Protein AF-A0A2G6HBR0-F1 (afdb_monomer)

Nearest PDB structures (foldseek):
  7vs6-assembly1_A-2  TM=5.762E-01  e=5.528E-04  Cucumis sativus
  9fmt-assembly1_F  TM=4.052E-01  e=7.097E-03  Escherichia coli
  1tnf-assembly1_C  TM=4.451E-01  e=6.862E-02  Homo sapiens
  2zex-assembly1_A  TM=3.044E-01  e=3.803E-03  Caldanaerobius polysaccharolyticus
  1m06-assembly1_G  TM=3.660E-01  e=8.609E-02  Escherichia phage alpha3

Radius of gyration: 34.38 Å; Cα contacts (8 Å, |Δi|>4): 892; chains: 1; bounding box: 76×93×98 Å

Secondary structure (DSSP, 8-state):
------TT-TTGGGTBSSPPPSSS-GGGSB-TTSSTT----TTTTS-GGGS---SEEEEE-STT-EEEEEPPTT----TT-EEEEE-SSSEEEEEEEE-STHHHHHHHHTT--TTTSPPPBEEEEPPHHHHHHHHHHHHHHHHHHHHHHHHHHHTT---EEEEEEE-TTSSEEEEEEE-SS----HHHHHHHHHHH-SEEEEEE--HHHHHHHH--B-TTSSBPHHHHT----PPPPHHHHHHTT----HHHHB-TTSSBPHHHHHHHHHHHHHHTTSPPTT-EEEETTEEEEEEEEETTTTEEEEEETT-SS-PEEEEHHHHHHHHHHHHTT---S-SGGGB-------------S----STTS---------PPP---------S--SSSHHHHHTTS------EEEEEEEEPPTT-EETT-EEEEEEEE--SSS-EEEEEEEEEETT---SEEEEEEEEEPTTS-EEEEEEEEE-B-TTSPBPSB-STTEEEEEEEEEEEEPPSS-EEEEEEEEE-SSSSEE-SEEEEEEEEEEPP-

Solvent-accessible surface area (backbone atoms only — not comparable to full-atom values): 32152 Å² total; per-residue (Å²): 133,87,74,79,70,57,88,82,44,84,38,32,50,45,42,25,70,52,72,86,61,88,86,55,83,55,64,82,38,44,49,90,83,74,27,51,72,63,62,81,66,86,65,71,88,53,72,64,94,82,53,76,86,53,55,44,34,30,33,26,35,67,58,84,46,69,49,66,29,35,47,52,89,86,63,84,80,55,67,35,40,53,30,30,30,62,44,91,80,64,47,31,58,31,26,29,48,38,57,42,71,60,35,59,57,53,29,58,75,71,69,56,51,67,87,82,48,82,59,48,43,42,78,46,72,52,49,63,70,50,52,52,45,28,52,56,34,57,70,44,26,63,59,50,43,57,52,50,46,51,53,39,54,74,71,69,50,82,61,45,73,77,49,46,47,57,34,25,68,57,61,38,35,40,38,33,29,37,54,93,65,93,74,91,52,68,65,57,51,52,57,49,29,69,71,68,74,35,46,75,43,82,42,83,46,55,54,57,58,48,40,22,72,74,47,56,70,34,97,87,68,44,68,30,51,50,40,48,73,54,73,81,81,77,90,67,61,74,62,46,38,54,78,68,71,46,71,90,48,62,81,77,41,34,34,96,45,74,43,67,37,66,64,44,62,70,47,38,62,60,50,58,57,56,53,69,78,49,76,64,84,82,53,69,45,67,28,74,77,43,47,28,41,60,76,48,76,39,80,88,79,38,34,36,27,28,19,44,78,92,40,88,77,62,64,45,48,26,40,50,73,51,51,54,48,51,52,53,31,49,75,68,75,43,65,49,64,54,72,70,83,54,32,64,78,84,70,76,74,75,84,76,79,79,86,85,72,79,93,73,81,86,75,83,75,86,81,84,84,90,83,89,88,82,88,83,87,80,89,79,91,79,91,81,91,77,96,76,79,73,73,57,58,64,60,55,63,68,70,68,79,76,75,89,69,52,59,73,38,80,48,74,48,77,43,57,95,87,25,46,39,48,88,48,71,54,70,46,81,42,70,39,88,57,36,88,55,34,29,33,38,33,42,32,42,27,30,37,75,80,40,91,60,51,55,49,43,28,37,38,38,39,34,43,69,89,69,51,75,49,78,50,78,48,80,45,75,47,31,47,98,88,67,52,73,44,59,55,63,75,84,64,38,30,34,32,80,41,76,77,42,73,66,42,62,44,92,60,54,42,55,30,38,45,30,40,28,54,60,58,93,52,65,55,39,61,45,48,42,33,48,28,44,36,33,30,53,56,84,129

Foldseek 3Di:
DPDPQPPPALCQQQQFSHQDDLPDDQVVGHDAQSHEPADDPPCPPPDCPPFDFDQKFWWTDGHQDIDIAGEDPPADDDFQFWFWWCDVVDIFITGTRDGGPVVVVVCVVVVNDCVVDPGTHTDHGDHSVLSVLQVVQSVCWVVLQVVLVVVCVVVVWQKHFQTKDAGSNNQEIETEIEHPDDTDCPVSQVVSCVVSVHHYHYHYDALLLSCLSVWDAKPVRHTDCSVRYPVDADADDVVLCVLVVHDPDQVVQAIPSSHGDSVSVVCSVVSVVLCVLADPQQDWQAAQVAIWHFDDADSVQQWTWTDGDPDPPPTFIAHSVLVVVSVVCVVVVHHHHDPNVRGDPPPPPPPPDPPPDDDDDPPPPPDDDDDDDDDDDDDDDDDDDDDDPPVVVVVVVVVPPPDPFQWQDKDKDWDDQQFAFQPDKDKDKTFFADQVFFKWKKKKWKFFLPFDDQKFKKWKWKQDPVRDIDIDIDIGGQHDPVSHGDADDDDGMHMDIGTDDGRDGDPDGGMMMIMIGTDDPDSGGHGTTMMIMTMGTDDD

Mean predicted aligned error: 17.86 Å

Structure (mmCIF, N/CA/C/O backbone):
data_AF-A0A2G6HBR0-F1
#
_entry.id   AF-A0A2G6HBR0-F1
#
loop_
_atom_site.group_PDB
_atom_site.id
_atom_site.type_symbol
_atom_site.label_atom_id
_atom_site.label_alt_id
_atom_site.label_comp_id
_atom_site.label_asym_id
_atom_site.label_entity_id
_atom_site.label_seq_id
_atom_site.pdbx_PDB_ins_code
_atom_site.Cartn_x
_atom_site.Cartn_y
_atom_site.Cartn_z
_atom_site.occupancy
_atom_site.B_iso_or_equiv
_atom_site.auth_seq_id
_atom_site.auth_comp_id
_atom_site.auth_asym_id
_atom_site.auth_atom_id
_atom_site.pdbx_PDB_model_num
ATOM 1 N N . MET A 1 1 ? 10.005 -22.236 17.165 1.00 29.06 1 MET A N 1
ATOM 2 C CA . MET A 1 1 ? 8.528 -22.345 17.210 1.00 29.06 1 MET A CA 1
ATOM 3 C C . MET A 1 1 ? 7.918 -21.240 16.357 1.00 29.06 1 MET A C 1
ATOM 5 O O . MET A 1 1 ? 7.891 -20.092 16.787 1.00 29.06 1 MET A O 1
ATOM 9 N N . LYS A 1 2 ? 7.496 -21.551 15.125 1.00 29.17 2 LYS A N 1
ATOM 10 C CA . LYS A 1 2 ? 6.680 -20.638 14.313 1.00 29.17 2 LYS A CA 1
ATOM 11 C C . LYS A 1 2 ? 5.293 -20.608 14.961 1.00 29.17 2 LYS A C 1
ATOM 13 O O . LYS A 1 2 ? 4.532 -21.546 14.776 1.00 29.17 2 LYS A O 1
ATOM 18 N N . LYS A 1 3 ? 5.004 -19.610 15.804 1.00 34.69 3 LYS A N 1
ATOM 19 C CA . LYS A 1 3 ? 3.628 -19.391 16.270 1.00 34.69 3 LYS A CA 1
ATOM 20 C C . LYS A 1 3 ? 2.818 -19.011 15.037 1.00 34.69 3 LYS A C 1
ATOM 22 O O . LYS A 1 3 ? 3.122 -17.994 14.419 1.00 34.69 3 LYS A O 1
ATOM 27 N N . GLU A 1 4 ? 1.870 -19.861 14.664 1.00 36.81 4 GLU A N 1
ATOM 28 C CA . GLU A 1 4 ? 0.867 -19.573 13.645 1.00 36.81 4 GLU A CA 1
ATOM 29 C C . GLU A 1 4 ? 0.224 -18.228 13.990 1.00 36.81 4 GLU A C 1
ATOM 31 O O . GLU A 1 4 ? -0.523 -18.096 14.959 1.00 36.81 4 GLU A O 1
ATOM 36 N N . THR A 1 5 ? 0.583 -17.183 13.249 1.00 44.12 5 THR A N 1
ATOM 37 C CA . THR A 1 5 ? -0.173 -15.936 13.250 1.00 44.12 5 THR A CA 1
ATOM 38 C C . THR A 1 5 ? -1.543 -16.286 12.704 1.00 44.12 5 THR A C 1
ATOM 40 O O . THR A 1 5 ? -1.690 -16.496 11.502 1.00 44.12 5 THR A O 1
ATOM 43 N N . ASN A 1 6 ? -2.520 -16.427 13.597 1.00 46.44 6 ASN A N 1
ATOM 44 C CA . ASN A 1 6 ? -3.896 -16.680 13.218 1.00 46.44 6 ASN A CA 1
ATOM 45 C C . ASN A 1 6 ? -4.366 -15.494 12.362 1.00 46.44 6 ASN A C 1
ATOM 47 O O . ASN A 1 6 ? -4.551 -14.388 12.871 1.00 46.44 6 ASN A O 1
ATOM 51 N N . ILE A 1 7 ? -4.486 -15.717 11.051 1.00 51.34 7 ILE A N 1
ATOM 52 C CA . ILE A 1 7 ? -4.824 -14.691 10.049 1.00 51.34 7 ILE A CA 1
ATOM 53 C C . ILE A 1 7 ? -6.211 -14.082 10.343 1.00 51.34 7 ILE A C 1
ATOM 55 O O . ILE A 1 7 ? -6.498 -12.963 9.933 1.00 51.34 7 ILE A O 1
ATOM 59 N N . TYR A 1 8 ? -7.033 -14.774 11.140 1.00 59.16 8 TYR A N 1
ATOM 60 C CA . TYR A 1 8 ? -8.358 -14.344 11.584 1.00 59.16 8 TYR A CA 1
ATOM 61 C C . TYR A 1 8 ? -8.364 -13.560 12.909 1.00 59.16 8 TYR A C 1
ATOM 63 O O . TYR A 1 8 ? -9.417 -13.385 13.518 1.00 59.16 8 TYR A O 1
ATOM 71 N N . ASN A 1 9 ? -7.214 -13.091 13.405 1.00 71.75 9 ASN A N 1
ATOM 72 C CA . ASN A 1 9 ? -7.188 -12.277 14.618 1.00 71.75 9 ASN A CA 1
ATOM 73 C C . ASN A 1 9 ? -7.706 -10.847 14.355 1.00 71.75 9 ASN A C 1
ATOM 75 O O . ASN A 1 9 ? -6.981 -9.987 13.853 1.00 71.75 9 ASN A O 1
ATOM 79 N N . GLU A 1 10 ? -8.934 -10.566 14.790 1.00 75.62 10 GLU A N 1
ATOM 80 C CA . GLU A 1 10 ? -9.609 -9.257 14.697 1.00 75.62 10 GLU A CA 1
ATOM 81 C C . GLU A 1 10 ? -8.825 -8.115 15.383 1.00 75.62 10 GLU A C 1
ATOM 83 O O . GLU A 1 10 ? -8.963 -6.935 15.037 1.00 75.62 10 GLU A O 1
ATOM 88 N N . PHE A 1 11 ? -7.945 -8.456 16.332 1.00 78.06 11 PHE A N 1
ATOM 89 C CA . PHE A 1 11 ? -7.100 -7.514 17.068 1.00 78.06 11 PHE A CA 1
ATOM 90 C C . PHE A 1 11 ? -5.744 -7.244 16.410 1.00 78.06 11 PHE A C 1
ATOM 92 O O . PHE A 1 11 ? -5.006 -6.366 16.869 1.00 78.06 11 PHE A O 1
ATOM 99 N N . PHE A 1 12 ? -5.424 -7.916 15.300 1.00 75.56 12 PHE A N 1
ATOM 100 C CA . PHE A 1 12 ? -4.198 -7.658 14.543 1.00 75.56 12 PHE A CA 1
ATOM 101 C C . PHE A 1 12 ? -4.109 -6.197 14.088 1.00 75.56 12 PHE A C 1
ATOM 103 O O . PHE A 1 12 ? -3.081 -5.534 14.241 1.00 75.56 12 PHE A O 1
ATOM 110 N N . THR A 1 13 ? -5.237 -5.643 13.635 1.00 74.25 13 THR A N 1
ATOM 111 C CA . THR A 1 13 ? -5.362 -4.234 13.224 1.00 74.25 13 THR A CA 1
ATOM 112 C C . THR A 1 13 ? -5.175 -3.234 14.370 1.00 74.25 13 THR A C 1
ATOM 114 O O . THR A 1 13 ? -5.066 -2.037 14.113 1.00 74.25 13 THR A O 1
ATOM 117 N N . ARG A 1 14 ? -5.122 -3.706 15.620 1.00 79.19 14 ARG A N 1
ATOM 118 C CA . ARG A 1 14 ? -4.985 -2.911 16.851 1.00 79.19 14 ARG A CA 1
ATOM 119 C C . ARG A 1 14 ? -3.632 -3.105 17.541 1.00 79.19 14 ARG A C 1
ATOM 121 O O . ARG A 1 14 ? -3.385 -2.493 18.573 1.00 79.19 14 ARG A O 1
ATOM 128 N N . GLY A 1 15 ? -2.738 -3.909 16.960 1.00 71.19 15 GLY A N 1
ATOM 129 C CA . GLY A 1 15 ? -1.383 -4.126 17.477 1.00 71.19 15 GLY A CA 1
ATOM 130 C C . GLY A 1 15 ? -1.173 -5.432 18.242 1.00 71.19 15 GLY A C 1
ATOM 131 O O . GLY A 1 15 ? -0.067 -5.665 18.727 1.00 71.19 15 GLY A O 1
ATOM 132 N N . PHE A 1 16 ? -2.187 -6.297 18.333 1.00 71.75 16 PHE A N 1
ATOM 133 C CA . PHE A 1 16 ? -2.068 -7.571 19.037 1.00 71.75 16 PHE A CA 1
ATOM 134 C C . PHE A 1 16 ? -1.864 -8.740 18.082 1.00 71.75 16 PHE A C 1
ATOM 136 O O . PHE A 1 16 ? -2.639 -8.939 17.151 1.00 71.75 16 PHE A O 1
ATOM 143 N N . HIS A 1 17 ? -0.864 -9.576 18.356 1.00 66.44 17 HIS A N 1
ATOM 144 C CA . HIS A 1 17 ? -0.663 -10.807 17.587 1.00 66.44 17 HIS A CA 1
ATOM 145 C C . HIS A 1 17 ? -1.588 -11.954 18.038 1.00 66.44 17 HIS A C 1
ATOM 147 O O . HIS A 1 17 ? -1.840 -12.868 17.257 1.00 66.44 17 HIS A O 1
ATOM 153 N N . VAL A 1 18 ? -2.146 -11.880 19.253 1.00 69.81 18 VAL A N 1
ATOM 154 C CA . VAL A 1 18 ? -3.152 -12.810 19.807 1.00 69.81 18 VAL A CA 1
ATOM 155 C C . VAL A 1 18 ? -4.297 -11.998 20.410 1.00 69.81 18 VAL A C 1
ATOM 157 O O . VAL A 1 18 ? -4.062 -10.899 20.904 1.00 69.81 18 VAL A O 1
ATOM 160 N N . LYS A 1 19 ? -5.530 -12.514 20.367 1.00 72.25 19 LYS A N 1
ATOM 161 C CA . LYS A 1 19 ? -6.687 -11.891 21.029 1.00 72.25 19 LYS A CA 1
ATOM 162 C C . LYS A 1 19 ? -6.366 -11.634 22.517 1.00 72.25 19 LYS A C 1
ATOM 164 O O . LYS A 1 19 ? -5.842 -12.545 23.159 1.00 72.25 19 LYS A O 1
ATOM 169 N N . PRO A 1 20 ? -6.635 -10.432 23.063 1.00 69.12 20 PRO A N 1
ATOM 170 C CA . PRO A 1 20 ? -6.370 -10.141 24.470 1.00 69.12 20 PRO A CA 1
ATOM 171 C C . PRO A 1 20 ? -7.066 -11.152 25.383 1.00 69.12 20 PRO A C 1
ATOM 173 O O . PRO A 1 20 ? -8.252 -11.434 25.201 1.00 69.12 20 PRO A O 1
ATOM 176 N N . ASN A 1 21 ? -6.335 -11.684 26.363 1.00 67.12 21 ASN A N 1
ATOM 177 C CA . ASN A 1 21 ? -6.892 -12.598 27.354 1.00 67.12 21 ASN A CA 1
ATOM 178 C C . ASN A 1 21 ? -7.404 -11.812 28.565 1.00 67.12 21 ASN A C 1
ATOM 180 O O . ASN A 1 21 ? -6.810 -10.817 28.980 1.00 67.12 21 ASN A O 1
ATOM 184 N N . LEU A 1 22 ? -8.496 -12.299 29.158 1.00 64.06 22 LEU A N 1
ATOM 185 C CA . LEU A 1 22 ? -9.138 -11.688 30.329 1.00 64.06 22 LEU A CA 1
ATOM 186 C C . LEU A 1 22 ? -8.409 -11.994 31.651 1.00 64.06 22 LEU A C 1
ATOM 188 O O . LEU A 1 22 ? -8.645 -11.322 32.648 1.00 64.06 22 LEU A O 1
ATOM 192 N N . ILE A 1 23 ? -7.530 -13.005 31.657 1.00 56.84 23 ILE A N 1
ATOM 193 C CA . ILE A 1 23 ? -6.982 -13.628 32.877 1.00 56.84 23 ILE A CA 1
ATOM 194 C C . ILE A 1 23 ? -5.492 -13.292 33.098 1.00 56.84 23 ILE A C 1
ATOM 196 O O . ILE A 1 23 ? -5.014 -13.310 34.227 1.00 56.84 23 ILE A O 1
ATOM 200 N N . SER A 1 24 ? -4.733 -12.972 32.044 1.00 55.41 24 SER A N 1
ATOM 201 C CA . SER A 1 24 ? -3.275 -12.771 32.111 1.00 55.41 24 SER A CA 1
ATOM 202 C C . SER A 1 24 ? -2.868 -11.317 31.875 1.00 55.41 24 SER A C 1
ATOM 204 O O . SER A 1 24 ? -3.483 -10.641 31.051 1.00 55.41 24 SER A O 1
ATOM 206 N N . ASN A 1 25 ? -1.763 -10.872 32.491 1.00 57.59 25 ASN A N 1
ATOM 207 C CA . ASN A 1 25 ? -1.113 -9.607 32.135 1.00 57.59 25 ASN A CA 1
ATOM 208 C C . ASN A 1 25 ? -0.794 -9.603 30.634 1.00 57.59 25 ASN A C 1
ATOM 210 O O . ASN A 1 25 ? 0.037 -10.375 30.152 1.00 57.59 25 ASN A O 1
ATOM 214 N N . ASN A 1 26 ? -1.468 -8.728 29.885 1.00 57.97 26 ASN A N 1
ATOM 215 C CA . ASN A 1 26 ? -1.401 -8.674 28.424 1.00 57.97 26 ASN A CA 1
ATOM 216 C C . ASN A 1 26 ? -0.052 -8.139 27.873 1.00 57.97 26 ASN A C 1
ATOM 218 O O . ASN A 1 26 ? 0.074 -7.874 26.678 1.00 57.97 26 ASN A O 1
ATOM 222 N N . GLU A 1 27 ? 0.971 -8.032 28.727 1.00 53.56 27 GLU A N 1
ATOM 223 C CA . GLU A 1 27 ? 2.308 -7.487 28.448 1.00 53.56 27 GLU A CA 1
ATOM 224 C C . GLU A 1 27 ? 3.060 -8.260 27.352 1.00 53.56 27 GLU A C 1
ATOM 226 O O . GLU A 1 27 ? 3.837 -7.676 26.602 1.00 53.56 27 GLU A O 1
ATOM 231 N N . SER A 1 28 ? 2.804 -9.566 27.206 1.00 52.16 28 SER A N 1
ATOM 232 C CA . SER A 1 28 ? 3.476 -10.402 26.198 1.00 52.16 28 SER A CA 1
ATOM 233 C C . SER A 1 28 ? 2.805 -10.399 24.816 1.00 52.16 28 SER A C 1
ATOM 235 O O . SER A 1 28 ? 3.373 -10.957 23.876 1.00 52.16 28 SER A O 1
ATOM 237 N N . PHE A 1 29 ? 1.622 -9.781 24.659 1.00 58.38 29 PHE A N 1
ATOM 238 C CA . PHE A 1 29 ? 0.834 -9.834 23.414 1.00 58.38 29 PHE A CA 1
ATOM 239 C C . PHE A 1 29 ? 1.116 -8.693 22.432 1.00 58.38 29 PHE A C 1
ATOM 241 O O . PHE A 1 29 ? 0.771 -8.791 21.248 1.00 58.38 29 PHE A O 1
ATOM 248 N N . PHE A 1 30 ? 1.777 -7.633 22.886 1.00 56.19 30 PHE A N 1
ATOM 249 C CA . PHE A 1 30 ? 2.228 -6.549 22.026 1.00 56.19 30 PHE A CA 1
ATOM 250 C C . PHE A 1 30 ? 3.640 -6.857 21.519 1.00 56.19 30 PHE A C 1
ATOM 252 O O . PHE A 1 30 ? 4.598 -6.881 22.290 1.00 56.19 30 PHE A O 1
ATOM 259 N N . LYS A 1 31 ? 3.780 -7.119 20.213 1.00 58.66 31 LYS A N 1
ATOM 260 C CA . LYS A 1 31 ? 5.089 -7.335 19.585 1.00 58.66 31 LYS A CA 1
ATOM 261 C C . LYS A 1 31 ? 5.356 -6.259 18.542 1.00 58.66 31 LYS A C 1
ATOM 263 O O . LYS A 1 31 ? 4.690 -6.200 17.505 1.00 58.66 31 LYS A O 1
ATOM 268 N N . SER A 1 32 ? 6.372 -5.450 18.828 1.00 57.09 32 SER A N 1
ATOM 269 C CA . SER A 1 32 ? 6.941 -4.503 17.876 1.00 57.09 32 SER A CA 1
ATOM 270 C C . SER A 1 32 ? 7.366 -5.249 16.595 1.00 57.09 32 SER A C 1
ATOM 272 O O . SER A 1 32 ? 7.953 -6.330 16.660 1.00 57.09 32 SER A O 1
ATOM 274 N N . GLY A 1 33 ? 6.977 -4.730 15.429 1.00 58.19 33 GLY A N 1
ATOM 275 C CA . GLY A 1 33 ? 7.211 -5.306 14.100 1.00 58.19 33 GLY A CA 1
ATOM 276 C C . GLY A 1 33 ? 6.105 -6.217 13.550 1.00 58.19 33 GLY A C 1
ATOM 277 O O . GLY A 1 33 ? 6.111 -6.506 12.357 1.00 58.19 33 GLY A O 1
ATOM 278 N N . CYS A 1 34 ? 5.129 -6.641 14.363 1.00 59.44 34 CYS A N 1
ATOM 279 C CA . CYS A 1 34 ? 4.030 -7.513 13.915 1.00 59.44 34 CYS A CA 1
ATOM 280 C C . CYS A 1 34 ? 2.728 -6.762 13.598 1.00 59.44 34 CYS A C 1
ATOM 282 O O . CYS A 1 34 ? 1.686 -7.393 13.473 1.00 59.44 34 CYS A O 1
ATOM 284 N N . CYS A 1 35 ? 2.747 -5.433 13.503 1.00 63.34 35 CYS A N 1
ATOM 285 C CA . CYS A 1 35 ? 1.533 -4.645 13.324 1.00 63.34 35 CYS A CA 1
ATOM 286 C C . CYS A 1 35 ? 1.736 -3.446 12.396 1.00 63.34 35 CYS A C 1
ATOM 288 O O . CYS A 1 35 ? 2.788 -2.805 12.385 1.00 63.34 35 CYS A O 1
ATOM 290 N N . LYS A 1 36 ? 0.679 -3.111 11.650 1.00 62.59 36 LYS A N 1
ATOM 291 C CA . LYS A 1 36 ? 0.598 -1.877 10.864 1.00 62.59 36 LYS A CA 1
ATOM 292 C C . LYS A 1 36 ? 0.733 -0.678 11.811 1.00 62.59 36 LYS A C 1
ATOM 294 O O . LYS A 1 36 ? 0.094 -0.663 12.863 1.00 62.59 36 LYS A O 1
ATOM 299 N N . LEU A 1 37 ? 1.555 0.309 11.442 1.00 67.94 37 LEU A N 1
ATOM 300 C CA . LEU A 1 37 ? 1.940 1.460 12.277 1.00 67.94 37 LEU A CA 1
ATOM 301 C C . LEU A 1 37 ? 2.770 1.127 13.516 1.00 67.94 37 LEU A C 1
ATOM 303 O O . LEU A 1 37 ? 2.500 1.676 14.581 1.00 67.94 37 LEU A O 1
ATOM 307 N N . ASP A 1 38 ? 3.770 0.264 13.447 1.00 71.00 38 ASP A N 1
ATOM 308 C CA . ASP A 1 38 ? 4.597 0.100 14.634 1.00 71.00 38 ASP A CA 1
ATOM 309 C C . ASP A 1 38 ? 5.431 1.351 14.976 1.00 71.00 38 ASP A C 1
ATOM 311 O O . ASP A 1 38 ? 5.924 2.045 14.088 1.00 71.00 38 ASP A O 1
ATOM 315 N N . SER A 1 39 ? 5.535 1.668 16.268 1.00 71.94 39 SER A N 1
ATOM 316 C CA . SER A 1 39 ? 6.353 2.778 16.764 1.00 71.94 39 SER A CA 1
ATOM 317 C C . SER A 1 39 ? 7.378 2.208 17.735 1.00 71.94 39 SER A C 1
ATOM 319 O O . SER A 1 39 ? 6.998 1.630 18.747 1.00 71.94 39 SER A O 1
ATOM 321 N N . VAL A 1 40 ? 8.665 2.403 17.450 1.00 76.88 40 VAL A N 1
ATOM 322 C CA . VAL A 1 40 ? 9.752 1.907 18.303 1.00 76.88 40 VAL A CA 1
ATOM 323 C C . VAL A 1 40 ? 10.286 3.034 19.175 1.00 76.88 40 VAL A C 1
ATOM 325 O O . VAL A 1 40 ? 10.661 4.104 18.685 1.00 76.88 40 VAL A O 1
ATOM 328 N N . ASN A 1 41 ? 10.359 2.779 20.477 1.00 78.94 41 ASN A N 1
ATOM 329 C CA . ASN A 1 41 ? 11.031 3.655 21.419 1.00 78.94 41 ASN A CA 1
ATOM 330 C C . ASN A 1 41 ? 12.544 3.401 21.398 1.00 78.94 41 ASN A C 1
ATOM 332 O O . ASN A 1 41 ? 13.082 2.613 22.169 1.00 78.94 41 ASN A O 1
ATOM 336 N N . TRP A 1 42 ? 13.235 4.093 20.497 1.00 80.12 42 TRP A N 1
ATOM 337 C CA . TRP A 1 42 ? 14.688 4.007 20.319 1.00 80.12 42 TRP A CA 1
ATOM 338 C C . TRP A 1 42 ? 15.501 4.613 21.480 1.00 80.12 42 TRP A C 1
ATOM 340 O O . TRP A 1 42 ? 16.719 4.490 21.494 1.00 80.12 42 TRP A O 1
ATOM 350 N N . LEU A 1 43 ? 14.849 5.246 22.466 1.00 79.12 43 LEU A N 1
ATOM 351 C CA . LEU A 1 43 ? 15.483 5.772 23.684 1.00 79.12 43 LEU A CA 1
ATOM 352 C C . LEU A 1 43 ? 15.324 4.829 24.892 1.00 79.12 43 LEU A C 1
ATOM 354 O O . LEU A 1 43 ? 15.661 5.216 26.010 1.00 79.12 43 LEU A O 1
ATOM 358 N N . LYS A 1 44 ? 14.790 3.615 24.698 1.00 74.31 44 LYS A N 1
ATOM 359 C CA . LYS A 1 44 ? 14.464 2.682 25.788 1.00 74.31 44 LYS A CA 1
ATOM 360 C C 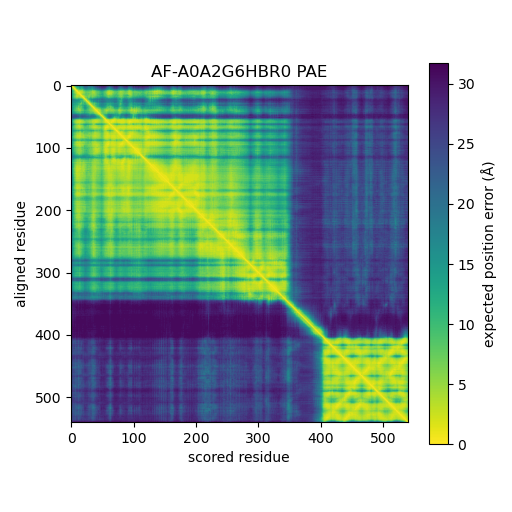. LYS A 1 44 ? 15.676 2.283 26.638 1.00 74.31 44 LYS A C 1
ATOM 362 O O . LYS A 1 44 ? 15.536 2.174 27.855 1.00 74.31 44 LYS A O 1
ATOM 367 N N . ASP A 1 45 ? 16.837 2.117 26.006 1.00 76.25 45 ASP A N 1
ATOM 368 C CA . ASP A 1 45 ? 18.068 1.638 26.654 1.00 76.25 45 ASP A CA 1
ATOM 369 C C . ASP A 1 45 ? 18.903 2.770 27.282 1.00 76.25 45 ASP A C 1
ATOM 371 O O . ASP A 1 45 ? 19.937 2.523 27.903 1.00 76.25 45 ASP A O 1
ATOM 375 N N . ILE A 1 46 ? 18.458 4.026 27.156 1.00 76.75 46 ILE A N 1
ATOM 376 C CA . ILE A 1 46 ? 19.144 5.174 27.753 1.00 76.75 46 ILE A CA 1
ATOM 377 C C . ILE A 1 46 ? 18.742 5.301 29.236 1.00 76.75 46 ILE A C 1
ATOM 379 O O . ILE A 1 46 ? 17.547 5.293 29.550 1.00 76.75 46 ILE A O 1
ATOM 383 N N . PRO A 1 47 ? 19.702 5.453 30.174 1.00 69.56 47 PRO A N 1
ATOM 384 C CA . PRO A 1 47 ? 19.415 5.501 31.606 1.00 69.56 47 PRO A CA 1
ATOM 385 C C . PRO A 1 47 ? 18.385 6.575 31.981 1.00 69.56 47 PRO A C 1
ATOM 387 O O . PRO A 1 47 ? 18.574 7.764 31.733 1.00 69.56 47 PRO A O 1
ATOM 390 N N . LYS A 1 48 ? 17.314 6.164 32.672 1.00 63.72 48 LYS A N 1
ATOM 391 C CA . LYS A 1 48 ? 16.171 7.024 33.041 1.00 63.72 48 LYS A CA 1
ATOM 392 C C . LYS A 1 48 ? 16.523 8.217 33.944 1.00 63.72 48 LYS A C 1
ATOM 394 O O . LYS A 1 48 ? 15.748 9.164 33.996 1.00 63.72 48 LYS A O 1
ATOM 399 N N . LYS A 1 49 ? 17.678 8.209 34.63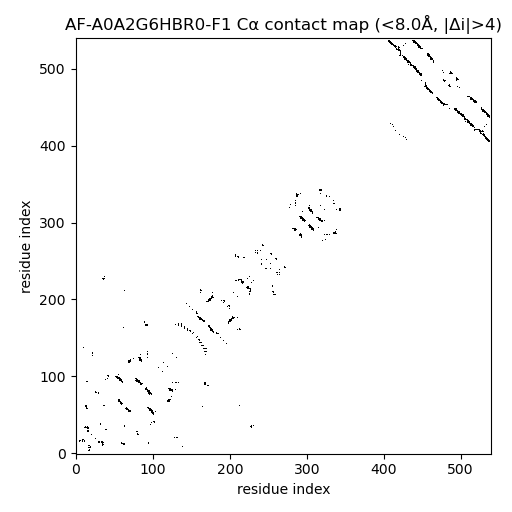0 1.00 57.19 49 LYS A N 1
ATOM 400 C CA . LYS A 1 49 ? 18.099 9.292 35.547 1.00 57.19 49 LYS A CA 1
ATOM 401 C C . LYS A 1 49 ? 18.241 10.664 34.863 1.00 57.19 49 LYS A C 1
ATOM 403 O O . LYS A 1 49 ? 18.174 11.672 35.553 1.00 57.19 49 LYS A O 1
ATOM 408 N N . SER A 1 50 ? 18.396 10.716 33.537 1.00 52.31 50 SER A N 1
ATOM 409 C CA . SER A 1 50 ? 18.496 11.959 32.750 1.00 52.31 50 SER A CA 1
ATOM 410 C C . SER A 1 50 ? 17.202 12.347 32.015 1.00 52.31 50 SER A C 1
ATOM 412 O O . SER A 1 50 ? 17.145 13.391 31.362 1.00 52.31 50 SER A O 1
ATOM 414 N N . LEU A 1 51 ? 16.152 11.523 32.096 1.00 56.03 51 LEU A N 1
ATOM 415 C CA . LEU A 1 51 ? 14.924 11.685 31.321 1.00 56.03 51 LEU A CA 1
ATOM 416 C C . LEU A 1 51 ? 13.773 12.066 32.257 1.00 56.03 51 LEU A C 1
ATOM 418 O O . LEU A 1 51 ? 13.243 11.224 32.979 1.00 56.03 51 LEU A O 1
ATOM 422 N N . GLN A 1 52 ? 13.369 13.340 32.225 1.00 56.69 52 GLN A N 1
ATOM 423 C CA . GLN A 1 52 ? 12.134 13.792 32.872 1.00 56.69 52 GLN A CA 1
ATOM 424 C C . GLN A 1 52 ? 10.956 12.908 32.442 1.00 56.69 52 GLN A C 1
ATOM 426 O O . GLN A 1 52 ? 10.808 12.549 31.269 1.00 56.69 52 GLN A O 1
ATOM 431 N N . GLN A 1 53 ? 10.126 12.537 33.414 1.00 62.53 53 GLN A N 1
ATOM 432 C CA . GLN A 1 53 ? 8.978 11.671 33.196 1.00 62.53 53 GLN A CA 1
ATOM 433 C C . GLN A 1 53 ? 7.920 12.438 32.398 1.00 62.53 53 GLN A C 1
ATOM 435 O O . GLN A 1 53 ? 7.372 13.435 32.863 1.00 62.53 53 GLN A O 1
ATOM 440 N N . ASN A 1 54 ? 7.654 11.991 31.174 1.00 71.94 54 ASN A N 1
ATOM 441 C CA . ASN A 1 54 ? 6.716 12.672 30.293 1.00 71.94 54 ASN A CA 1
ATOM 442 C C . ASN A 1 54 ? 5.259 12.421 30.691 1.00 71.94 54 ASN A C 1
ATOM 444 O O . ASN A 1 54 ? 4.853 11.285 30.939 1.00 71.94 54 ASN A O 1
ATOM 448 N N . GLU A 1 55 ? 4.461 13.490 30.666 1.00 85.44 55 GLU A N 1
ATOM 449 C CA . GLU A 1 55 ? 3.012 13.451 30.909 1.00 85.44 55 GLU A CA 1
ATOM 450 C C . GLU A 1 55 ? 2.204 12.994 29.681 1.00 85.44 55 GLU A C 1
ATOM 452 O O . GLU A 1 55 ? 0.995 12.803 29.782 1.00 85.44 55 GLU A O 1
ATOM 457 N N . PHE A 1 56 ? 2.840 12.813 28.522 1.00 89.88 56 PHE A N 1
ATOM 458 C CA . PHE A 1 56 ? 2.168 12.470 27.267 1.00 89.88 56 PHE A CA 1
ATOM 459 C C . PHE A 1 56 ? 2.486 11.050 26.812 1.00 89.88 56 PHE A C 1
ATOM 461 O O . PHE A 1 56 ? 3.611 10.568 26.963 1.00 89.88 56 PHE A O 1
ATOM 468 N N . VAL A 1 57 ? 1.485 10.405 26.220 1.00 90.75 57 VAL A N 1
ATOM 469 C CA . VAL A 1 57 ? 1.532 9.016 25.755 1.00 90.75 57 VAL A CA 1
ATOM 470 C C . VAL A 1 57 ? 0.873 8.931 24.378 1.00 90.75 57 VAL A C 1
ATOM 472 O O . VAL A 1 57 ? -0.140 9.587 24.140 1.00 90.75 57 VAL A O 1
ATOM 475 N N . GLU A 1 58 ? 1.434 8.131 23.467 1.00 90.75 58 GLU A N 1
ATOM 476 C CA . GLU A 1 58 ? 0.771 7.804 22.194 1.00 90.75 58 GLU A CA 1
ATOM 477 C C . GLU A 1 58 ? -0.071 6.538 22.379 1.00 90.75 58 GLU A C 1
ATOM 479 O O . GLU A 1 58 ? 0.461 5.484 22.742 1.00 90.75 58 GLU A O 1
ATOM 484 N N . VAL A 1 59 ? -1.370 6.630 22.102 1.00 90.56 59 VAL A N 1
ATOM 485 C CA . VAL A 1 59 ? -2.311 5.506 22.174 1.00 90.56 59 VAL A CA 1
ATOM 486 C C . VAL A 1 59 ? -2.787 5.161 20.765 1.00 90.56 59 VAL A C 1
ATOM 488 O O . VAL A 1 59 ? -3.108 6.032 19.954 1.00 90.56 59 VAL A O 1
ATOM 491 N N . ARG A 1 60 ? -2.794 3.866 20.462 1.00 88.69 60 ARG A N 1
ATOM 492 C CA . ARG A 1 60 ? -3.209 3.278 19.191 1.00 88.69 60 ARG A CA 1
ATOM 493 C C . ARG A 1 60 ? -4.607 2.683 19.308 1.00 88.69 60 ARG A C 1
ATOM 495 O O . ARG A 1 60 ? -4.928 2.036 20.303 1.00 88.69 60 ARG A O 1
ATOM 502 N N . PHE A 1 61 ? -5.374 2.831 18.236 1.00 89.25 61 PHE A N 1
ATOM 503 C CA . PHE A 1 61 ? -6.685 2.214 18.055 1.00 89.25 61 PHE A CA 1
ATOM 504 C C . PHE A 1 61 ? -6.717 1.384 16.765 1.00 89.25 61 PHE A C 1
ATOM 506 O O . PHE A 1 61 ? -5.675 0.911 16.305 1.00 89.25 61 PHE A O 1
ATOM 513 N N . LYS A 1 62 ? -7.897 1.166 16.172 1.00 85.44 62 LYS A N 1
ATOM 514 C CA . LYS A 1 62 ? -8.014 0.345 14.967 1.00 85.44 62 LYS A CA 1
ATOM 515 C C . LYS A 1 62 ? -7.279 0.978 13.777 1.00 85.44 62 LYS A C 1
ATOM 517 O O . LYS A 1 62 ? -7.416 2.166 13.483 1.00 85.44 62 LYS A O 1
ATOM 522 N N . SER A 1 63 ? -6.571 0.136 13.022 1.00 74.25 63 SER A N 1
ATOM 523 C CA . SER A 1 63 ? -5.968 0.444 11.721 1.00 74.25 63 SER A CA 1
ATOM 524 C C . SER A 1 63 ? -4.938 1.576 11.771 1.00 74.25 63 SER A C 1
ATOM 526 O O . SER A 1 63 ? -3.760 1.329 12.009 1.00 74.25 63 SER A O 1
ATOM 528 N N . ASP A 1 64 ? -5.356 2.803 11.460 1.00 74.94 64 ASP A N 1
ATOM 529 C CA . ASP A 1 64 ? -4.499 3.952 11.178 1.00 74.94 64 ASP A CA 1
ATOM 530 C C . ASP A 1 64 ? -4.612 5.060 12.235 1.00 74.94 64 ASP A C 1
ATOM 532 O O . ASP A 1 64 ? -3.898 6.062 12.167 1.00 74.94 64 ASP A O 1
ATOM 536 N N . ARG A 1 65 ? -5.483 4.876 13.235 1.00 83.69 65 ARG A N 1
ATOM 537 C CA . ARG A 1 65 ? -5.737 5.871 14.275 1.00 83.69 65 ARG A CA 1
ATOM 538 C C . ARG A 1 65 ? -4.724 5.744 15.415 1.00 83.69 65 ARG A C 1
ATOM 540 O O . ARG A 1 65 ? -4.673 4.740 16.128 1.00 83.69 65 ARG A O 1
ATOM 547 N N . LYS A 1 66 ? -3.923 6.797 15.584 1.00 87.56 66 LYS A N 1
ATOM 548 C CA . LYS A 1 66 ? -3.004 7.002 16.706 1.00 87.56 66 LYS A CA 1
ATOM 549 C C . LYS A 1 66 ? -3.087 8.441 17.169 1.00 87.56 66 LYS A C 1
ATOM 551 O O . LYS A 1 66 ? -2.731 9.335 16.399 1.00 87.56 66 LYS A O 1
ATOM 556 N N . ASP A 1 67 ? -3.451 8.620 18.427 1.00 89.56 67 ASP A N 1
ATOM 557 C CA . ASP A 1 67 ? -3.619 9.933 19.036 1.00 89.56 67 ASP A CA 1
ATOM 558 C C . ASP A 1 67 ? -2.770 10.062 20.303 1.00 89.56 67 ASP A C 1
ATOM 560 O O . ASP A 1 67 ? -2.317 9.075 20.893 1.00 89.56 67 ASP A O 1
ATOM 564 N N . PHE A 1 68 ? -2.520 11.308 20.697 1.00 92.19 68 PHE A N 1
ATOM 565 C CA . PHE A 1 68 ? -1.749 11.636 21.889 1.00 92.19 68 PHE A CA 1
ATOM 566 C C . PHE A 1 68 ? -2.680 11.979 23.042 1.00 92.19 68 PHE A C 1
ATOM 568 O O . PHE A 1 68 ? -3.602 12.779 22.885 1.00 92.19 68 PHE A O 1
ATOM 575 N N . PHE A 1 69 ? -2.391 11.413 24.208 1.00 92.56 69 PHE A N 1
ATOM 576 C CA . PHE A 1 69 ? -3.176 11.612 25.418 1.00 92.56 69 PHE A CA 1
ATOM 577 C C . PHE A 1 69 ? -2.290 12.067 26.570 1.00 92.56 69 PHE A C 1
ATOM 579 O O . PHE A 1 69 ? -1.107 11.716 26.649 1.00 92.56 69 PHE A O 1
ATOM 586 N N . LYS A 1 70 ? -2.879 12.841 27.482 1.00 91.62 70 LYS A N 1
ATOM 587 C CA . LYS A 1 70 ? -2.242 13.234 28.737 1.00 91.62 70 LYS A CA 1
ATOM 588 C C . LYS A 1 70 ? -2.524 12.181 29.808 1.00 91.62 70 LYS A C 1
ATOM 590 O O . LYS A 1 70 ? -3.680 11.853 30.064 1.00 91.62 70 LYS A O 1
ATOM 595 N N . LYS A 1 71 ? -1.480 11.662 30.454 1.00 90.44 71 LYS A N 1
ATOM 596 C CA . LYS A 1 71 ? -1.606 10.716 31.569 1.00 90.44 71 LYS A CA 1
ATOM 597 C C . LYS A 1 71 ? -1.580 11.447 32.924 1.00 90.44 71 LYS A C 1
ATOM 599 O O . LYS A 1 71 ? -0.815 12.404 33.075 1.00 90.44 71 LYS A O 1
ATOM 604 N N . PRO A 1 72 ? -2.332 10.977 33.933 1.00 87.81 72 PRO A N 1
ATOM 605 C CA . PRO A 1 72 ? -2.162 11.410 35.319 1.00 87.81 72 PRO A CA 1
ATOM 606 C C . PRO A 1 72 ? -0.741 11.116 35.833 1.00 87.81 72 PRO A C 1
ATOM 608 O O . PRO A 1 72 ? -0.093 10.158 35.391 1.00 87.81 72 PRO A O 1
ATOM 611 N N . LYS A 1 73 ? -0.240 11.925 36.777 1.00 80.25 73 LYS A N 1
ATOM 612 C CA . LYS A 1 73 ? 1.128 11.777 37.319 1.00 80.25 73 LYS A CA 1
ATOM 613 C C . LYS A 1 73 ? 1.341 10.421 37.996 1.00 80.25 73 LYS A C 1
ATOM 615 O O . LYS A 1 73 ? 2.369 9.790 37.774 1.00 80.25 73 LYS A O 1
ATOM 620 N N . GLU A 1 74 ? 0.334 9.953 38.723 1.00 82.44 74 GLU A N 1
ATOM 621 C CA . GLU A 1 74 ? 0.338 8.688 39.469 1.00 82.44 74 GLU A CA 1
ATOM 622 C C . GLU A 1 74 ? 0.225 7.451 38.566 1.00 82.44 74 GLU A C 1
ATOM 624 O O . GLU A 1 74 ? 0.640 6.356 38.944 1.00 82.44 74 GLU A O 1
ATOM 629 N N . LEU A 1 75 ? -0.300 7.608 37.346 1.00 85.81 75 LEU A N 1
ATOM 630 C CA . LEU A 1 75 ? -0.530 6.483 36.449 1.00 85.81 75 LEU A CA 1
ATOM 631 C C . LEU A 1 75 ? 0.776 6.066 35.758 1.00 85.81 75 LEU A C 1
ATOM 633 O O . LEU A 1 75 ? 1.314 6.776 34.894 1.00 85.81 75 LEU A O 1
ATOM 637 N N . GLN A 1 76 ? 1.271 4.882 36.119 1.00 84.06 76 GLN A N 1
ATOM 638 C CA . GLN A 1 76 ? 2.360 4.214 35.413 1.00 84.06 76 GLN A CA 1
ATOM 639 C C . GLN A 1 76 ? 1.799 3.387 34.254 1.00 84.06 76 GLN A C 1
ATOM 641 O O . GLN A 1 76 ? 0.971 2.497 34.449 1.00 84.06 76 GLN A O 1
ATOM 646 N N . VAL A 1 77 ? 2.260 3.697 33.044 1.00 85.50 77 VAL A N 1
ATOM 647 C CA . VAL A 1 77 ? 1.905 2.982 31.815 1.00 85.50 77 VAL A CA 1
ATOM 648 C C . VAL A 1 77 ? 3.168 2.577 31.075 1.00 85.50 77 VAL A C 1
ATOM 650 O O . VAL A 1 77 ? 4.136 3.339 31.014 1.00 85.50 77 VAL A O 1
ATOM 653 N N . HIS A 1 78 ? 3.132 1.383 30.507 1.00 84.38 78 HIS A N 1
ATOM 654 C CA . HIS A 1 78 ? 4.170 0.800 29.677 1.00 84.38 78 HIS A CA 1
ATOM 655 C C . HIS A 1 78 ? 3.639 0.572 28.260 1.00 84.38 78 HIS A C 1
ATOM 657 O O . HIS A 1 78 ? 2.435 0.575 28.008 1.00 84.38 78 HIS A O 1
ATOM 663 N N . GLU A 1 79 ? 4.553 0.395 27.312 1.00 82.88 79 GLU A N 1
ATOM 664 C CA . GLU A 1 79 ? 4.204 0.018 25.940 1.00 82.88 79 GLU A CA 1
ATOM 665 C C . GLU A 1 79 ? 3.481 -1.335 25.932 1.00 82.88 79 GLU A C 1
ATOM 667 O O . GLU A 1 79 ? 3.922 -2.280 26.581 1.00 82.88 79 GLU A O 1
ATOM 672 N N . GLY A 1 80 ? 2.358 -1.411 25.215 1.00 80.69 80 GLY A N 1
ATOM 673 C CA . GLY A 1 80 ? 1.482 -2.585 25.176 1.00 80.69 80 GLY A CA 1
ATOM 674 C C . GLY A 1 80 ? 0.356 -2.600 26.216 1.00 80.69 80 GLY A C 1
ATOM 675 O O . GLY A 1 80 ? -0.555 -3.417 26.086 1.00 80.69 80 GLY A O 1
ATOM 676 N N . ASP A 1 81 ? 0.354 -1.693 27.202 1.00 86.19 81 ASP A N 1
ATOM 677 C CA . ASP A 1 81 ? -0.753 -1.586 28.159 1.00 86.19 81 ASP A CA 1
ATOM 678 C C . ASP A 1 81 ? -2.065 -1.202 27.450 1.00 86.19 81 ASP A C 1
ATOM 680 O O . ASP A 1 81 ? -2.099 -0.298 26.609 1.00 86.19 81 ASP A O 1
ATOM 684 N N . ILE A 1 82 ? -3.165 -1.853 27.839 1.00 89.69 82 ILE A N 1
ATOM 685 C CA . ILE A 1 82 ? -4.519 -1.481 27.412 1.00 89.69 82 ILE A CA 1
ATOM 686 C C . ILE A 1 82 ? -5.037 -0.397 28.358 1.00 89.69 82 ILE A C 1
ATOM 688 O O . ILE A 1 82 ? -5.087 -0.583 29.579 1.00 89.69 82 ILE A O 1
ATOM 692 N N . VAL A 1 83 ? -5.433 0.744 27.802 1.00 91.94 83 VAL A N 1
ATOM 693 C CA . VAL A 1 83 ? -5.854 1.928 28.557 1.00 91.94 83 VAL A CA 1
ATOM 694 C C . VAL A 1 83 ? -7.238 2.397 28.131 1.00 91.94 83 VAL A C 1
ATOM 696 O O . VAL A 1 83 ? -7.598 2.332 26.955 1.00 91.94 83 VAL A O 1
ATOM 699 N N . ALA A 1 84 ? -8.003 2.886 29.106 1.00 93.31 84 ALA A N 1
ATOM 700 C CA . ALA A 1 84 ? -9.262 3.577 28.872 1.00 93.31 84 ALA A CA 1
ATOM 701 C C . ALA A 1 84 ? -8.991 5.081 28.765 1.00 93.31 84 ALA A C 1
ATOM 703 O O . ALA A 1 84 ? -8.420 5.690 29.679 1.00 93.31 84 ALA A O 1
ATOM 704 N N . VAL A 1 85 ? -9.393 5.670 27.645 1.00 93.19 85 VAL A N 1
ATOM 705 C CA . VAL A 1 85 ? -9.150 7.073 27.314 1.00 93.19 85 VAL A CA 1
ATOM 706 C C . VAL A 1 85 ? -10.450 7.854 27.201 1.00 93.19 85 VAL A C 1
ATOM 708 O O . VAL A 1 85 ? -11.517 7.303 26.927 1.00 93.19 85 VAL A O 1
ATOM 711 N N . GLU A 1 86 ? -10.339 9.162 27.371 1.00 92.12 86 GLU A N 1
ATOM 712 C CA . GLU A 1 86 ? -11.421 10.105 27.136 1.00 92.12 86 GLU A CA 1
ATOM 713 C C . GLU A 1 86 ? -11.819 10.155 25.656 1.00 92.12 86 GLU A C 1
ATOM 715 O O . GLU A 1 86 ? -10.982 10.303 24.759 1.00 92.12 86 GLU A O 1
ATOM 720 N N . SER A 1 87 ? -13.124 10.046 25.400 1.00 88.31 87 SER A N 1
ATOM 721 C CA . SER A 1 87 ? -13.735 10.210 24.083 1.00 88.31 87 SER A CA 1
ATOM 722 C C . SER A 1 87 ? -14.909 11.186 24.161 1.00 88.31 87 SER A C 1
ATOM 724 O O . SER A 1 87 ? -15.414 11.521 25.226 1.00 88.31 87 SER A O 1
ATOM 726 N N . SER A 1 88 ? -15.334 11.695 23.008 1.00 83.69 88 SER A N 1
ATOM 727 C CA . SER A 1 88 ? -16.502 12.569 22.915 1.00 83.69 88 SER A CA 1
ATOM 728 C C . SER A 1 88 ? -17.485 11.972 21.908 1.00 83.69 88 SER A C 1
ATOM 730 O O . SER A 1 88 ? -17.223 12.031 20.698 1.00 83.69 88 SER A O 1
ATOM 732 N N . PRO A 1 89 ? -18.607 11.383 22.362 1.00 84.56 89 PRO A N 1
ATOM 733 C CA . PRO A 1 89 ? -18.999 11.098 23.753 1.00 84.56 89 PRO A CA 1
ATOM 734 C C . PRO A 1 89 ? -18.288 9.860 24.337 1.00 84.56 89 PRO A C 1
ATOM 736 O O . PRO A 1 89 ? -17.796 9.023 23.588 1.00 84.56 89 PRO A O 1
ATOM 739 N N . GLY A 1 90 ? -18.294 9.714 25.664 1.00 86.44 90 GLY A N 1
ATOM 740 C CA . GLY A 1 90 ? -17.969 8.450 26.335 1.00 86.44 90 GLY A CA 1
ATOM 741 C C . GLY A 1 90 ? -16.476 8.165 26.529 1.00 86.44 90 GLY A C 1
ATOM 742 O O . GLY A 1 90 ? -15.669 9.067 26.737 1.00 86.44 90 GLY A O 1
ATOM 743 N N . HIS A 1 91 ? -16.123 6.882 26.545 1.00 90.00 91 HIS A N 1
ATOM 744 C CA . HIS A 1 91 ? -14.763 6.396 26.785 1.00 90.00 91 HIS A CA 1
ATOM 745 C C . HIS A 1 91 ? -14.363 5.422 25.679 1.00 90.00 91 HIS A C 1
ATOM 747 O O . HIS A 1 91 ? -15.175 4.619 25.223 1.00 90.00 91 HIS A O 1
ATOM 753 N N . ASP A 1 92 ? -13.102 5.465 25.261 1.00 92.06 92 ASP A N 1
ATOM 754 C CA . ASP A 1 92 ? -12.569 4.538 24.264 1.00 92.06 92 ASP A CA 1
ATOM 755 C C . ASP A 1 92 ? -11.461 3.666 24.859 1.00 92.06 92 ASP A C 1
ATOM 757 O O . ASP A 1 92 ? -10.853 4.013 25.873 1.00 92.06 92 ASP A O 1
ATOM 761 N N . VAL A 1 93 ? -11.203 2.519 24.236 1.00 92.12 93 VAL A N 1
ATOM 762 C CA . VAL A 1 93 ? -10.182 1.565 24.675 1.00 92.12 93 VAL A CA 1
ATOM 763 C C . VAL A 1 93 ? -9.111 1.468 23.599 1.00 92.12 93 VAL A C 1
ATOM 765 O O . VAL A 1 93 ? -9.391 1.162 22.440 1.00 92.12 93 VAL A O 1
ATOM 768 N N . GLY A 1 94 ? -7.869 1.737 23.992 1.00 90.56 94 GLY A N 1
ATOM 769 C CA . GLY A 1 94 ? -6.721 1.730 23.095 1.00 90.56 94 GLY A CA 1
ATOM 770 C C . GLY A 1 94 ? -5.487 1.107 23.732 1.00 90.56 94 GLY A C 1
ATOM 771 O O . GLY A 1 94 ? -5.458 0.795 24.923 1.00 90.56 94 GLY A O 1
ATOM 772 N N . VAL A 1 95 ? -4.452 0.926 22.919 1.00 89.31 95 VAL A N 1
ATOM 773 C CA . VAL A 1 95 ? -3.188 0.300 23.320 1.00 89.31 95 VAL A CA 1
ATOM 774 C C . VAL A 1 95 ? -2.088 1.341 23.339 1.00 89.31 95 VAL A C 1
ATOM 776 O O . VAL A 1 95 ? -1.902 2.073 22.366 1.00 89.31 95 VAL A O 1
ATOM 779 N N . VAL A 1 96 ? -1.319 1.402 24.418 1.00 88.88 96 VAL A N 1
ATOM 780 C CA . VAL A 1 96 ? -0.171 2.306 24.510 1.00 88.88 96 VAL A CA 1
ATOM 781 C C . VAL A 1 96 ? 0.896 1.884 23.500 1.00 88.88 96 VAL A C 1
ATOM 783 O O . VAL A 1 96 ? 1.455 0.794 23.593 1.00 88.88 96 VAL A O 1
ATOM 786 N N . SER A 1 97 ? 1.191 2.756 22.532 1.00 86.56 97 SER A N 1
ATOM 787 C CA . SER A 1 97 ? 2.173 2.486 21.477 1.00 86.56 97 SER A CA 1
ATOM 788 C C . SER A 1 97 ? 3.538 3.110 21.744 1.00 86.56 97 SER A C 1
ATOM 790 O O . SER A 1 97 ? 4.523 2.558 21.271 1.00 86.56 97 SER A O 1
ATOM 792 N N . LEU A 1 98 ? 3.610 4.260 22.422 1.00 86.38 98 LEU A N 1
ATOM 793 C CA . LEU A 1 98 ? 4.871 4.910 22.794 1.00 86.38 98 LEU A CA 1
ATOM 794 C C . LEU A 1 98 ? 4.747 5.596 24.147 1.00 86.38 98 LEU A C 1
ATOM 796 O O . LEU A 1 98 ? 3.739 6.241 24.444 1.00 86.38 98 LEU A O 1
ATOM 800 N N . THR A 1 99 ? 5.834 5.540 24.910 1.00 87.00 99 THR A N 1
ATOM 801 C CA . THR A 1 99 ? 5.991 6.252 26.181 1.00 87.00 99 THR A CA 1
ATOM 802 C C . THR A 1 99 ? 7.303 7.045 26.211 1.00 87.00 99 THR A C 1
ATOM 804 O O . THR A 1 99 ? 8.200 6.842 25.392 1.00 87.00 99 THR A O 1
ATOM 807 N N . GLY A 1 100 ? 7.429 7.988 27.147 1.00 83.81 100 GLY A N 1
ATOM 808 C CA . GLY A 1 100 ? 8.675 8.730 27.368 1.00 83.81 100 GLY A CA 1
ATOM 809 C C . GLY A 1 100 ? 8.940 9.860 26.365 1.00 83.81 100 GLY A C 1
ATOM 810 O O . GLY A 1 100 ? 8.022 10.392 25.734 1.00 83.81 100 GLY A O 1
ATOM 811 N N . ARG A 1 101 ? 10.214 10.270 26.245 1.00 82.75 101 ARG A N 1
ATOM 812 C CA . ARG A 1 101 ? 10.639 11.468 25.488 1.00 82.75 101 ARG A CA 1
ATOM 813 C C . ARG A 1 101 ? 10.355 11.399 23.990 1.00 82.75 101 ARG A C 1
ATOM 815 O O . ARG A 1 101 ? 10.085 12.429 23.379 1.00 82.75 101 ARG A O 1
ATOM 822 N N . VAL A 1 102 ? 10.321 10.192 23.426 1.00 85.44 102 VAL A N 1
ATOM 823 C CA . VAL A 1 102 ? 10.023 9.950 22.004 1.00 85.44 102 VAL A CA 1
ATOM 824 C C . VAL A 1 102 ? 8.645 10.488 21.604 1.00 85.44 102 VAL A C 1
ATOM 826 O O . VAL A 1 102 ? 8.478 10.958 20.479 1.00 85.44 102 VAL A O 1
ATOM 829 N N . VAL A 1 103 ? 7.681 10.504 22.531 1.00 87.12 103 VAL A N 1
ATOM 830 C CA . VAL A 1 103 ? 6.334 11.038 22.280 1.00 87.12 103 VAL A CA 1
ATOM 831 C C . VAL A 1 103 ? 6.391 12.517 21.888 1.00 87.12 103 VAL A C 1
ATOM 833 O O . VAL A 1 103 ? 5.738 12.910 20.928 1.00 87.12 103 VAL A O 1
ATOM 836 N N . LEU A 1 104 ? 7.236 13.326 22.539 1.00 86.12 104 LEU A N 1
ATOM 837 C CA . LEU A 1 104 ? 7.365 14.757 22.225 1.00 86.12 104 LEU A CA 1
ATOM 838 C C . LEU A 1 104 ? 7.899 14.991 20.808 1.00 86.12 104 LEU A C 1
ATOM 840 O O . LEU A 1 104 ? 7.390 15.855 20.098 1.00 86.12 104 LEU A O 1
ATOM 844 N N . TYR A 1 105 ? 8.877 14.195 20.370 1.00 85.44 105 TYR A N 1
ATOM 845 C CA . TYR A 1 105 ? 9.390 14.267 19.000 1.00 85.44 105 TYR A CA 1
ATOM 846 C C . TYR A 1 105 ? 8.317 13.884 17.972 1.00 85.44 105 TYR A C 1
ATOM 848 O O . TYR A 1 105 ? 8.196 14.527 16.930 1.00 85.44 105 TYR A O 1
ATOM 856 N N . GLN A 1 106 ? 7.496 12.872 18.273 1.00 84.88 106 GLN A N 1
ATOM 857 C CA . GLN A 1 106 ? 6.375 12.493 17.407 1.00 84.88 106 GLN A CA 1
ATOM 858 C C . GLN A 1 106 ? 5.290 13.573 17.348 1.00 84.88 106 GLN A C 1
ATOM 860 O O . GLN A 1 106 ? 4.739 13.829 16.277 1.00 84.88 106 GLN A O 1
ATOM 865 N N . MET A 1 107 ? 5.009 14.239 18.468 1.00 87.44 107 MET A N 1
ATOM 866 C CA . MET A 1 107 ? 4.071 15.362 18.520 1.00 87.44 107 MET A CA 1
ATOM 867 C C . MET A 1 107 ? 4.564 16.539 17.679 1.00 87.44 107 MET A C 1
ATOM 869 O O . MET A 1 107 ? 3.801 17.050 16.863 1.00 87.44 107 MET A O 1
ATOM 873 N N . GLN A 1 108 ? 5.846 16.905 17.797 1.00 86.62 108 GLN A N 1
ATOM 874 C CA . GLN A 1 108 ? 6.465 17.942 16.963 1.00 86.62 108 GLN A CA 1
ATOM 875 C C . GLN A 1 108 ? 6.375 17.598 15.473 1.00 86.62 108 GLN A C 1
ATOM 877 O O . GLN A 1 108 ? 5.945 18.426 14.675 1.00 86.62 108 GLN A O 1
ATOM 882 N N . LYS A 1 109 ? 6.696 16.353 15.097 1.00 84.50 109 LYS A N 1
ATOM 883 C CA . LYS A 1 109 ? 6.596 15.882 13.707 1.00 84.50 109 LYS A CA 1
ATOM 884 C C . LYS A 1 109 ? 5.169 15.964 13.154 1.00 84.50 109 LYS A C 1
ATOM 886 O O . LYS A 1 109 ? 4.990 16.253 11.975 1.00 84.50 109 LYS A O 1
ATOM 891 N N . LYS A 1 110 ? 4.161 15.689 13.987 1.00 83.12 110 LYS A N 1
ATOM 892 C CA . LYS A 1 110 ? 2.737 15.779 13.625 1.00 83.12 110 LYS A CA 1
ATOM 893 C C . LYS A 1 110 ? 2.150 17.190 13.804 1.00 83.12 110 LYS A C 1
ATOM 895 O O . LYS A 1 110 ? 0.959 17.363 13.570 1.00 83.12 110 LYS A O 1
ATOM 900 N N . GLY A 1 111 ? 2.949 18.180 14.214 1.00 83.69 111 GLY A N 1
ATOM 901 C CA . GLY A 1 111 ? 2.494 19.557 14.431 1.00 83.69 111 GLY A CA 1
ATOM 902 C C . GLY A 1 111 ? 1.514 19.722 15.599 1.00 83.69 111 GLY A C 1
ATOM 903 O O . GLY A 1 111 ? 0.735 20.669 15.615 1.00 83.69 111 GLY A O 1
ATOM 904 N N . VAL A 1 112 ? 1.514 18.801 16.568 1.00 84.44 112 VAL A N 1
ATOM 905 C CA . VAL A 1 112 ? 0.585 18.819 17.706 1.00 84.44 112 VAL A CA 1
ATOM 906 C C . VAL A 1 112 ? 1.192 19.615 18.856 1.00 84.44 112 VAL A C 1
ATOM 908 O O . VAL A 1 112 ? 2.122 19.153 19.518 1.00 84.44 112 VAL A O 1
ATOM 911 N N . ASN A 1 113 ? 0.627 20.793 19.126 1.00 82.38 113 ASN A N 1
ATOM 912 C CA . ASN A 1 113 ? 1.034 21.658 20.231 1.00 82.38 113 ASN A CA 1
ATOM 913 C C . ASN A 1 113 ? 0.061 21.544 21.420 1.00 82.38 113 ASN A C 1
ATOM 915 O O . ASN A 1 113 ? -1.058 22.055 21.333 1.00 82.38 113 ASN A O 1
ATOM 919 N N . PRO A 1 114 ? 0.490 20.990 22.575 1.00 77.06 114 PRO A N 1
ATOM 920 C CA . PRO A 1 114 ? -0.359 20.842 23.767 1.00 77.06 114 PRO A CA 1
ATOM 921 C C . PRO A 1 114 ? -0.909 22.154 24.332 1.00 77.06 114 PRO A C 1
ATOM 923 O O . PRO A 1 114 ? -1.885 22.146 25.072 1.00 77.06 114 PRO A O 1
ATOM 926 N N . LYS A 1 115 ? -0.245 23.278 24.032 1.00 74.31 115 LYS A N 1
ATOM 927 C CA . LYS A 1 115 ? -0.644 24.612 24.499 1.00 74.31 115 LYS A CA 1
ATOM 928 C C . LYS A 1 115 ? -1.809 25.200 23.700 1.00 74.31 115 LYS A C 1
ATOM 930 O O . LYS A 1 115 ? -2.550 26.006 24.240 1.00 74.31 115 LYS A O 1
ATOM 935 N N . GLN A 1 116 ? -1.937 24.834 22.423 1.00 74.06 116 GLN A N 1
ATOM 936 C CA . GLN A 1 116 ? -2.966 25.371 21.524 1.00 74.06 116 GLN A CA 1
ATOM 937 C C . GLN A 1 116 ? -4.245 24.533 21.574 1.00 74.06 116 GLN A C 1
ATOM 939 O O . GLN A 1 116 ? -5.341 25.082 21.527 1.00 74.06 116 GLN A O 1
ATOM 944 N N . HIS A 1 117 ? -4.104 23.213 21.715 1.00 75.44 117 HIS A N 1
ATOM 945 C CA . HIS A 1 117 ? -5.230 22.293 21.821 1.00 75.44 117 HIS A CA 1
ATOM 946 C C . HIS A 1 117 ? -5.044 21.384 23.039 1.00 75.44 117 HIS A C 1
ATOM 948 O O . HIS A 1 117 ? -4.093 20.592 23.053 1.00 75.44 117 HIS A O 1
ATOM 954 N N . PRO A 1 118 ? -5.919 21.479 24.062 1.00 81.00 118 PRO A N 1
ATOM 955 C CA . PRO A 1 118 ? -5.846 20.589 25.208 1.00 81.00 118 PRO A CA 1
ATOM 956 C C . PRO A 1 118 ? -6.056 19.148 24.740 1.00 81.00 118 PRO A C 1
ATOM 958 O O . PRO A 1 118 ? -7.025 18.826 24.050 1.00 81.00 118 PRO A O 1
ATOM 961 N N . LEU A 1 119 ? -5.106 18.285 25.090 1.00 86.38 119 LEU A N 1
ATOM 962 C CA . LEU A 1 119 ? -5.170 16.866 24.767 1.00 86.38 119 LEU A CA 1
ATOM 963 C C . LEU A 1 119 ? -6.127 16.154 25.717 1.00 86.38 119 LEU A C 1
ATOM 965 O O . LEU A 1 119 ? -6.177 16.463 26.908 1.00 86.38 119 LEU A O 1
ATOM 969 N N . LYS A 1 120 ? -6.822 15.151 25.182 1.00 90.94 120 LYS A N 1
ATOM 970 C CA . LYS A 1 120 ? -7.682 14.258 25.956 1.00 90.94 120 LYS A CA 1
ATOM 971 C C . LYS A 1 120 ? -6.875 13.489 27.000 1.00 90.94 120 LYS A C 1
ATOM 973 O O . LYS A 1 120 ? -5.681 13.220 26.816 1.00 90.94 120 LYS A O 1
ATOM 978 N N . SER A 1 121 ? -7.530 13.123 28.092 1.00 91.25 121 SER A N 1
ATOM 979 C CA . SER A 1 121 ? -6.896 12.441 29.216 1.00 91.25 121 SER A CA 1
ATOM 980 C C . SER A 1 121 ? -6.984 10.911 29.123 1.00 91.25 121 SER A C 1
ATOM 982 O O . SER A 1 121 ? -7.905 10.341 28.534 1.00 91.25 121 SER A O 1
ATOM 984 N N . ILE A 1 122 ? -5.992 10.224 29.696 1.00 92.94 122 ILE A N 1
ATOM 985 C CA . ILE A 1 122 ? -6.082 8.795 30.017 1.00 92.94 122 ILE A CA 1
ATOM 986 C C . ILE A 1 122 ? -6.708 8.682 31.403 1.00 92.94 122 ILE A C 1
ATOM 988 O O . ILE A 1 122 ? -6.151 9.211 32.363 1.00 92.94 122 ILE A O 1
ATOM 992 N N . TYR A 1 123 ? -7.817 7.956 31.532 1.00 89.25 123 TYR A N 1
ATOM 993 C CA . TYR A 1 123 ? -8.460 7.784 32.833 1.00 89.25 123 TYR A CA 1
ATOM 994 C C . TYR A 1 123 ? -7.717 6.775 33.702 1.00 89.25 123 TYR A C 1
ATOM 996 O O . TYR A 1 123 ? -7.412 7.042 34.860 1.00 89.25 123 TYR A O 1
ATOM 1004 N N . ARG A 1 124 ? -7.459 5.583 33.152 1.00 89.81 124 ARG A N 1
ATOM 1005 C CA . ARG A 1 124 ? -6.888 4.444 33.883 1.00 89.81 124 ARG A CA 1
ATOM 1006 C C . ARG A 1 124 ? -6.452 3.332 32.933 1.00 89.81 124 ARG A C 1
ATOM 1008 O O . ARG A 1 124 ? -6.824 3.322 31.758 1.00 89.81 124 ARG A O 1
ATOM 1015 N N . LYS A 1 125 ? -5.726 2.345 33.465 1.00 90.31 125 LYS A N 1
ATOM 1016 C CA . LYS A 1 125 ? -5.611 1.035 32.808 1.00 90.31 125 LYS A CA 1
ATOM 1017 C C . LYS A 1 125 ? -7.007 0.414 32.656 1.00 90.31 125 LYS A C 1
ATOM 1019 O O . LYS A 1 125 ? -7.872 0.597 33.524 1.00 90.31 125 LYS A O 1
ATOM 1024 N N . ALA A 1 126 ? -7.241 -0.264 31.536 1.00 89.31 126 ALA A N 1
ATOM 1025 C CA . ALA A 1 126 ? -8.529 -0.887 31.258 1.00 89.31 126 ALA A CA 1
ATOM 1026 C C . ALA A 1 126 ? -8.826 -1.973 32.306 1.00 89.31 126 ALA A C 1
ATOM 1028 O O . ALA A 1 126 ? -7.967 -2.796 32.619 1.00 89.31 126 ALA A O 1
ATOM 1029 N N . LYS A 1 127 ? -10.038 -1.951 32.874 1.00 90.25 127 LYS A N 1
ATOM 1030 C CA . LYS A 1 127 ? -10.529 -3.020 33.756 1.00 90.25 127 LYS A CA 1
ATOM 1031 C C . LYS A 1 127 ? -10.952 -4.206 32.895 1.00 90.25 127 LYS A C 1
ATOM 1033 O O . LYS A 1 127 ? -11.243 -4.040 31.714 1.00 90.25 127 LYS A O 1
ATOM 1038 N N . ILE A 1 128 ? -11.081 -5.373 33.519 1.00 88.25 128 ILE A N 1
ATOM 1039 C CA . ILE A 1 128 ? -11.553 -6.601 32.862 1.00 88.25 128 ILE A CA 1
ATOM 1040 C C . ILE A 1 128 ? -12.883 -6.347 32.132 1.00 88.25 128 ILE A C 1
ATOM 1042 O O . ILE A 1 128 ? -12.962 -6.588 30.934 1.00 88.25 128 ILE A O 1
ATOM 1046 N N . ASN A 1 129 ? -13.859 -5.707 32.787 1.00 88.94 129 ASN A N 1
ATOM 1047 C CA . ASN A 1 129 ? -15.146 -5.365 32.162 1.00 88.94 129 ASN A CA 1
ATOM 1048 C C . ASN A 1 129 ? -15.018 -4.440 30.937 1.00 88.94 129 ASN A C 1
ATOM 1050 O O . ASN A 1 129 ? -15.838 -4.522 30.024 1.00 88.94 129 ASN A O 1
ATOM 1054 N N . ASP A 1 130 ? -14.025 -3.541 30.909 1.00 89.12 130 ASP A N 1
ATOM 1055 C CA . ASP A 1 130 ? -13.801 -2.668 29.748 1.00 89.12 130 ASP A CA 1
ATOM 1056 C C . ASP A 1 130 ? -13.252 -3.491 28.574 1.00 89.12 130 ASP A C 1
ATOM 1058 O O . ASP A 1 130 ? -13.672 -3.305 27.435 1.00 89.12 130 ASP A O 1
ATOM 1062 N N . ILE A 1 131 ? -12.346 -4.433 28.859 1.00 87.75 131 ILE A N 1
ATOM 1063 C CA . ILE A 1 131 ? -11.757 -5.337 27.863 1.00 87.75 131 ILE A CA 1
ATOM 1064 C C . ILE A 1 131 ? -12.820 -6.298 27.316 1.00 87.75 131 ILE A C 1
ATOM 1066 O O . ILE A 1 131 ? -12.878 -6.506 26.107 1.00 87.75 131 ILE A O 1
ATOM 1070 N N . GLU A 1 132 ? -13.693 -6.844 28.165 1.00 89.62 132 GLU A N 1
ATOM 1071 C CA . GLU A 1 132 ? -14.805 -7.707 27.742 1.00 89.62 132 GLU A CA 1
ATOM 1072 C C . GLU A 1 132 ? -15.756 -6.982 26.792 1.00 89.62 132 GLU A C 1
ATOM 1074 O O . GLU A 1 132 ? -16.035 -7.473 25.696 1.00 89.62 132 GLU A O 1
ATOM 1079 N N . LYS A 1 133 ? -16.211 -5.782 27.175 1.00 90.06 133 LYS A N 1
ATOM 1080 C CA . LYS A 1 133 ? -17.060 -4.950 26.314 1.00 90.06 133 LYS A CA 1
ATOM 1081 C C . LYS A 1 133 ? -16.362 -4.615 25.007 1.00 90.06 133 LYS A C 1
ATOM 1083 O O . LYS A 1 133 ? -16.971 -4.734 23.949 1.00 90.06 133 LYS A O 1
ATOM 1088 N N . TRP A 1 134 ? -15.081 -4.267 25.070 1.00 89.81 134 TRP A N 1
ATOM 1089 C CA . TRP A 1 134 ? -14.297 -3.979 23.881 1.00 89.81 134 TRP A CA 1
ATOM 1090 C C . TRP A 1 134 ? -14.221 -5.183 22.937 1.00 89.81 134 TRP A C 1
ATOM 1092 O O . TRP A 1 134 ? -14.430 -5.027 21.737 1.00 89.81 134 TRP A O 1
ATOM 1102 N N . ILE A 1 135 ? -14.008 -6.393 23.462 1.00 88.75 135 ILE A N 1
ATOM 1103 C CA . ILE A 1 135 ? -14.019 -7.628 22.668 1.00 88.75 135 ILE A CA 1
ATOM 1104 C C . ILE A 1 135 ? -15.376 -7.863 22.006 1.00 88.75 135 ILE A C 1
ATOM 1106 O O . ILE A 1 135 ? -15.420 -8.185 20.818 1.00 88.75 135 ILE A O 1
ATOM 1110 N N . LEU A 1 136 ? -16.475 -7.674 22.736 1.00 89.94 136 LEU A N 1
ATOM 1111 C CA . LEU A 1 136 ? -17.820 -7.805 22.175 1.00 89.94 136 LEU A CA 1
ATOM 1112 C C . LEU A 1 136 ? -18.065 -6.792 21.050 1.00 89.94 136 LEU A C 1
ATOM 1114 O O . LEU A 1 136 ? -18.566 -7.177 19.995 1.00 89.94 136 LEU A O 1
ATOM 1118 N N . SER A 1 137 ? -17.660 -5.535 21.241 1.00 90.75 137 SER A N 1
ATOM 1119 C CA . SER A 1 137 ? -17.757 -4.482 20.224 1.00 90.75 137 SER A CA 1
ATOM 1120 C C . SER A 1 137 ? -16.942 -4.811 18.970 1.00 90.75 137 SER A C 1
ATOM 1122 O O . SER A 1 137 ? -17.424 -4.628 17.855 1.00 90.75 137 SER A O 1
ATOM 1124 N N . VAL A 1 138 ? -15.728 -5.350 19.126 1.00 89.31 138 VAL A N 1
ATOM 1125 C CA . VAL A 1 138 ? -14.871 -5.737 17.993 1.00 89.31 138 VAL A CA 1
ATOM 1126 C C . VAL A 1 138 ? -15.499 -6.866 17.173 1.00 89.31 138 VAL A C 1
ATOM 1128 O O . VAL A 1 138 ? -15.519 -6.774 15.948 1.00 89.31 138 VAL A O 1
ATOM 1131 N N . ASN A 1 139 ? -16.085 -7.880 17.816 1.00 89.38 139 ASN A N 1
ATOM 1132 C CA . ASN A 1 139 ? -16.746 -8.985 17.107 1.00 89.38 139 ASN A CA 1
ATOM 1133 C C . ASN A 1 139 ? -17.963 -8.510 16.269 1.00 89.38 139 ASN A C 1
ATOM 1135 O O . ASN A 1 139 ? -18.376 -9.183 15.325 1.00 89.38 139 ASN A O 1
ATOM 1139 N N . GLN A 1 140 ? -18.573 -7.363 16.605 1.00 90.19 140 GLN A N 1
ATOM 1140 C CA . GLN A 1 140 ? -19.719 -6.805 15.870 1.00 90.19 140 GLN A CA 1
ATOM 1141 C C . GLN A 1 140 ? -19.313 -6.079 14.576 1.00 90.19 140 GLN A C 1
ATOM 1143 O O . GLN A 1 140 ? -20.155 -5.891 13.694 1.00 90.19 140 GLN A O 1
ATOM 1148 N N . GLU A 1 141 ? -18.039 -5.699 14.427 1.00 91.50 141 GLU A N 1
ATOM 1149 C CA . GLU A 1 141 ? -17.542 -4.871 13.319 1.00 91.50 141 GLU A CA 1
ATOM 1150 C C . GLU A 1 141 ? -17.789 -5.491 11.944 1.00 91.50 141 GLU A C 1
ATOM 1152 O O . GLU A 1 141 ? -18.277 -4.811 11.037 1.00 91.50 141 GLU A O 1
ATOM 1157 N N . GLU A 1 142 ? -17.489 -6.781 11.784 1.00 89.44 142 GLU A N 1
ATOM 1158 C CA . GLU A 1 142 ? -17.572 -7.443 10.479 1.00 89.44 142 GLU A CA 1
ATOM 1159 C C . GLU A 1 142 ? -19.032 -7.624 10.037 1.00 89.44 142 GLU A C 1
ATOM 1161 O O . GLU A 1 142 ? -19.390 -7.326 8.895 1.00 89.44 142 GLU A O 1
ATOM 1166 N N . ASN A 1 143 ? -19.912 -8.000 10.970 1.00 92.31 143 ASN A N 1
ATOM 1167 C CA . ASN A 1 143 ? -21.351 -8.085 10.717 1.00 92.31 143 ASN A CA 1
ATOM 1168 C C . ASN A 1 143 ? -21.939 -6.714 10.368 1.00 92.31 143 ASN A C 1
ATOM 1170 O O . ASN A 1 143 ? -22.705 -6.591 9.407 1.00 92.31 143 ASN A O 1
ATOM 1174 N N . ALA A 1 144 ? -21.548 -5.670 11.108 1.00 93.75 144 ALA A N 1
ATOM 1175 C CA . ALA A 1 144 ? -21.996 -4.311 10.844 1.00 93.75 144 ALA A CA 1
ATOM 1176 C C . ALA A 1 144 ? -21.581 -3.849 9.444 1.00 93.75 144 ALA A C 1
ATOM 1178 O O . ALA A 1 144 ? -22.401 -3.336 8.690 1.00 93.75 144 ALA A O 1
ATOM 1179 N N . LYS A 1 145 ? -20.335 -4.117 9.048 1.00 92.94 145 LYS A N 1
ATOM 1180 C CA . LYS A 1 145 ? -19.810 -3.801 7.716 1.00 92.94 145 LYS A CA 1
ATOM 1181 C C . LYS A 1 145 ? -20.604 -4.468 6.591 1.00 92.94 145 LYS A C 1
ATOM 1183 O O . LYS A 1 145 ? -20.950 -3.798 5.617 1.00 92.94 145 LYS A O 1
ATOM 1188 N N . VAL A 1 146 ? -20.895 -5.766 6.703 1.00 94.06 146 VAL A N 1
ATOM 1189 C CA . VAL A 1 146 ? -21.652 -6.516 5.680 1.00 94.06 146 VAL A CA 1
ATOM 1190 C C . VAL A 1 146 ? -23.071 -5.969 5.541 1.00 94.06 146 VAL A C 1
ATOM 1192 O O . VAL A 1 146 ? -23.539 -5.721 4.430 1.00 94.06 146 VAL A O 1
ATOM 1195 N N . ILE A 1 147 ? -23.740 -5.736 6.667 1.00 94.62 147 ILE A N 1
ATOM 1196 C CA . ILE A 1 147 ? -25.093 -5.184 6.695 1.00 94.62 147 ILE A CA 1
ATOM 1197 C C . ILE A 1 147 ? -25.129 -3.780 6.091 1.00 94.62 147 ILE A C 1
ATOM 1199 O O . ILE A 1 147 ? -25.974 -3.506 5.241 1.00 94.62 147 ILE A O 1
ATOM 1203 N N . SER A 1 148 ? -24.207 -2.903 6.487 1.00 95.00 148 SER A N 1
ATOM 1204 C CA . SER A 1 148 ? -24.185 -1.529 5.989 1.00 95.00 148 SER A CA 1
ATOM 1205 C C . SER A 1 148 ? -23.954 -1.469 4.484 1.00 95.00 148 SER A C 1
ATOM 1207 O O . SER A 1 148 ? -24.547 -0.628 3.818 1.00 95.00 148 SER A O 1
ATOM 1209 N N . ARG A 1 149 ? -23.142 -2.379 3.925 1.00 94.88 149 ARG A N 1
ATOM 1210 C CA . ARG A 1 149 ? -22.965 -2.495 2.467 1.00 94.88 149 ARG A CA 1
ATOM 1211 C C . ARG A 1 149 ? -24.263 -2.854 1.756 1.00 94.88 149 ARG A C 1
ATOM 1213 O O . ARG A 1 149 ? -24.542 -2.289 0.706 1.00 94.88 149 ARG A O 1
ATOM 1220 N N . ARG A 1 150 ? -25.049 -3.771 2.328 1.00 95.38 150 ARG A N 1
ATOM 1221 C CA . ARG A 1 150 ? -26.347 -4.157 1.766 1.00 95.38 150 ARG A CA 1
ATOM 1222 C C . ARG A 1 150 ? -27.313 -2.973 1.755 1.00 95.38 150 ARG A C 1
ATOM 1224 O O . ARG A 1 150 ? -27.861 -2.672 0.706 1.00 95.38 150 ARG A O 1
ATOM 1231 N N . ILE A 1 151 ? -27.443 -2.266 2.878 1.00 94.50 151 ILE A N 1
ATOM 1232 C CA . ILE A 1 151 ? -28.347 -1.110 2.989 1.00 94.50 151 ILE A CA 1
ATOM 1233 C C . ILE A 1 151 ? -27.913 0.016 2.039 1.00 94.50 151 ILE A C 1
ATOM 1235 O O . ILE A 1 151 ? -28.744 0.599 1.355 1.00 94.50 151 ILE A O 1
ATOM 1239 N N . ALA A 1 152 ? -26.610 0.304 1.944 1.00 95.06 152 ALA A N 1
ATOM 1240 C CA . ALA A 1 152 ? -26.106 1.314 1.012 1.00 95.06 152 ALA A CA 1
ATOM 1241 C C . ALA A 1 152 ? -26.428 0.970 -0.454 1.00 95.06 152 ALA A C 1
ATOM 1243 O O . ALA A 1 152 ? -26.771 1.861 -1.227 1.00 95.06 152 ALA A O 1
ATOM 1244 N N . HIS A 1 153 ? -26.363 -0.315 -0.815 1.00 94.56 153 HIS A N 1
ATOM 1245 C CA . HIS A 1 153 ? -26.746 -0.795 -2.141 1.00 94.56 153 HIS A CA 1
ATOM 1246 C C . HIS A 1 153 ? -28.263 -0.717 -2.377 1.00 94.56 153 HIS A C 1
ATOM 1248 O O . HIS A 1 153 ? -28.688 -0.321 -3.455 1.00 94.56 153 HIS A O 1
ATOM 1254 N N . GLU A 1 154 ? -29.086 -1.068 -1.385 1.00 94.31 154 GLU A N 1
ATOM 1255 C CA . GLU A 1 154 ? -30.554 -0.956 -1.455 1.00 94.31 154 GLU A CA 1
ATOM 1256 C C . GLU A 1 154 ? -31.017 0.497 -1.642 1.00 94.31 154 GLU A C 1
ATOM 1258 O O . GLU A 1 154 ? -31.966 0.747 -2.377 1.00 94.31 154 GLU A O 1
ATOM 1263 N N . LEU A 1 155 ? -30.307 1.454 -1.038 1.00 93.75 155 LEU A N 1
ATOM 1264 C CA . LEU A 1 155 ? -30.546 2.890 -1.210 1.00 93.75 155 LEU A CA 1
ATOM 1265 C C . LEU A 1 155 ? -29.968 3.468 -2.516 1.00 93.75 155 LEU A C 1
ATOM 1267 O O . LEU A 1 155 ? -30.131 4.657 -2.775 1.00 93.75 155 LEU A O 1
ATOM 1271 N N . GLY A 1 156 ? -29.257 2.669 -3.320 1.00 93.00 156 GLY A N 1
ATOM 1272 C CA . GLY A 1 156 ? -28.636 3.132 -4.565 1.00 93.00 156 GLY A CA 1
ATOM 1273 C C . GLY A 1 156 ? -27.514 4.159 -4.368 1.00 93.00 156 GLY A C 1
ATOM 1274 O O . GLY A 1 156 ? -27.259 4.965 -5.257 1.00 93.00 156 GLY A O 1
ATOM 1275 N N . LEU A 1 157 ? -26.845 4.164 -3.209 1.00 93.75 157 LEU A N 1
ATOM 1276 C CA . LEU A 1 157 ? -25.771 5.116 -2.920 1.00 93.75 157 LEU A CA 1
ATOM 1277 C C . LEU A 1 157 ? -24.460 4.683 -3.591 1.00 93.75 157 LEU A C 1
ATOM 1279 O O . LEU A 1 157 ? -23.944 3.596 -3.323 1.00 93.75 157 LEU A O 1
ATOM 1283 N N . GLU A 1 158 ? -23.860 5.569 -4.389 1.00 93.31 158 GLU A N 1
ATOM 1284 C CA . GLU A 1 158 ? -22.563 5.343 -5.044 1.00 93.31 158 GLU A CA 1
ATOM 1285 C C . GLU A 1 158 ? -21.384 5.489 -4.065 1.00 93.31 158 GLU A C 1
ATOM 1287 O O . GLU A 1 158 ? -20.583 6.424 -4.107 1.00 93.31 158 GLU A O 1
ATOM 1292 N N . MET A 1 159 ? -21.273 4.547 -3.128 1.00 93.62 159 MET A N 1
ATOM 1293 C CA . MET A 1 159 ? -20.204 4.532 -2.134 1.00 93.62 159 MET A CA 1
ATOM 1294 C C . MET A 1 159 ? -19.744 3.122 -1.780 1.00 93.62 159 MET A C 1
ATOM 1296 O O . MET A 1 159 ? -20.498 2.152 -1.827 1.00 93.62 159 MET A O 1
ATOM 1300 N N . LYS A 1 160 ? -18.490 3.012 -1.338 1.00 91.69 160 LYS A N 1
ATOM 1301 C CA . LYS A 1 160 ? -17.901 1.766 -0.841 1.00 91.69 160 LYS A CA 1
ATOM 1302 C C . LYS A 1 160 ? -17.637 1.877 0.648 1.00 91.69 160 LYS A C 1
ATOM 1304 O O . LYS A 1 160 ? -16.798 2.667 1.073 1.00 91.69 160 LYS A O 1
ATOM 1309 N N . ILE A 1 161 ? -18.333 1.070 1.446 1.00 93.81 161 ILE A N 1
ATOM 1310 C CA . ILE A 1 161 ? -18.063 0.952 2.883 1.00 93.81 161 ILE A CA 1
ATOM 1311 C C . ILE A 1 161 ? -16.900 -0.022 3.076 1.00 93.81 161 ILE A C 1
ATOM 1313 O O . ILE A 1 161 ? -16.990 -1.210 2.748 1.00 93.81 161 ILE A O 1
ATOM 1317 N N . ASN A 1 162 ? -15.795 0.487 3.605 1.00 90.69 162 ASN A N 1
ATOM 1318 C CA . ASN A 1 162 ? -14.515 -0.213 3.643 1.00 90.69 162 ASN A CA 1
ATOM 1319 C C . ASN A 1 162 ? -14.270 -0.898 4.984 1.00 90.69 162 ASN A C 1
ATOM 1321 O O . ASN A 1 162 ? -13.809 -2.040 5.014 1.00 90.69 162 ASN A O 1
ATOM 1325 N N . ASP A 1 163 ? -14.579 -0.212 6.081 1.00 90.38 163 ASP A N 1
ATOM 1326 C CA . ASP A 1 163 ? -14.284 -0.668 7.437 1.00 90.38 163 ASP A CA 1
ATOM 1327 C C . ASP A 1 163 ? -15.234 -0.012 8.448 1.00 90.38 163 AS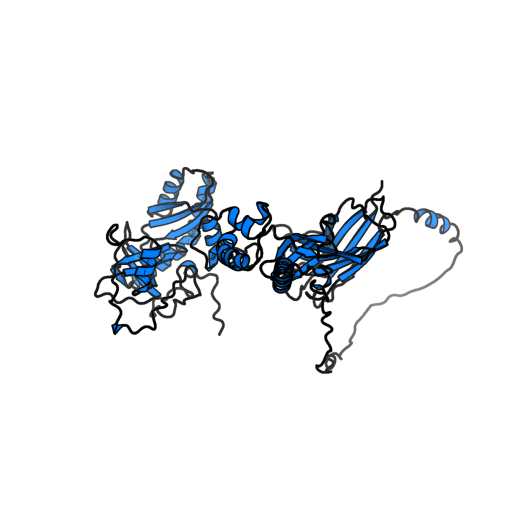P A C 1
ATOM 1329 O O . ASP A 1 163 ? -15.798 1.049 8.175 1.00 90.38 163 ASP A O 1
ATOM 1333 N N . VAL A 1 164 ? -15.396 -0.636 9.612 1.00 92.31 164 VAL A N 1
ATOM 1334 C CA . VAL A 1 164 ? -16.230 -0.140 10.716 1.00 92.31 164 VAL A CA 1
ATOM 1335 C C . VAL A 1 164 ? -15.427 -0.234 12.002 1.00 92.31 164 VAL A C 1
ATOM 1337 O O . VAL A 1 164 ? -14.871 -1.287 12.292 1.00 92.31 164 VAL A O 1
ATOM 1340 N N . GLU A 1 165 ? -15.330 0.849 12.762 1.00 92.00 165 GLU A N 1
ATOM 1341 C CA . GLU A 1 165 ? -14.665 0.869 14.066 1.00 92.00 165 GLU A CA 1
ATOM 1342 C C . GLU A 1 165 ? -15.681 1.191 15.155 1.00 92.00 165 GLU A C 1
ATOM 1344 O O . GLU A 1 165 ? -16.272 2.270 15.152 1.00 92.00 165 GLU A O 1
ATOM 1349 N N . TYR A 1 166 ? -15.855 0.273 16.100 1.00 92.56 166 TYR A N 1
ATOM 1350 C CA . TYR A 1 166 ? -16.642 0.535 17.298 1.00 92.56 166 TYR A CA 1
ATOM 1351 C C . TYR A 1 166 ? -15.767 1.155 18.385 1.00 92.56 166 TYR A C 1
ATOM 1353 O O . TYR A 1 166 ? -14.624 0.742 18.602 1.00 92.56 166 TYR A O 1
ATOM 1361 N N . GLN A 1 167 ? -16.328 2.134 19.090 1.00 91.69 167 GLN A N 1
ATOM 1362 C CA . GLN A 1 167 ? -15.739 2.676 20.307 1.00 91.69 167 GLN A CA 1
ATOM 1363 C C . GLN A 1 167 ? -15.747 1.610 21.416 1.00 91.69 167 GLN A C 1
ATOM 1365 O O . GLN A 1 167 ? -16.651 0.772 21.479 1.00 91.69 167 GLN A O 1
ATOM 1370 N N . GLY A 1 168 ? -14.749 1.637 22.304 1.00 87.31 168 GLY A N 1
ATOM 1371 C CA . GLY A 1 168 ? -14.592 0.648 23.377 1.00 87.31 168 GLY A CA 1
ATOM 1372 C C . GLY A 1 168 ? -15.810 0.478 24.294 1.00 87.31 168 GLY A C 1
ATOM 1373 O O . GLY A 1 168 ? -16.067 -0.626 24.767 1.00 87.31 168 GLY A O 1
ATOM 1374 N N . ASP A 1 169 ? -16.598 1.536 24.492 1.00 87.62 169 ASP A N 1
ATOM 1375 C CA . ASP A 1 169 ? -17.830 1.530 25.290 1.00 87.62 169 ASP A CA 1
ATOM 1376 C C . ASP A 1 169 ? -19.113 1.183 24.506 1.00 87.62 169 ASP A C 1
ATOM 1378 O O . ASP A 1 169 ? -20.192 1.160 25.095 1.00 87.62 169 ASP A O 1
ATOM 1382 N N . ASN A 1 170 ? -19.008 0.907 23.202 1.00 89.38 170 ASN A N 1
ATOM 1383 C CA . ASN A 1 170 ? -20.130 0.657 22.289 1.00 89.38 170 ASN A CA 1
ATOM 1384 C C . ASN A 1 170 ? -21.146 1.818 22.179 1.00 89.38 170 ASN A C 1
ATOM 1386 O O . ASN A 1 170 ? -22.298 1.621 21.806 1.00 89.38 170 ASN A O 1
ATOM 1390 N N . THR A 1 171 ? -20.753 3.055 22.500 1.00 90.81 171 THR A N 1
ATOM 1391 C CA . THR A 1 171 ? -21.662 4.216 22.376 1.00 90.81 171 THR A CA 1
ATOM 1392 C C . THR A 1 171 ? -21.708 4.782 20.957 1.00 90.81 171 THR A C 1
ATOM 1394 O O . THR A 1 171 ? -22.694 5.404 20.544 1.00 90.81 171 THR A O 1
ATOM 1397 N N . LYS A 1 172 ? -20.629 4.575 20.198 1.00 92.38 172 LYS A N 1
ATOM 1398 C CA . LYS A 1 172 ? -20.406 5.170 18.885 1.00 92.38 172 LYS A CA 1
ATOM 1399 C C . LYS A 1 172 ? -19.687 4.195 17.959 1.00 92.38 172 LYS A C 1
ATOM 1401 O O . LYS A 1 172 ? -18.743 3.528 18.377 1.00 92.38 172 LYS A O 1
ATOM 1406 N N . ALA A 1 173 ? -20.084 4.175 16.691 1.00 93.38 173 ALA A N 1
ATOM 1407 C CA . ALA A 1 173 ? -19.371 3.470 15.632 1.00 93.38 173 ALA A CA 1
ATOM 1408 C C . ALA A 1 173 ? -19.040 4.406 14.468 1.00 93.38 173 ALA A C 1
ATOM 1410 O O . ALA A 1 173 ? -19.863 5.219 14.040 1.00 93.38 173 ALA A O 1
ATOM 1411 N N . ILE A 1 174 ? -17.820 4.273 13.957 1.00 93.56 174 ILE A N 1
ATOM 1412 C CA . ILE A 1 174 ? -17.282 5.044 12.841 1.00 93.56 174 ILE A CA 1
ATOM 1413 C C . ILE A 1 174 ? -17.261 4.146 11.605 1.00 93.56 174 ILE A C 1
ATOM 1415 O O . ILE A 1 174 ? -16.575 3.126 11.575 1.00 93.56 174 ILE A O 1
ATOM 1419 N N . PHE A 1 175 ? -17.986 4.545 10.567 1.00 94.38 175 PHE A N 1
ATOM 1420 C CA . PHE A 1 175 ? -18.052 3.854 9.285 1.00 94.38 175 PHE A CA 1
ATOM 1421 C C . PHE A 1 175 ? -17.147 4.564 8.286 1.00 94.38 175 PHE A C 1
ATOM 1423 O O . PHE A 1 175 ? -17.373 5.721 7.922 1.00 94.38 175 PHE A O 1
ATOM 1430 N N . TYR A 1 176 ? -16.114 3.863 7.831 1.00 93.62 176 TYR A N 1
ATOM 1431 C CA . TYR A 1 176 ? -15.183 4.368 6.835 1.00 93.62 176 TYR A CA 1
ATOM 1432 C C . TYR A 1 176 ? -15.687 4.053 5.437 1.00 93.62 176 TYR A C 1
ATOM 1434 O O . TYR A 1 176 ? -15.915 2.885 5.107 1.00 93.62 176 TYR A O 1
ATOM 1442 N N . TYR A 1 177 ? -15.796 5.074 4.594 1.00 94.00 177 TYR A N 1
ATOM 1443 C CA . TYR A 1 177 ? -16.260 4.907 3.222 1.00 94.00 177 TYR A CA 1
ATOM 1444 C C . TYR A 1 177 ? -15.406 5.670 2.213 1.00 94.00 177 TYR A C 1
ATOM 1446 O O . TYR A 1 177 ? -14.750 6.657 2.544 1.00 94.00 177 TYR A O 1
ATOM 1454 N N . THR A 1 178 ? -15.444 5.218 0.966 1.00 93.62 178 THR A N 1
ATOM 1455 C CA . THR A 1 178 ? -14.867 5.920 -0.181 1.00 93.62 178 THR A CA 1
ATOM 1456 C C . THR A 1 178 ? -15.959 6.168 -1.211 1.00 93.62 178 THR A C 1
ATOM 1458 O O . THR A 1 178 ? -16.788 5.297 -1.464 1.00 93.62 178 THR A O 1
ATOM 1461 N N . ALA A 1 179 ? -15.963 7.371 -1.770 1.00 93.06 179 ALA A N 1
ATOM 1462 C CA . ALA A 1 179 ? -16.849 7.808 -2.840 1.00 93.06 179 ALA A CA 1
ATOM 1463 C C . ALA A 1 179 ? -16.072 8.789 -3.727 1.00 93.06 179 ALA A C 1
ATOM 1465 O O . ALA A 1 179 ? -15.185 9.490 -3.221 1.00 93.06 179 ALA A O 1
ATOM 1466 N N . GLU A 1 180 ? -16.365 8.793 -5.026 1.00 88.19 180 GLU A N 1
ATOM 1467 C CA . GLU A 1 180 ? -15.761 9.727 -5.985 1.00 88.19 180 GLU A CA 1
ATOM 1468 C C . GLU A 1 180 ? -16.415 11.106 -5.884 1.00 88.19 180 GLU A C 1
ATOM 1470 O O . GLU A 1 180 ? -15.717 12.119 -5.827 1.00 88.19 180 GLU A O 1
ATOM 1475 N N . GLU A 1 181 ? -17.741 11.123 -5.751 1.00 90.38 181 GLU A N 1
ATOM 1476 C CA . GLU A 1 181 ? -18.546 12.327 -5.587 1.00 90.38 181 GLU A CA 1
ATOM 1477 C C . GLU A 1 181 ? -19.137 12.443 -4.175 1.00 90.38 181 GLU A C 1
ATOM 1479 O O . GLU A 1 181 ? -18.974 11.580 -3.305 1.00 90.38 181 GLU A O 1
ATOM 1484 N N . ARG A 1 182 ? -19.807 13.569 -3.915 1.00 90.38 182 ARG A N 1
ATOM 1485 C CA . ARG A 1 182 ? -20.481 13.813 -2.641 1.00 90.38 182 ARG A CA 1
ATOM 1486 C C . ARG A 1 182 ? -21.766 12.985 -2.578 1.00 90.38 182 ARG A C 1
ATOM 1488 O O . ARG A 1 182 ? -22.694 13.228 -3.335 1.00 90.38 182 ARG A O 1
ATOM 1495 N N . VAL A 1 183 ? -21.842 12.080 -1.608 1.00 91.69 183 VAL A N 1
ATOM 1496 C CA . VAL A 1 183 ? -23.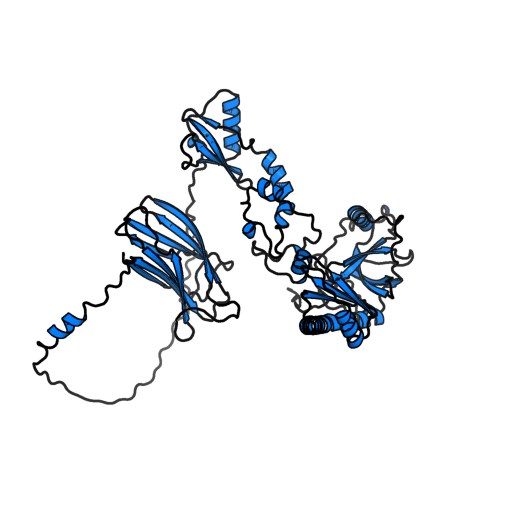001 11.201 -1.390 1.00 91.69 183 VAL A CA 1
ATOM 1497 C C . VAL A 1 183 ? -23.881 11.748 -0.264 1.00 91.69 183 VAL A C 1
ATOM 1499 O O . VAL A 1 183 ? -23.363 12.110 0.796 1.00 91.69 183 VAL A O 1
ATOM 1502 N N . ASP A 1 184 ? -25.204 11.794 -0.459 1.00 93.31 184 ASP A N 1
ATOM 1503 C CA . ASP A 1 184 ? -26.154 12.069 0.628 1.00 93.31 184 ASP A CA 1
ATOM 1504 C C . ASP A 1 184 ? -26.511 10.768 1.360 1.00 93.31 184 ASP A C 1
ATOM 1506 O O . ASP A 1 184 ? -27.307 9.958 0.902 1.00 93.31 184 ASP A O 1
ATOM 1510 N N . PHE A 1 185 ? -25.895 10.562 2.521 1.00 93.75 185 PHE A N 1
ATOM 1511 C CA . PHE A 1 185 ? -26.071 9.370 3.353 1.00 93.75 185 PHE A CA 1
ATOM 1512 C C . PHE A 1 185 ? -26.988 9.610 4.567 1.00 93.75 185 PHE A C 1
ATOM 1514 O O . PHE A 1 185 ? -26.939 8.848 5.534 1.00 93.75 185 PHE A O 1
ATOM 1521 N N . ARG A 1 186 ? -27.816 10.666 4.580 1.00 93.69 186 ARG A N 1
ATOM 1522 C CA . ARG A 1 186 ? -28.700 10.960 5.730 1.00 93.69 186 ARG A CA 1
ATOM 1523 C C . ARG A 1 186 ? -29.689 9.834 6.024 1.00 93.69 186 ARG A C 1
ATOM 1525 O O . ARG A 1 186 ? -29.901 9.505 7.189 1.00 93.69 186 ARG A O 1
ATOM 1532 N N . GLU A 1 187 ? -30.286 9.248 4.991 1.00 94.19 187 GLU A N 1
ATOM 1533 C CA . GLU A 1 187 ? -31.208 8.116 5.138 1.00 94.19 187 GLU A CA 1
ATOM 1534 C C . GLU A 1 187 ? -30.481 6.859 5.625 1.00 94.19 187 GLU A C 1
ATOM 1536 O O . GLU A 1 187 ? -30.927 6.213 6.573 1.00 94.19 187 GLU A O 1
ATOM 1541 N N . LEU A 1 188 ? -29.293 6.592 5.073 1.00 95.00 188 LEU A N 1
ATOM 1542 C CA . LEU A 1 188 ? -28.422 5.515 5.538 1.00 95.00 188 LEU A CA 1
ATOM 1543 C C . LEU A 1 188 ? -28.115 5.659 7.036 1.00 95.00 188 LEU A C 1
ATOM 1545 O O . LEU A 1 188 ? -28.233 4.685 7.771 1.00 95.00 188 LEU A O 1
ATOM 1549 N N . ILE A 1 189 ? -27.787 6.863 7.520 1.00 94.69 189 ILE A N 1
ATOM 1550 C CA . ILE A 1 189 ? -27.546 7.101 8.954 1.00 94.69 189 ILE A CA 1
ATOM 1551 C C . ILE A 1 189 ? -28.760 6.706 9.798 1.00 94.69 189 ILE A C 1
ATOM 1553 O O . ILE A 1 189 ? -28.571 6.075 10.837 1.00 94.69 189 ILE A O 1
ATOM 1557 N N . LYS A 1 190 ? -29.984 7.046 9.371 1.00 95.06 190 LYS A N 1
ATOM 1558 C CA . LYS A 1 190 ? -31.209 6.689 10.104 1.00 95.06 190 LYS A CA 1
ATOM 1559 C C . LYS A 1 190 ? -31.370 5.172 10.196 1.00 95.06 190 LYS A C 1
ATOM 1561 O O . LYS A 1 190 ? -31.472 4.646 11.297 1.00 95.06 190 LYS A O 1
ATOM 1566 N N . LEU A 1 191 ? -31.271 4.467 9.067 1.00 95.00 191 LEU A N 1
ATOM 1567 C CA . LEU A 1 191 ? -31.399 3.005 9.025 1.00 95.00 191 LEU A CA 1
ATOM 1568 C C . LEU A 1 191 ? -30.312 2.293 9.844 1.00 95.00 191 LEU A C 1
ATOM 1570 O O . LEU A 1 191 ? -30.587 1.306 10.530 1.00 95.00 191 LEU A O 1
ATOM 1574 N N . LEU A 1 192 ? -29.074 2.793 9.799 1.00 94.81 192 LEU A N 1
ATOM 1575 C CA . LEU A 1 192 ? -27.969 2.250 10.589 1.00 94.81 192 LEU A CA 1
ATOM 1576 C C . LEU A 1 192 ? -28.163 2.505 12.087 1.00 94.81 192 LEU A C 1
ATOM 1578 O O . LEU A 1 192 ? -27.980 1.586 12.885 1.00 94.81 192 LEU A O 1
ATOM 1582 N N . ALA A 1 193 ? -28.560 3.719 12.475 1.00 93.94 193 ALA A N 1
ATOM 1583 C CA . ALA A 1 193 ? -28.848 4.055 13.866 1.00 93.94 193 ALA A CA 1
ATOM 1584 C C . ALA A 1 193 ? -30.019 3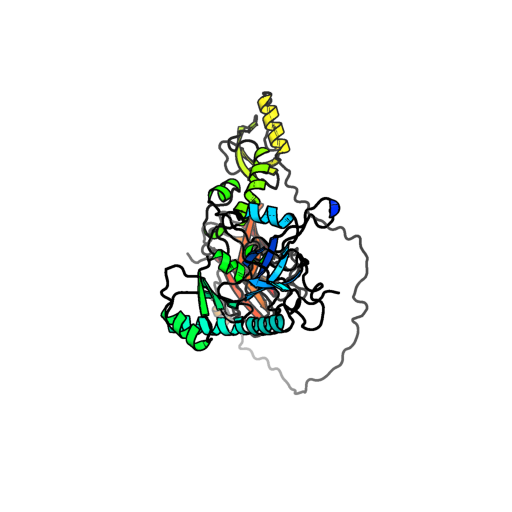.222 14.409 1.00 93.94 193 ALA A C 1
ATOM 1586 O O . ALA A 1 193 ? -29.944 2.711 15.526 1.00 93.94 193 ALA A O 1
ATOM 1587 N N . ASP A 1 194 ? -31.058 3.002 13.603 1.00 94.44 194 ASP A N 1
ATOM 1588 C CA . ASP A 1 194 ? -32.208 2.186 13.983 1.00 94.44 194 ASP A CA 1
ATOM 1589 C C . ASP A 1 194 ? -31.856 0.712 14.148 1.00 94.44 194 ASP A C 1
ATOM 1591 O O . ASP A 1 194 ? -32.378 0.067 15.061 1.00 94.44 194 ASP A O 1
ATOM 1595 N N . ARG A 1 195 ? -30.966 0.182 13.304 1.00 93.69 195 ARG A N 1
ATOM 1596 C CA . ARG A 1 195 ? -30.554 -1.222 13.358 1.00 93.69 195 ARG A CA 1
ATOM 1597 C C . ARG A 1 195 ? -29.558 -1.508 14.477 1.00 93.69 195 ARG A C 1
ATOM 1599 O O . ARG A 1 195 ? -29.706 -2.510 15.167 1.00 93.69 195 ARG A O 1
ATOM 1606 N N . PHE A 1 196 ? -28.542 -0.664 14.636 1.00 92.12 196 PHE A N 1
ATOM 1607 C CA . PHE A 1 196 ? -27.460 -0.907 15.591 1.00 92.12 196 PHE A CA 1
ATOM 1608 C C . PHE A 1 196 ? -27.695 -0.251 16.953 1.00 92.12 196 PHE A C 1
ATOM 1610 O O . PHE A 1 196 ? -27.021 -0.615 17.907 1.00 92.12 196 PHE A O 1
ATOM 1617 N N . LYS A 1 197 ? -28.656 0.678 17.069 1.00 92.75 197 LYS A N 1
ATOM 1618 C CA . LYS A 1 197 ? -28.977 1.413 18.308 1.00 92.75 197 LYS A CA 1
ATOM 1619 C C . LYS A 1 197 ? -27.765 2.127 18.927 1.00 92.75 197 LYS A C 1
ATOM 1621 O O . LYS A 1 197 ? -27.667 2.266 20.141 1.00 92.75 197 LYS A O 1
ATOM 1626 N N . ILE A 1 198 ? -26.864 2.614 18.076 1.00 92.00 198 ILE A N 1
ATOM 1627 C CA . ILE A 1 198 ? -25.641 3.340 18.446 1.00 92.00 198 ILE A CA 1
ATOM 1628 C C . ILE A 1 198 ? -25.518 4.633 17.645 1.00 92.00 198 ILE A C 1
ATOM 1630 O O . ILE A 1 198 ? -26.117 4.786 16.576 1.00 92.00 198 ILE A O 1
ATOM 1634 N N . ARG A 1 199 ? -24.686 5.562 18.125 1.00 91.94 199 ARG A N 1
ATOM 1635 C CA . ARG A 1 199 ? -24.383 6.783 17.377 1.00 91.94 199 ARG A CA 1
ATOM 1636 C C . ARG A 1 199 ? -23.473 6.465 16.190 1.00 91.94 199 ARG A C 1
ATOM 1638 O O . ARG A 1 199 ? -22.355 5.988 16.364 1.00 91.94 199 ARG A O 1
ATOM 1645 N N . ILE A 1 200 ? -23.937 6.793 14.991 1.00 94.56 200 ILE A N 1
ATOM 1646 C CA . ILE A 1 200 ? -23.208 6.559 13.742 1.00 94.56 200 ILE A CA 1
ATOM 1647 C C . ILE A 1 200 ? -22.404 7.808 13.368 1.00 94.56 200 ILE A C 1
ATOM 1649 O O . ILE A 1 200 ? -22.945 8.912 13.312 1.00 94.56 200 ILE A O 1
ATOM 1653 N N . GLU A 1 201 ? -21.115 7.638 13.088 1.00 93.25 201 GLU A N 1
ATOM 1654 C CA . GLU A 1 201 ? -20.280 8.639 12.422 1.00 93.25 201 GLU A CA 1
ATOM 1655 C C . GLU A 1 201 ? -19.814 8.092 11.072 1.00 93.25 201 GLU A C 1
ATOM 1657 O O . GLU A 1 201 ? -19.255 7.003 10.993 1.00 93.25 201 GLU A O 1
ATOM 1662 N N . MET A 1 202 ? -20.014 8.860 10.003 1.00 93.31 202 MET A N 1
ATOM 1663 C CA . MET A 1 202 ? -19.541 8.509 8.665 1.00 93.31 202 MET A CA 1
ATOM 1664 C C . MET A 1 202 ? -18.245 9.268 8.381 1.00 93.31 202 MET A C 1
ATOM 1666 O O . MET A 1 202 ? -18.227 10.498 8.423 1.00 93.31 202 MET A O 1
ATOM 1670 N N . LYS A 1 203 ? -17.165 8.554 8.052 1.00 92.62 203 LYS A N 1
ATOM 1671 C CA . LYS A 1 203 ? -15.856 9.146 7.751 1.00 92.62 203 LYS A CA 1
ATOM 1672 C C . LYS A 1 203 ? -15.400 8.786 6.341 1.00 92.62 203 LYS A C 1
ATOM 1674 O O . LYS A 1 203 ? -15.136 7.622 6.042 1.00 92.62 203 LYS A O 1
ATOM 1679 N N . GLN A 1 204 ? -15.262 9.800 5.488 1.00 92.50 204 GLN A N 1
ATOM 1680 C CA . GLN A 1 204 ? -14.730 9.619 4.139 1.00 92.50 204 GLN A CA 1
ATOM 1681 C C . GLN A 1 204 ? -13.215 9.391 4.193 1.00 92.50 204 GLN A C 1
ATOM 1683 O O . GLN A 1 204 ? -12.494 10.107 4.893 1.00 92.50 204 GLN A O 1
ATOM 1688 N N . ILE A 1 205 ? -12.728 8.403 3.445 1.00 91.50 205 ILE A N 1
ATOM 1689 C CA . ILE A 1 205 ? -11.302 8.119 3.265 1.00 91.50 205 ILE A CA 1
ATOM 1690 C C . ILE A 1 205 ? -10.936 8.113 1.783 1.00 91.50 205 ILE A C 1
ATOM 1692 O O . ILE A 1 205 ? -11.731 7.723 0.925 1.00 91.50 205 ILE A O 1
ATOM 1696 N N . GLY A 1 206 ? -9.706 8.531 1.480 1.00 89.75 206 GLY A N 1
ATOM 1697 C CA . GLY A 1 206 ? -9.207 8.549 0.106 1.00 89.75 206 GLY A CA 1
ATOM 1698 C C . GLY A 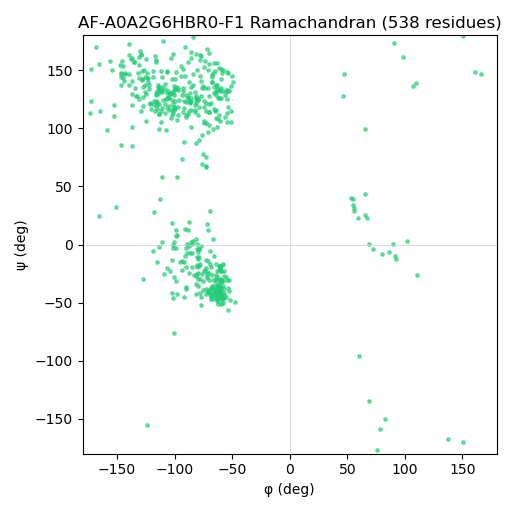1 206 ? -8.877 7.148 -0.422 1.00 89.75 206 GLY A C 1
ATOM 1699 O O . GLY A 1 206 ? -8.535 6.251 0.349 1.00 89.75 206 GLY A O 1
ATOM 1700 N N . ALA A 1 207 ? -8.858 6.986 -1.749 1.00 89.06 207 ALA A N 1
ATOM 1701 C CA . ALA A 1 207 ? -8.581 5.709 -2.429 1.00 89.06 207 ALA A CA 1
ATOM 1702 C C . ALA A 1 207 ? -7.270 5.018 -1.986 1.00 89.06 207 ALA A C 1
ATOM 1704 O O . ALA A 1 207 ? -7.153 3.794 -1.964 1.00 89.06 207 ALA A O 1
ATOM 1705 N N . ARG A 1 208 ? -6.246 5.787 -1.585 1.00 89.00 208 ARG A N 1
ATOM 1706 C CA . ARG A 1 208 ? -4.997 5.209 -1.055 1.00 89.00 208 ARG A CA 1
ATOM 1707 C C . ARG A 1 208 ? -5.163 4.617 0.344 1.00 89.00 208 ARG A C 1
ATOM 1709 O O . ARG A 1 208 ? -4.562 3.587 0.641 1.00 89.00 208 ARG A O 1
ATOM 1716 N N . GLN A 1 209 ? -5.948 5.268 1.198 1.00 87.75 209 GLN A N 1
ATOM 1717 C CA . GLN A 1 209 ? -6.255 4.764 2.536 1.00 87.75 209 GLN A CA 1
ATOM 1718 C C . GLN A 1 209 ? -7.160 3.534 2.447 1.00 87.75 209 GLN A C 1
ATOM 1720 O O . GLN A 1 209 ? -6.915 2.569 3.165 1.00 87.75 209 GLN A O 1
ATOM 1725 N N . GLU A 1 210 ? -8.122 3.533 1.517 1.00 88.69 210 GLU A N 1
ATOM 1726 C CA . GLU A 1 210 ? -8.906 2.347 1.147 1.00 88.69 210 GLU A CA 1
ATOM 1727 C C . GLU A 1 210 ? -7.981 1.182 0.778 1.00 88.69 210 GLU A C 1
ATOM 1729 O O . GLU A 1 210 ? -8.012 0.151 1.446 1.00 88.69 210 GLU A O 1
ATOM 1734 N N . ALA A 1 211 ? -7.073 1.372 -0.189 1.00 88.19 211 ALA A N 1
ATOM 1735 C CA . ALA A 1 211 ? -6.116 0.336 -0.584 1.00 88.19 211 ALA A CA 1
ATOM 1736 C C . ALA A 1 211 ? -5.235 -0.141 0.586 1.00 88.19 211 ALA A C 1
ATOM 1738 O O . ALA A 1 211 ? -4.911 -1.321 0.688 1.00 88.19 211 ALA A O 1
ATOM 1739 N N . GLY A 1 212 ? -4.863 0.757 1.504 1.00 86.44 212 GLY A N 1
ATOM 1740 C CA . GLY A 1 212 ? -4.115 0.393 2.706 1.00 86.44 212 GLY A CA 1
ATOM 1741 C C . GLY A 1 212 ? -4.928 -0.416 3.722 1.00 86.44 212 GLY A C 1
ATOM 1742 O O . GLY A 1 212 ? -4.332 -1.193 4.469 1.00 86.44 212 GLY A O 1
ATOM 1743 N N . LYS A 1 213 ? -6.250 -0.222 3.803 1.00 82.88 213 LYS A N 1
ATOM 1744 C CA . LYS A 1 213 ? -7.151 -0.974 4.697 1.00 82.88 213 LYS A CA 1
ATOM 1745 C C . LYS A 1 213 ? -7.537 -2.330 4.109 1.00 82.88 213 LYS A C 1
ATOM 1747 O O . LYS A 1 213 ? -7.529 -3.311 4.840 1.00 82.88 213 LYS A O 1
ATOM 1752 N N . VAL A 1 214 ? -7.835 -2.381 2.811 1.00 84.06 214 VAL A N 1
ATOM 1753 C CA . VAL A 1 214 ? -8.142 -3.629 2.092 1.00 84.06 214 VAL A CA 1
ATOM 1754 C C . VAL A 1 214 ? -6.895 -4.509 1.976 1.00 84.06 214 VAL A C 1
ATOM 1756 O O . VAL A 1 214 ? -6.982 -5.725 2.111 1.00 84.06 214 VAL A O 1
ATOM 1759 N N . GLY A 1 215 ? -5.727 -3.894 1.776 1.00 84.38 215 GLY A N 1
ATOM 1760 C CA . GLY A 1 215 ? -4.492 -4.615 1.490 1.00 84.38 215 GLY A CA 1
ATOM 1761 C C . GLY A 1 215 ? -4.446 -5.126 0.050 1.00 84.38 215 GLY A C 1
ATOM 1762 O O . GLY A 1 215 ? -5.314 -4.834 -0.771 1.00 84.38 215 GLY A O 1
ATOM 1763 N N . GLY A 1 216 ? -3.380 -5.851 -0.283 1.00 85.94 216 GLY A N 1
ATOM 1764 C CA . GLY A 1 216 ? -3.194 -6.429 -1.612 1.00 85.94 216 GLY A CA 1
ATOM 1765 C C . GLY A 1 216 ? -1.728 -6.558 -2.001 1.00 85.94 216 GLY A C 1
ATOM 1766 O O . GLY A 1 216 ? -0.828 -6.345 -1.185 1.00 85.94 216 GLY A O 1
ATOM 1767 N N . ILE A 1 217 ? -1.496 -6.877 -3.273 1.00 87.81 217 ILE A N 1
ATOM 1768 C CA . ILE A 1 217 ? -0.164 -7.048 -3.855 1.00 87.81 217 ILE A CA 1
ATOM 1769 C C . ILE A 1 217 ? 0.123 -5.885 -4.817 1.00 87.81 217 ILE A C 1
ATOM 1771 O O . ILE A 1 217 ? -0.640 -5.601 -5.742 1.00 87.81 217 ILE A O 1
ATOM 1775 N N . GLY A 1 218 ? 1.231 -5.184 -4.584 1.00 86.19 218 GLY A N 1
ATOM 1776 C CA . GLY A 1 218 ? 1.686 -4.088 -5.433 1.00 86.19 218 GLY A CA 1
ATOM 1777 C C . GLY A 1 218 ? 2.234 -4.578 -6.773 1.00 86.19 218 GLY A C 1
ATOM 1778 O O . GLY A 1 218 ? 2.535 -5.755 -6.948 1.00 86.19 218 GLY A O 1
ATOM 1779 N N . SER A 1 219 ? 2.450 -3.659 -7.719 1.00 83.31 219 SER A N 1
ATOM 1780 C CA . SER A 1 219 ? 3.044 -3.995 -9.026 1.00 83.31 219 SER A CA 1
ATOM 1781 C C . SER A 1 219 ? 4.466 -4.566 -8.921 1.00 83.31 219 SER A C 1
ATOM 1783 O O . SER A 1 219 ? 4.928 -5.238 -9.829 1.00 83.31 219 SER A O 1
ATOM 1785 N N . CYS A 1 220 ? 5.174 -4.295 -7.818 1.00 83.62 220 CYS A N 1
ATOM 1786 C CA . CYS A 1 220 ? 6.478 -4.893 -7.501 1.00 83.62 220 CYS A CA 1
ATOM 1787 C C . CYS A 1 220 ? 6.372 -6.335 -6.979 1.00 83.62 220 CYS A C 1
ATOM 1789 O O . CYS A 1 220 ? 7.371 -6.951 -6.620 1.00 83.62 220 CYS A O 1
ATOM 1791 N N . GLY A 1 221 ? 5.153 -6.847 -6.847 1.00 83.00 221 GLY A N 1
ATOM 1792 C CA . GLY A 1 221 ? 4.864 -8.173 -6.350 1.00 83.00 221 GLY A CA 1
ATOM 1793 C C . GLY A 1 221 ? 4.901 -8.340 -4.830 1.00 83.00 221 GLY A C 1
ATOM 1794 O O . GLY A 1 221 ? 4.478 -9.372 -4.317 1.00 83.00 221 GLY A O 1
ATOM 1795 N N . ARG A 1 222 ? 5.348 -7.342 -4.075 1.00 83.31 222 ARG A N 1
ATOM 1796 C CA . ARG A 1 222 ? 5.280 -7.371 -2.608 1.00 83.31 222 ARG A CA 1
ATOM 1797 C C . ARG A 1 222 ? 3.890 -6.965 -2.123 1.00 83.31 222 ARG A C 1
ATOM 1799 O O . ARG A 1 222 ? 3.120 -6.367 -2.874 1.00 83.31 222 ARG A O 1
ATOM 1806 N N . GLU A 1 223 ? 3.583 -7.263 -0.866 1.00 85.81 223 GLU A N 1
ATOM 1807 C CA . GLU A 1 223 ? 2.422 -6.672 -0.198 1.00 85.81 223 GLU A CA 1
ATOM 1808 C C . GLU A 1 223 ? 2.471 -5.143 -0.300 1.00 85.81 223 GLU A C 1
ATOM 1810 O O . GLU A 1 223 ? 3.544 -4.530 -0.332 1.00 85.81 223 GLU A O 1
ATOM 1815 N N . MET A 1 224 ? 1.302 -4.516 -0.372 1.00 86.75 224 MET A N 1
ATOM 1816 C CA . MET A 1 224 ? 1.203 -3.067 -0.491 1.00 86.75 224 MET A CA 1
ATOM 1817 C C . MET A 1 224 ? 1.935 -2.374 0.670 1.00 86.75 224 MET A C 1
ATOM 1819 O O . MET A 1 224 ? 1.693 -2.632 1.849 1.00 86.75 224 MET A O 1
ATOM 1823 N N . CYS A 1 225 ? 2.824 -1.428 0.355 1.00 86.44 225 CYS A N 1
ATOM 1824 C CA . CYS A 1 225 ? 3.556 -0.685 1.386 1.00 86.44 225 CYS A CA 1
ATOM 1825 C C . CYS A 1 225 ? 2.605 0.087 2.321 1.00 86.44 225 CYS A C 1
ATOM 1827 O O . CYS A 1 225 ? 2.897 0.234 3.503 1.00 86.44 225 CYS A O 1
ATOM 1829 N N . CYS A 1 226 ? 1.442 0.524 1.818 1.00 84.94 226 CYS A N 1
ATOM 1830 C CA . CYS A 1 226 ? 0.419 1.225 2.596 1.00 84.94 226 CYS A CA 1
ATOM 1831 C C . CYS A 1 226 ? -0.361 0.351 3.586 1.00 84.94 226 CYS A C 1
ATOM 1833 O O . CYS A 1 226 ? -0.954 0.891 4.524 1.00 84.94 226 CYS A O 1
ATOM 1835 N N . SER A 1 227 ? -0.380 -0.972 3.404 1.00 81.44 227 SER A N 1
ATOM 1836 C CA . SER A 1 227 ? -0.956 -1.907 4.376 1.00 81.44 227 SER A CA 1
ATOM 1837 C C . SER A 1 227 ? 0.068 -2.380 5.406 1.00 81.44 227 SER A C 1
ATOM 1839 O O . SER A 1 227 ? -0.326 -2.813 6.482 1.00 81.44 227 SER A O 1
ATOM 1841 N N . THR A 1 228 ? 1.362 -2.254 5.107 1.00 77.62 228 THR A N 1
ATOM 1842 C CA . THR A 1 228 ? 2.454 -2.764 5.944 1.00 77.62 228 THR A CA 1
ATOM 1843 C C . THR A 1 228 ? 3.093 -1.661 6.791 1.00 77.62 228 THR A C 1
ATOM 1845 O O . THR A 1 228 ? 2.813 -1.563 7.986 1.00 77.62 228 THR A O 1
ATOM 1848 N N . TRP A 1 229 ? 3.922 -0.802 6.193 1.00 76.94 229 TRP A N 1
ATOM 1849 C CA . TRP A 1 229 ? 4.794 0.122 6.936 1.00 76.94 229 TRP A CA 1
ATOM 1850 C C . TRP A 1 229 ? 4.675 1.595 6.518 1.00 76.94 229 TRP A C 1
ATOM 1852 O O . TRP A 1 229 ? 4.856 2.483 7.350 1.00 76.94 229 TRP A O 1
ATOM 1862 N N . LEU A 1 230 ? 4.344 1.888 5.256 1.00 81.94 230 LEU A N 1
ATOM 1863 C CA . LEU A 1 230 ? 4.294 3.252 4.724 1.00 81.94 230 LEU A CA 1
ATOM 1864 C C . LEU A 1 230 ? 2.892 3.842 4.879 1.00 81.94 230 LEU A C 1
ATOM 1866 O O . LEU A 1 230 ? 2.062 3.749 3.981 1.00 81.94 230 LEU A O 1
ATOM 1870 N N . THR A 1 231 ? 2.621 4.460 6.018 1.00 74.62 231 THR A N 1
ATOM 1871 C CA . THR A 1 231 ? 1.277 4.948 6.373 1.00 74.62 231 THR A CA 1
ATOM 1872 C C . THR A 1 231 ? 1.118 6.463 6.311 1.00 74.62 231 THR A C 1
ATOM 1874 O O . THR A 1 231 ? -0.001 6.958 6.192 1.00 74.62 231 THR A O 1
ATOM 1877 N N . SER A 1 232 ? 2.223 7.209 6.371 1.00 76.88 232 SER A N 1
ATOM 1878 C CA . SER A 1 232 ? 2.239 8.652 6.142 1.00 76.88 232 SER A CA 1
ATOM 1879 C C . SER A 1 232 ? 2.513 8.926 4.671 1.00 76.88 232 SER A C 1
ATOM 1881 O O . SER A 1 232 ? 3.586 8.587 4.166 1.00 76.88 232 SER A O 1
ATOM 1883 N N . PHE A 1 233 ? 1.562 9.554 3.987 1.00 75.69 233 PHE A N 1
ATOM 1884 C CA . PHE A 1 233 ? 1.682 9.848 2.565 1.00 75.69 233 PHE A CA 1
ATOM 1885 C C . PHE A 1 233 ? 1.928 11.332 2.343 1.00 75.69 233 PHE A C 1
ATOM 1887 O O . PHE A 1 233 ? 1.181 12.172 2.837 1.00 75.69 233 PHE A O 1
ATOM 1894 N N . GLN A 1 234 ? 2.945 11.633 1.545 1.00 81.44 234 GLN A N 1
ATOM 1895 C CA . GLN A 1 234 ? 3.094 12.930 0.898 1.00 81.44 234 GLN A CA 1
ATOM 1896 C C . GLN A 1 234 ? 2.484 12.852 -0.505 1.00 81.44 234 GLN A C 1
ATOM 1898 O O . GLN A 1 234 ? 2.389 11.768 -1.097 1.00 81.44 234 GLN A O 1
ATOM 1903 N N . SER A 1 235 ? 2.036 13.987 -1.034 1.00 84.50 235 SER A N 1
ATOM 1904 C CA . SER A 1 235 ? 1.609 14.071 -2.428 1.00 84.50 235 SER A CA 1
ATOM 1905 C C . SER A 1 235 ? 2.794 13.747 -3.342 1.00 84.50 235 SER A C 1
ATOM 1907 O O . SER A 1 235 ? 3.914 14.205 -3.131 1.00 84.50 235 SER A O 1
ATOM 1909 N N . VAL A 1 236 ? 2.547 12.898 -4.338 1.00 86.69 236 VAL A N 1
ATOM 1910 C CA . VAL A 1 236 ? 3.548 12.500 -5.336 1.00 86.69 236 VAL A CA 1
ATOM 1911 C C . VAL A 1 236 ? 3.338 13.368 -6.563 1.00 86.69 236 VAL A C 1
ATOM 1913 O O . VAL A 1 236 ? 2.201 13.505 -7.020 1.00 86.69 236 VAL A O 1
ATOM 1916 N N . SER A 1 237 ? 4.414 13.928 -7.100 1.00 88.38 237 SER A N 1
ATOM 1917 C CA . SER A 1 237 ? 4.398 14.705 -8.335 1.00 88.38 237 SER A CA 1
ATOM 1918 C C . SER A 1 237 ? 4.942 13.888 -9.509 1.00 88.38 237 SER A C 1
ATOM 1920 O O . SER A 1 237 ? 5.676 12.912 -9.355 1.00 88.38 237 SER A O 1
ATOM 1922 N N . THR A 1 238 ? 4.610 14.315 -10.725 1.00 87.62 238 THR A N 1
ATOM 1923 C CA . THR A 1 238 ? 5.180 13.747 -11.956 1.00 87.62 238 THR A CA 1
ATOM 1924 C C . THR A 1 238 ? 6.658 14.096 -12.140 1.00 87.62 238 THR A C 1
ATOM 1926 O O . THR A 1 238 ? 7.342 13.426 -12.911 1.00 87.62 238 THR A O 1
ATOM 1929 N N . SER A 1 239 ? 7.180 15.098 -11.421 1.00 87.06 239 SER A N 1
ATOM 1930 C CA . SER A 1 239 ? 8.607 15.439 -11.441 1.00 87.06 239 SER A CA 1
ATOM 1931 C C . SER A 1 239 ? 9.476 14.309 -10.890 1.00 87.06 239 SER A C 1
ATOM 1933 O O . SER A 1 239 ? 10.489 13.994 -11.507 1.00 87.06 239 SER A O 1
ATOM 1935 N N . SER A 1 240 ? 9.045 13.632 -9.820 1.00 87.62 240 SER A N 1
ATOM 1936 C CA . SER A 1 240 ? 9.781 12.499 -9.242 1.00 87.62 240 SER A CA 1
ATOM 1937 C C . SER A 1 240 ? 9.954 11.356 -10.245 1.00 87.62 240 SER A C 1
ATOM 1939 O O . SER A 1 240 ? 11.033 10.785 -10.370 1.00 87.62 240 SER A O 1
ATOM 1941 N N . ALA A 1 241 ? 8.925 11.081 -11.054 1.00 87.25 241 ALA A N 1
ATOM 1942 C CA . ALA A 1 241 ? 9.013 10.085 -12.122 1.00 87.25 241 ALA A CA 1
ATOM 1943 C C . ALA A 1 241 ? 10.045 10.461 -13.204 1.00 87.25 241 ALA A C 1
ATOM 1945 O O . ALA A 1 241 ? 10.729 9.579 -13.721 1.00 87.25 241 ALA A O 1
ATOM 1946 N N . ARG A 1 242 ? 10.191 11.759 -13.521 1.00 85.81 242 ARG A N 1
ATOM 1947 C CA . ARG A 1 242 ? 11.196 12.241 -14.485 1.00 85.81 242 ARG A CA 1
ATOM 1948 C C . ARG A 1 242 ? 12.614 12.097 -13.946 1.00 85.81 242 ARG A C 1
ATOM 1950 O O . ARG A 1 242 ? 13.474 11.630 -14.683 1.00 85.81 242 ARG A O 1
ATOM 1957 N N . THR A 1 243 ? 12.851 12.451 -12.680 1.00 85.75 243 THR A N 1
ATOM 1958 C CA . THR A 1 243 ? 14.162 12.266 -12.029 1.00 85.75 243 THR A CA 1
ATOM 1959 C C . THR A 1 243 ? 14.600 10.802 -12.080 1.00 85.75 243 THR A C 1
ATOM 1961 O O . THR A 1 243 ? 15.762 10.509 -12.333 1.00 85.75 243 THR A O 1
ATOM 1964 N N . GLN A 1 244 ? 13.649 9.884 -11.916 1.00 86.88 244 GLN A N 1
ATOM 1965 C CA . GLN A 1 244 ? 13.880 8.437 -11.930 1.00 86.88 244 GLN A CA 1
ATOM 1966 C C . GLN A 1 244 ? 13.908 7.836 -13.342 1.00 86.88 244 GLN A C 1
ATOM 1968 O O . GLN A 1 244 ? 14.013 6.622 -13.489 1.00 86.88 244 GLN A O 1
ATOM 1973 N N . GLN A 1 245 ? 13.786 8.666 -14.384 1.00 82.19 245 GLN A N 1
ATOM 1974 C CA . GLN A 1 245 ? 13.770 8.252 -15.792 1.00 82.19 245 GLN A CA 1
ATOM 1975 C C . GLN A 1 245 ? 12.690 7.204 -16.115 1.00 82.19 245 GLN A C 1
ATOM 1977 O O . GLN A 1 245 ? 12.822 6.396 -17.036 1.00 82.19 245 GLN A O 1
ATOM 1982 N N . ILE A 1 246 ? 11.583 7.224 -15.369 1.00 84.19 246 ILE A N 1
ATOM 1983 C CA . ILE A 1 246 ? 10.446 6.341 -15.606 1.00 84.19 246 ILE A CA 1
ATOM 1984 C C . ILE A 1 246 ? 9.563 6.968 -16.685 1.00 84.19 246 ILE A C 1
ATOM 1986 O O . ILE A 1 246 ? 9.274 8.165 -16.674 1.00 84.19 246 ILE A O 1
ATOM 1990 N N . SER A 1 247 ? 9.095 6.138 -17.619 1.00 82.56 247 SER A N 1
ATOM 1991 C CA . SER A 1 247 ? 8.142 6.558 -18.648 1.00 82.56 247 SER A CA 1
ATOM 1992 C C . SER A 1 247 ? 6.905 7.217 -18.025 1.00 82.56 247 SER A C 1
ATOM 1994 O O . SER A 1 247 ? 6.289 6.668 -17.111 1.00 82.56 247 SER A O 1
ATOM 1996 N N . LEU A 1 248 ? 6.501 8.363 -18.577 1.00 85.62 248 LEU A N 1
ATOM 1997 C CA . LEU A 1 248 ? 5.359 9.168 -18.125 1.00 85.62 248 LEU A CA 1
ATOM 1998 C C . LEU A 1 248 ? 3.981 8.549 -18.445 1.00 85.62 248 LEU A C 1
ATOM 2000 O O . LEU A 1 248 ? 2.969 9.242 -18.399 1.00 85.62 248 LEU A O 1
ATOM 2004 N N . ASN A 1 249 ? 3.914 7.250 -18.750 1.00 84.88 249 ASN A N 1
ATOM 2005 C CA . ASN A 1 249 ? 2.653 6.551 -18.985 1.00 84.88 249 ASN A CA 1
ATOM 2006 C C . ASN A 1 249 ? 1.859 6.402 -17.662 1.00 84.88 249 ASN A C 1
ATOM 2008 O O . ASN A 1 249 ? 2.347 5.737 -16.738 1.00 84.88 249 ASN A O 1
ATOM 2012 N N . PRO A 1 250 ? 0.620 6.934 -17.570 1.00 83.38 250 PRO A N 1
ATOM 2013 C CA . PRO A 1 250 ? -0.213 6.845 -16.371 1.00 83.38 250 PRO A CA 1
ATOM 2014 C C . PRO A 1 250 ? -0.420 5.419 -15.850 1.00 83.38 250 PRO A C 1
ATOM 2016 O O . PRO A 1 250 ? -0.377 5.213 -14.640 1.00 83.38 250 PRO A O 1
ATOM 2019 N N . GLN A 1 251 ? -0.563 4.421 -16.729 1.00 83.88 251 GLN A N 1
ATOM 2020 C CA . GLN A 1 251 ? -0.755 3.021 -16.325 1.00 83.88 251 GLN A CA 1
ATOM 2021 C C . GLN A 1 251 ? 0.471 2.456 -15.596 1.00 83.88 251 GLN A C 1
ATOM 2023 O O . GLN A 1 251 ? 0.337 1.676 -14.656 1.00 83.88 251 GLN A O 1
ATOM 2028 N N . LYS A 1 252 ? 1.681 2.878 -15.990 1.00 84.06 252 LYS A N 1
ATOM 2029 C CA . LYS A 1 252 ? 2.932 2.447 -15.345 1.00 84.06 252 LYS A CA 1
ATOM 2030 C C . LYS A 1 252 ? 3.207 3.210 -14.050 1.00 84.06 252 LYS A C 1
ATOM 2032 O O . LYS A 1 252 ? 3.832 2.656 -13.141 1.00 84.06 252 LYS A O 1
ATOM 2037 N N . LEU A 1 253 ? 2.744 4.457 -13.951 1.00 88.38 253 LEU A N 1
ATOM 2038 C CA . LEU A 1 253 ? 2.944 5.320 -12.784 1.00 88.38 253 LEU A CA 1
ATOM 2039 C C . LEU A 1 253 ? 1.873 5.156 -11.701 1.00 88.38 253 LEU A C 1
ATOM 2041 O O . LEU A 1 253 ? 2.146 5.448 -10.535 1.00 88.38 253 LEU A O 1
ATOM 2045 N N . ALA A 1 254 ? 0.674 4.698 -12.055 1.00 90.19 254 ALA A N 1
ATOM 2046 C CA . ALA A 1 254 ? -0.402 4.453 -11.107 1.00 90.19 254 ALA A CA 1
ATOM 2047 C C . ALA A 1 254 ? -0.100 3.229 -10.229 1.00 90.19 254 ALA A C 1
ATOM 2049 O O . ALA A 1 254 ? 0.364 2.187 -10.692 1.00 90.19 254 ALA A O 1
ATOM 2050 N N . GLY A 1 255 ? -0.334 3.363 -8.924 1.00 89.56 255 GLY A N 1
ATOM 2051 C CA . GLY A 1 255 ? -0.384 2.232 -8.002 1.00 89.56 255 GLY A CA 1
ATOM 2052 C C . GLY A 1 255 ? -1.770 1.585 -7.997 1.00 89.56 255 GLY A C 1
ATOM 2053 O O . GLY A 1 255 ? -2.701 2.099 -8.609 1.00 89.56 255 GLY A O 1
ATOM 2054 N N . GLN A 1 256 ? -1.942 0.520 -7.209 1.00 89.12 256 GLN A N 1
ATOM 2055 C CA . GLN A 1 256 ? -3.234 -0.188 -7.102 1.00 89.12 256 GLN A CA 1
ATOM 2056 C C . GLN A 1 256 ? -4.386 0.689 -6.586 1.00 89.12 256 GLN A C 1
ATOM 2058 O O . GLN A 1 256 ? -5.549 0.381 -6.789 1.00 89.12 256 GLN A O 1
ATOM 2063 N N . CYS A 1 257 ? -4.066 1.810 -5.935 1.00 89.06 257 CYS A N 1
ATOM 2064 C CA . CYS A 1 257 ? -5.043 2.807 -5.498 1.00 89.06 257 CYS A CA 1
ATOM 2065 C C . CYS A 1 257 ? -5.490 3.786 -6.603 1.00 89.06 257 CYS A C 1
ATOM 2067 O O . CYS A 1 257 ? -6.142 4.781 -6.295 1.00 89.06 257 CYS A O 1
ATOM 2069 N N . GLY A 1 258 ? -5.052 3.603 -7.855 1.00 87.38 258 GLY A N 1
ATOM 2070 C CA . GLY A 1 258 ? -5.355 4.496 -8.983 1.00 87.38 258 GLY A CA 1
ATOM 2071 C C . GLY A 1 258 ? -4.641 5.857 -8.952 1.00 87.38 258 GLY A C 1
ATOM 2072 O O . GLY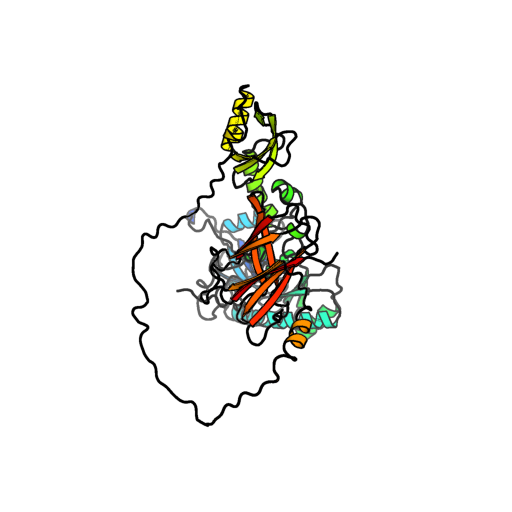 A 1 258 ? -4.750 6.637 -9.892 1.00 87.38 258 GLY A O 1
ATOM 2073 N N . LYS A 1 259 ? -3.883 6.166 -7.891 1.00 88.69 259 LYS A N 1
ATOM 2074 C CA . LYS A 1 259 ? -3.035 7.369 -7.780 1.00 88.69 259 LYS A CA 1
ATOM 2075 C C . LYS A 1 259 ? -1.567 7.029 -8.048 1.00 88.69 259 LYS A C 1
ATOM 2077 O O . LYS A 1 259 ? -1.177 5.866 -7.959 1.00 88.69 259 LYS A O 1
ATOM 2082 N N . LEU A 1 260 ? -0.737 8.045 -8.308 1.00 90.75 260 LEU A N 1
ATOM 2083 C CA . LEU A 1 260 ? 0.712 7.888 -8.517 1.00 90.75 260 LEU A CA 1
ATOM 2084 C C . LEU A 1 260 ? 1.372 7.042 -7.412 1.00 90.75 260 LEU A C 1
ATOM 2086 O O . LEU A 1 260 ? 1.026 7.165 -6.234 1.00 90.75 260 LEU A O 1
ATOM 2090 N N . LYS A 1 261 ? 2.318 6.173 -7.774 1.00 91.19 261 LYS A N 1
ATOM 2091 C CA . LYS A 1 261 ? 3.020 5.289 -6.832 1.00 91.19 261 LYS A CA 1
ATOM 2092 C C . LYS A 1 261 ? 3.758 6.095 -5.761 1.00 91.19 261 LYS A C 1
ATOM 2094 O O . LYS A 1 261 ? 4.598 6.931 -6.067 1.00 91.19 261 LYS A O 1
ATOM 2099 N N . CYS A 1 262 ? 3.498 5.793 -4.489 1.00 90.06 262 CYS A N 1
ATOM 2100 C CA . CYS A 1 262 ? 4.214 6.396 -3.358 1.00 90.06 262 CYS A CA 1
ATOM 2101 C C . CYS A 1 262 ? 5.688 5.969 -3.271 1.00 90.06 262 CYS A C 1
ATOM 2103 O O . CYS A 1 262 ? 6.480 6.685 -2.667 1.00 90.06 262 CYS A O 1
ATOM 2105 N N . CYS A 1 263 ? 6.064 4.854 -3.913 1.00 88.50 263 CYS A N 1
ATOM 2106 C CA . CYS A 1 263 ? 7.459 4.429 -4.062 1.00 88.50 263 CYS A CA 1
ATOM 2107 C C . CYS A 1 263 ? 8.313 5.490 -4.770 1.00 88.50 263 CYS A C 1
ATOM 2109 O O . CYS A 1 263 ? 9.471 5.650 -4.413 1.00 88.50 263 CYS A O 1
ATOM 2111 N N . LEU A 1 264 ? 7.716 6.273 -5.682 1.00 90.38 264 LEU A N 1
ATOM 2112 C CA . LEU A 1 264 ? 8.416 7.357 -6.373 1.00 90.38 264 LEU A CA 1
ATOM 2113 C C . LEU A 1 264 ? 8.973 8.368 -5.363 1.00 90.38 264 LEU A C 1
ATOM 2115 O O . LEU A 1 264 ? 10.162 8.640 -5.372 1.00 90.38 264 LEU A O 1
ATOM 2119 N N . ASN A 1 265 ? 8.159 8.861 -4.427 1.00 90.50 265 ASN A N 1
ATOM 2120 C CA . ASN A 1 265 ? 8.659 9.777 -3.395 1.00 90.50 265 ASN A CA 1
ATOM 2121 C C . ASN A 1 265 ? 9.624 9.095 -2.419 1.00 90.50 265 ASN A C 1
ATOM 2123 O O . ASN A 1 265 ? 10.556 9.735 -1.945 1.00 90.50 265 ASN A O 1
ATOM 2127 N N . TYR A 1 266 ? 9.387 7.822 -2.092 1.00 89.69 266 TYR A N 1
ATOM 2128 C CA . TYR A 1 266 ? 10.240 7.088 -1.157 1.00 89.69 266 TYR A CA 1
ATOM 2129 C C . TYR A 1 266 ? 11.676 6.946 -1.678 1.00 89.69 266 TYR A C 1
ATOM 2131 O O . TYR A 1 266 ? 12.623 7.156 -0.927 1.00 89.69 266 TYR A O 1
ATOM 2139 N N . GLU A 1 267 ? 11.832 6.634 -2.965 1.00 89.19 267 GLU A N 1
ATOM 2140 C CA . GLU A 1 267 ? 13.139 6.432 -3.597 1.00 89.19 267 GLU A CA 1
ATOM 2141 C C . GLU A 1 267 ? 13.774 7.748 -4.066 1.00 89.19 267 GLU A C 1
ATOM 2143 O O . GLU A 1 267 ? 14.987 7.811 -4.242 1.00 89.19 267 GLU A O 1
ATOM 2148 N N . GLN A 1 268 ? 12.982 8.815 -4.221 1.00 90.06 268 GLN A N 1
ATOM 2149 C CA . GLN A 1 268 ? 13.398 10.082 -4.827 1.00 90.06 268 GLN A CA 1
ATOM 2150 C C . GLN A 1 268 ? 14.730 10.618 -4.295 1.00 90.06 268 GLN A C 1
ATOM 2152 O O . GLN A 1 268 ? 15.611 10.949 -5.082 1.00 90.06 268 GLN A O 1
ATOM 2157 N N . LYS A 1 269 ? 14.894 10.681 -2.969 1.00 89.81 269 LYS A N 1
ATOM 2158 C CA . LYS A 1 269 ? 16.106 11.238 -2.354 1.00 89.81 269 LYS A CA 1
ATOM 2159 C C . LYS A 1 269 ? 17.358 10.435 -2.715 1.00 89.81 269 LYS A C 1
ATOM 2161 O O . LYS A 1 269 ? 18.404 11.020 -2.966 1.00 89.81 269 LYS A O 1
ATOM 2166 N N . LEU A 1 270 ? 17.237 9.109 -2.783 1.00 89.69 270 LEU A N 1
ATOM 2167 C CA . LEU A 1 270 ? 18.342 8.231 -3.163 1.00 89.69 270 LEU A CA 1
ATOM 2168 C C . LEU A 1 270 ? 18.756 8.476 -4.618 1.00 89.69 270 LEU A C 1
ATOM 2170 O O . LEU A 1 270 ? 19.943 8.537 -4.916 1.00 89.69 270 LEU A O 1
ATOM 2174 N N . TYR A 1 271 ? 17.783 8.666 -5.513 1.00 90.62 271 TYR A N 1
ATOM 2175 C CA . TYR A 1 271 ? 18.066 9.043 -6.898 1.00 90.62 271 TYR A CA 1
ATOM 2176 C C . TYR A 1 271 ? 18.728 10.418 -6.995 1.00 90.62 271 TYR A C 1
ATOM 2178 O O . TYR A 1 271 ? 19.688 10.571 -7.740 1.00 90.62 271 TYR A O 1
ATOM 2186 N N . GLU A 1 272 ? 18.246 11.414 -6.248 1.00 89.25 272 GLU A N 1
ATOM 2187 C CA . GLU A 1 272 ? 18.835 12.759 -6.233 1.00 89.25 272 GLU A CA 1
ATOM 2188 C C . GLU A 1 272 ? 20.277 12.762 -5.718 1.00 89.25 272 GLU A C 1
ATOM 2190 O O . GLU A 1 272 ? 21.111 13.493 -6.244 1.00 89.25 272 GLU A O 1
ATOM 2195 N N . GLU A 1 273 ? 20.584 11.953 -4.704 1.00 89.56 273 GLU A N 1
ATOM 2196 C CA . GLU A 1 273 ? 21.948 11.780 -4.201 1.00 89.56 273 GLU A CA 1
ATOM 2197 C C . GLU A 1 273 ? 22.829 11.058 -5.218 1.00 89.56 273 GLU A C 1
ATOM 2199 O O . GLU A 1 273 ? 23.907 11.558 -5.531 1.00 89.56 273 GLU A O 1
ATOM 2204 N N . ALA A 1 274 ? 22.350 9.953 -5.795 1.00 88.06 274 ALA A N 1
ATOM 2205 C CA . ALA A 1 274 ? 23.098 9.203 -6.795 1.00 88.06 274 ALA A CA 1
ATOM 2206 C C . ALA A 1 274 ? 23.403 10.059 -8.031 1.00 88.06 274 ALA A C 1
ATOM 2208 O O . ALA A 1 274 ? 24.545 10.099 -8.470 1.00 88.06 274 ALA A O 1
ATOM 2209 N N . LEU A 1 275 ? 22.424 10.813 -8.548 1.00 87.94 275 LEU A N 1
ATOM 2210 C CA . LEU A 1 275 ? 22.581 11.677 -9.725 1.00 87.94 275 LEU A CA 1
ATOM 2211 C C . LEU A 1 275 ? 23.640 12.779 -9.555 1.00 87.94 275 LEU A C 1
ATOM 2213 O O . LEU A 1 275 ? 24.136 13.267 -10.565 1.00 87.94 275 LEU A O 1
ATOM 2217 N N . LYS A 1 276 ? 24.027 13.154 -8.325 1.00 88.31 276 LYS A N 1
ATOM 2218 C CA . LYS A 1 276 ? 25.120 14.121 -8.093 1.00 88.31 276 LYS A CA 1
ATOM 2219 C C . LYS A 1 276 ? 26.491 13.587 -8.507 1.00 88.31 276 LYS A C 1
ATOM 2221 O O . LYS A 1 276 ? 27.371 14.385 -8.808 1.00 88.31 276 LYS A O 1
ATOM 2226 N N . GLU A 1 277 ? 26.683 12.268 -8.502 1.00 86.06 277 GLU A N 1
ATOM 2227 C CA . GLU A 1 277 ? 27.935 11.636 -8.944 1.00 86.06 277 GLU A CA 1
ATOM 2228 C C . GLU A 1 277 ? 28.028 11.519 -10.471 1.00 86.06 277 GLU A C 1
ATOM 2230 O O . GLU A 1 277 ? 29.117 11.317 -11.016 1.00 86.06 277 GLU A O 1
ATOM 2235 N N . PHE A 1 278 ? 26.893 11.632 -11.167 1.00 86.94 278 PHE A N 1
ATOM 2236 C CA . PHE A 1 278 ? 26.830 11.522 -12.617 1.00 86.94 278 PHE A CA 1
ATOM 2237 C C . PHE A 1 278 ? 27.155 12.864 -13.280 1.00 86.94 278 PHE A C 1
ATOM 2239 O O . PHE A 1 278 ? 26.813 13.928 -12.755 1.00 86.94 278 PHE A O 1
ATOM 2246 N N . PRO A 1 279 ? 27.787 12.838 -14.465 1.00 84.62 279 PRO A N 1
ATOM 2247 C CA . PRO A 1 279 ? 27.941 14.042 -15.262 1.00 84.62 279 PRO A CA 1
ATOM 2248 C C . PRO A 1 279 ? 26.566 14.586 -15.689 1.00 84.62 279 PRO A C 1
ATOM 2250 O O . PRO A 1 279 ? 25.594 13.827 -15.765 1.00 84.62 279 PRO A O 1
ATOM 2253 N N . PRO A 1 280 ? 26.458 15.891 -15.993 1.00 81.38 280 PRO A N 1
ATOM 2254 C CA . PRO A 1 280 ? 25.196 16.478 -16.428 1.00 81.38 280 PRO A CA 1
ATOM 2255 C C . PRO A 1 280 ? 24.684 15.786 -17.702 1.00 81.38 280 PRO A C 1
ATOM 2257 O O . PRO A 1 280 ? 25.470 15.359 -18.545 1.00 81.38 280 PRO A O 1
ATOM 2260 N N . ASN A 1 281 ? 23.359 15.696 -17.867 1.00 73.69 281 ASN A N 1
ATOM 2261 C CA . ASN A 1 281 ? 22.722 14.928 -18.952 1.00 73.69 281 ASN A CA 1
ATOM 2262 C C . ASN A 1 281 ? 23.139 15.351 -20.378 1.00 73.69 281 ASN A C 1
ATOM 2264 O O . ASN A 1 281 ? 22.906 14.612 -21.327 1.00 73.69 281 ASN A O 1
ATOM 2268 N N . ASN A 1 282 ? 23.728 16.536 -20.542 1.00 76.62 282 ASN A N 1
ATOM 2269 C CA . ASN A 1 282 ? 24.235 17.072 -21.806 1.00 76.62 282 ASN A CA 1
ATOM 2270 C C . ASN A 1 282 ? 25.752 16.877 -21.996 1.00 76.62 282 ASN A C 1
ATOM 2272 O O . ASN A 1 282 ? 26.320 17.451 -22.927 1.00 76.62 282 ASN A O 1
ATOM 2276 N N . ALA A 1 283 ? 26.417 16.117 -21.123 1.00 77.00 283 ALA A N 1
ATOM 2277 C CA . ALA A 1 283 ? 27.843 15.850 -21.233 1.00 77.00 283 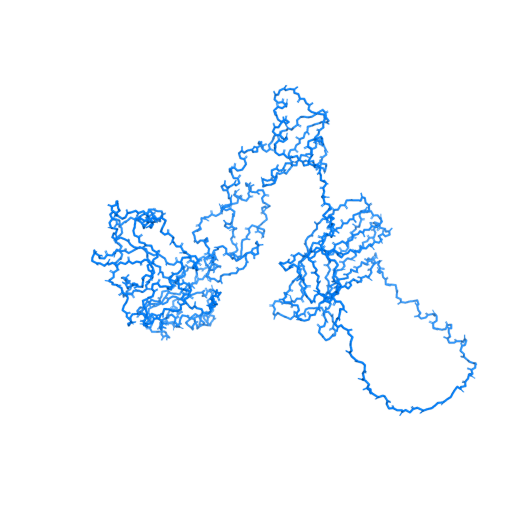ALA A CA 1
ATOM 2278 C C . ALA A 1 283 ? 28.152 15.102 -22.536 1.00 77.00 283 ALA A C 1
ATOM 2280 O O . ALA A 1 283 ? 27.579 14.050 -22.826 1.00 77.00 283 ALA A O 1
ATOM 2281 N N . ARG A 1 284 ? 29.076 15.667 -23.316 1.00 86.06 284 ARG A N 1
ATOM 2282 C CA . ARG A 1 284 ? 29.576 15.091 -24.565 1.00 86.06 284 ARG A CA 1
ATOM 2283 C C . ARG A 1 284 ? 30.936 14.457 -24.311 1.00 86.06 284 ARG A C 1
ATOM 2285 O O . ARG A 1 284 ? 31.801 15.083 -23.698 1.00 86.06 284 ARG A O 1
ATOM 2292 N N . LEU A 1 285 ? 31.126 13.232 -24.785 1.00 86.38 285 LEU A N 1
ATOM 2293 C CA . LEU A 1 285 ? 32.428 12.571 -24.751 1.00 86.38 285 LEU A CA 1
ATOM 2294 C C . LEU A 1 285 ? 33.105 12.764 -26.104 1.00 86.38 285 LEU A C 1
ATOM 2296 O O . LEU A 1 285 ? 32.635 12.246 -27.110 1.00 86.38 285 LEU A O 1
ATOM 2300 N N . ILE A 1 286 ? 34.182 13.541 -26.132 1.00 86.50 286 ILE A N 1
ATOM 2301 C CA . ILE A 1 286 ? 34.989 13.750 -27.334 1.00 86.50 286 ILE A CA 1
ATOM 2302 C C . ILE A 1 286 ? 35.942 12.559 -27.467 1.00 86.50 286 ILE A C 1
ATOM 2304 O O . ILE A 1 286 ? 36.618 12.200 -26.505 1.00 86.50 286 ILE A O 1
ATOM 2308 N N . THR A 1 287 ? 35.952 11.925 -28.636 1.00 87.00 287 THR A N 1
ATOM 2309 C CA . THR A 1 287 ? 36.883 10.849 -29.002 1.00 87.00 287 THR A CA 1
ATOM 2310 C C . THR A 1 287 ? 37.342 11.067 -30.440 1.00 87.00 287 THR A C 1
ATOM 2312 O O . THR A 1 287 ? 36.626 11.717 -31.206 1.00 87.00 287 THR A O 1
ATOM 2315 N N . LYS A 1 288 ? 38.474 10.479 -30.845 1.00 84.62 288 LYS A N 1
ATOM 2316 C CA . LYS A 1 288 ? 38.981 10.612 -32.227 1.00 84.62 288 LYS A CA 1
ATOM 2317 C C . LYS A 1 288 ? 37.993 10.084 -33.277 1.00 84.62 288 LYS A C 1
ATOM 2319 O O . LYS A 1 288 ? 37.934 10.599 -34.389 1.00 84.62 288 LYS A O 1
ATOM 2324 N N . LYS A 1 289 ? 37.210 9.058 -32.925 1.00 81.69 289 LYS A N 1
ATOM 2325 C CA . LYS A 1 289 ? 36.179 8.448 -33.783 1.00 81.69 289 LYS A CA 1
ATOM 2326 C C . LYS A 1 289 ? 34.914 9.309 -33.924 1.00 81.69 289 LYS A C 1
ATOM 2328 O O . LYS A 1 289 ? 34.176 9.147 -34.891 1.00 81.69 289 LYS A O 1
ATOM 2333 N N . GLY A 1 290 ? 34.657 10.214 -32.979 1.00 85.12 290 GLY A N 1
ATOM 2334 C CA . GLY A 1 290 ? 33.502 11.110 -33.004 1.00 85.12 290 GLY A CA 1
ATOM 2335 C C . GLY A 1 290 ? 33.010 11.523 -31.617 1.00 85.12 290 GLY A C 1
ATOM 2336 O O . GLY A 1 290 ? 33.533 11.099 -30.583 1.00 85.12 290 GLY A O 1
ATOM 2337 N N . ILE A 1 291 ? 31.968 12.355 -31.593 1.00 87.62 291 ILE A N 1
ATOM 2338 C CA . ILE A 1 291 ? 31.355 12.857 -30.360 1.00 87.62 291 ILE A CA 1
ATOM 2339 C C . ILE A 1 291 ? 30.301 11.860 -29.865 1.00 87.62 291 ILE A C 1
ATOM 2341 O O . ILE A 1 291 ? 29.349 11.541 -30.574 1.00 87.62 291 ILE A O 1
ATOM 2345 N N . GLY A 1 292 ? 30.459 11.389 -28.630 1.00 88.31 292 GLY A N 1
ATOM 2346 C CA . GLY A 1 292 ? 29.493 10.555 -27.924 1.00 88.31 292 GLY A CA 1
ATOM 2347 C C . GLY A 1 292 ? 28.426 11.386 -27.211 1.00 88.31 292 GLY A C 1
ATOM 2348 O O . GLY A 1 292 ? 28.747 12.249 -26.389 1.00 88.31 292 GLY A O 1
ATOM 2349 N N . ILE A 1 293 ? 27.156 11.089 -27.487 1.00 88.12 293 ILE A N 1
ATOM 2350 C CA . ILE A 1 293 ? 25.971 11.689 -26.864 1.00 88.12 293 ILE A CA 1
ATOM 2351 C C . ILE A 1 293 ? 25.350 10.677 -25.897 1.00 88.12 293 ILE A C 1
ATOM 2353 O O . ILE A 1 293 ? 25.132 9.520 -26.256 1.00 88.12 293 ILE A O 1
ATOM 2357 N N . LEU A 1 294 ? 25.042 11.113 -24.674 1.00 87.88 294 LEU A N 1
ATOM 2358 C CA . LEU A 1 294 ? 24.350 10.289 -23.683 1.00 87.88 294 LEU A CA 1
ATOM 2359 C C . LEU A 1 294 ? 22.899 10.025 -24.119 1.00 87.88 294 LEU A C 1
ATOM 2361 O O . LEU A 1 294 ? 22.123 10.963 -24.284 1.00 87.88 294 LEU A O 1
ATOM 2365 N N . GLN A 1 295 ? 22.520 8.753 -24.259 1.00 85.56 295 GLN A N 1
ATOM 2366 C CA . GLN A 1 295 ? 21.156 8.341 -24.626 1.00 85.56 295 GLN A CA 1
ATOM 2367 C C . GLN A 1 295 ? 20.353 7.835 -23.428 1.00 85.56 295 GLN A C 1
ATOM 2369 O O . GLN A 1 295 ? 19.164 8.124 -23.290 1.00 85.56 295 GLN A O 1
ATOM 2374 N N . LYS A 1 296 ? 20.991 7.050 -22.556 1.00 85.25 296 LYS A N 1
ATOM 2375 C CA . LYS A 1 296 ? 20.333 6.404 -21.417 1.00 85.25 296 LYS A CA 1
ATOM 2376 C C . LYS A 1 296 ? 21.287 6.310 -20.239 1.00 85.25 296 LYS A C 1
ATOM 2378 O O . LYS A 1 296 ? 22.473 6.044 -20.412 1.00 85.25 296 LYS A O 1
ATOM 2383 N N . LEU A 1 297 ? 20.752 6.464 -19.036 1.00 86.38 297 LEU A N 1
ATOM 2384 C CA . LEU A 1 297 ? 21.506 6.366 -17.797 1.00 86.38 297 LEU A CA 1
ATOM 2385 C C . LEU A 1 297 ? 20.845 5.323 -16.892 1.00 86.38 297 LEU A C 1
ATOM 2387 O O . LEU A 1 297 ? 19.638 5.337 -16.677 1.00 86.38 297 LEU A O 1
ATOM 2391 N N . ASP A 1 298 ? 21.634 4.381 -16.388 1.00 86.56 298 ASP A N 1
ATOM 2392 C CA . ASP A 1 298 ? 21.205 3.409 -15.385 1.00 86.56 298 ASP A CA 1
ATOM 2393 C C . ASP A 1 298 ? 21.864 3.776 -14.051 1.00 86.56 298 ASP A C 1
ATOM 2395 O O . ASP A 1 298 ? 23.040 3.485 -13.818 1.00 86.56 298 ASP A O 1
ATOM 2399 N N . VAL A 1 299 ? 21.101 4.473 -13.199 1.00 85.69 299 VAL A N 1
ATOM 2400 C CA . VAL A 1 299 ? 21.590 5.060 -11.939 1.00 85.69 299 VAL A CA 1
ATOM 2401 C C . VAL A 1 299 ? 22.140 3.977 -11.007 1.00 85.69 299 VAL A C 1
ATOM 2403 O O . VAL A 1 299 ? 23.209 4.147 -10.428 1.00 85.69 299 VAL A O 1
ATOM 2406 N N . TYR A 1 300 ? 21.445 2.842 -10.884 1.00 82.12 300 TYR A N 1
ATOM 2407 C CA . TYR A 1 300 ? 21.819 1.794 -9.931 1.00 82.12 300 TYR A CA 1
ATOM 2408 C C . TYR A 1 300 ? 22.959 0.913 -10.419 1.00 82.12 300 TYR A C 1
ATOM 2410 O O . TYR A 1 300 ? 23.782 0.488 -9.612 1.00 82.12 300 TYR A O 1
ATOM 2418 N N . LYS A 1 301 ? 23.027 0.634 -11.726 1.00 85.50 301 LYS A N 1
ATOM 2419 C CA . LYS A 1 301 ? 24.168 -0.103 -12.285 1.00 85.50 301 LYS A CA 1
ATOM 2420 C C . LYS A 1 301 ? 25.401 0.776 -12.475 1.00 85.50 301 LYS A C 1
ATOM 2422 O O . LYS A 1 301 ? 26.464 0.240 -12.761 1.00 85.50 301 LYS A O 1
ATOM 2427 N N . GLN A 1 302 ? 25.259 2.098 -12.339 1.00 87.25 302 GLN A N 1
ATOM 2428 C CA . GLN A 1 302 ? 26.295 3.079 -12.662 1.00 87.25 302 GLN A CA 1
ATOM 2429 C C . GLN A 1 302 ? 26.808 2.924 -14.106 1.00 87.25 302 GLN A C 1
ATOM 2431 O O . GLN A 1 302 ? 28.004 3.044 -14.373 1.00 87.25 302 GLN A O 1
ATOM 2436 N N . ILE A 1 303 ? 25.895 2.642 -15.044 1.00 89.25 303 ILE A N 1
ATOM 2437 C CA . ILE A 1 303 ? 26.199 2.461 -16.472 1.00 89.25 303 ILE A CA 1
ATOM 2438 C C . ILE A 1 303 ? 25.523 3.570 -17.269 1.00 89.25 303 ILE A C 1
ATOM 2440 O O . ILE A 1 303 ? 24.328 3.828 -17.117 1.00 89.25 303 ILE A O 1
ATOM 2444 N N . LEU A 1 304 ? 26.285 4.199 -18.154 1.00 89.94 304 LEU A N 1
ATOM 2445 C CA . LEU A 1 304 ? 25.815 5.214 -19.082 1.00 89.94 304 LEU A CA 1
ATOM 2446 C C . LEU A 1 304 ? 25.928 4.673 -20.507 1.00 89.94 304 LEU A C 1
ATOM 2448 O O . LEU A 1 304 ? 26.949 4.103 -20.883 1.00 89.94 304 LEU A O 1
ATOM 2452 N N . TRP A 1 305 ? 24.875 4.850 -21.295 1.00 88.94 305 TRP A N 1
ATOM 2453 C CA . TRP A 1 305 ? 24.818 4.418 -22.687 1.00 88.94 305 TRP A CA 1
ATOM 2454 C C . TRP A 1 305 ? 25.035 5.618 -23.596 1.00 88.94 305 TRP A C 1
ATOM 2456 O O . TRP A 1 305 ? 24.212 6.540 -23.613 1.00 88.94 305 TRP A O 1
ATOM 2466 N N . PHE A 1 306 ? 26.128 5.592 -24.350 1.00 89.25 306 PHE A N 1
ATOM 2467 C CA . PHE A 1 306 ? 26.482 6.634 -25.309 1.00 89.25 306 PHE A CA 1
ATOM 2468 C C . PHE A 1 306 ? 26.265 6.151 -26.737 1.00 89.25 306 PHE A C 1
ATOM 2470 O O . PHE A 1 306 ? 26.425 4.970 -27.020 1.00 89.25 306 PHE A O 1
ATOM 2477 N N . SER A 1 307 ? 25.922 7.063 -27.639 1.00 88.69 307 SER A N 1
ATOM 2478 C CA . SER A 1 307 ? 25.892 6.807 -29.078 1.00 88.69 307 SER A CA 1
ATOM 2479 C C . SER A 1 307 ? 26.695 7.881 -29.805 1.00 88.69 307 SER A C 1
ATOM 2481 O O . SER A 1 307 ? 26.757 9.022 -29.340 1.00 88.69 307 SER A O 1
ATOM 2483 N N . TYR A 1 308 ? 27.306 7.543 -30.936 1.00 88.00 308 TYR A N 1
ATOM 2484 C CA . TYR A 1 308 ? 28.014 8.529 -31.750 1.00 88.00 308 TYR A CA 1
ATOM 2485 C C . TYR A 1 308 ? 27.040 9.494 -32.442 1.00 88.00 308 TYR A C 1
ATOM 2487 O O . TYR A 1 308 ? 25.896 9.149 -32.750 1.00 88.00 308 TYR A O 1
ATOM 2495 N N . GLU A 1 309 ? 27.482 10.726 -32.683 1.00 81.81 309 GLU A N 1
ATOM 2496 C CA . GLU A 1 309 ? 26.721 11.722 -33.437 1.00 81.81 309 GLU A CA 1
ATOM 2497 C C . GLU A 1 309 ? 26.468 11.220 -34.874 1.00 81.81 309 GLU A C 1
ATOM 2499 O O . GLU A 1 309 ? 27.393 11.056 -35.661 1.00 81.81 309 GLU A O 1
ATOM 2504 N N . GLY A 1 310 ? 25.204 10.912 -35.197 1.00 77.25 310 GLY A N 1
ATOM 2505 C CA . GLY A 1 310 ? 24.782 10.350 -36.491 1.00 77.25 310 GLY A CA 1
ATOM 2506 C C . GLY A 1 310 ? 24.310 8.891 -36.437 1.00 77.25 310 GLY A C 1
ATOM 2507 O O . GLY A 1 310 ? 23.432 8.520 -37.214 1.00 77.25 310 GLY A O 1
ATOM 2508 N N . ASP A 1 311 ? 24.778 8.099 -35.468 1.00 78.38 311 ASP A N 1
ATOM 2509 C CA . ASP A 1 311 ? 24.323 6.721 -35.240 1.00 78.38 311 ASP A CA 1
ATOM 2510 C C . ASP A 1 311 ? 23.590 6.610 -33.898 1.00 78.38 311 ASP A C 1
ATOM 2512 O O . ASP A 1 311 ? 24.188 6.523 -32.827 1.00 78.38 311 ASP A O 1
ATOM 2516 N N . LYS A 1 312 ? 22.255 6.622 -33.958 1.00 66.00 312 LYS A N 1
ATOM 2517 C CA . LYS A 1 312 ? 21.390 6.499 -32.773 1.00 66.00 312 LYS A CA 1
ATOM 2518 C C . LYS A 1 312 ? 21.214 5.052 -32.296 1.00 66.00 312 LYS A C 1
ATOM 2520 O O . LYS A 1 312 ? 20.645 4.854 -31.224 1.00 66.00 312 LYS A O 1
ATOM 2525 N N . PHE A 1 313 ? 21.646 4.057 -33.074 1.00 70.25 313 PHE A N 1
ATOM 2526 C CA . PHE A 1 313 ? 21.407 2.642 -32.779 1.00 70.25 313 PHE A CA 1
ATOM 2527 C C . PHE A 1 313 ? 22.631 1.953 -32.161 1.00 70.25 313 PHE A C 1
ATOM 2529 O O . PHE A 1 313 ? 22.453 1.048 -31.344 1.00 70.25 313 PHE A O 1
ATOM 2536 N N . GLY A 1 314 ? 23.848 2.421 -32.456 1.00 77.75 314 GLY A N 1
ATOM 2537 C CA . GLY A 1 314 ? 25.098 1.967 -31.835 1.00 77.75 314 GLY A CA 1
ATOM 2538 C C . GLY A 1 314 ? 25.287 2.449 -30.390 1.00 77.75 314 GLY A C 1
ATOM 2539 O O . GLY A 1 314 ? 26.152 3.278 -30.115 1.00 77.75 314 GLY A O 1
ATOM 2540 N N . MET A 1 315 ? 24.467 1.964 -29.451 1.00 83.25 315 MET A N 1
ATOM 2541 C CA . MET A 1 315 ? 24.599 2.309 -28.031 1.00 83.25 315 MET A CA 1
ATOM 2542 C C . MET A 1 315 ? 25.724 1.510 -27.352 1.00 83.25 315 MET A C 1
ATOM 2544 O O . MET A 1 315 ? 25.640 0.291 -27.218 1.00 83.25 315 MET A O 1
ATOM 2548 N N . VAL A 1 316 ? 26.736 2.213 -26.846 1.00 87.25 316 VAL A N 1
ATOM 2549 C CA . VAL A 1 316 ? 27.892 1.652 -26.137 1.00 87.25 316 VAL A CA 1
ATOM 2550 C C . VAL A 1 316 ? 27.720 1.842 -24.619 1.00 87.25 316 VAL A C 1
ATOM 2552 O O . VAL A 1 316 ? 27.588 2.985 -24.166 1.00 87.25 316 VAL A O 1
ATOM 2555 N N . PRO A 1 317 ? 27.705 0.762 -23.810 1.00 90.12 317 PRO A N 1
ATOM 2556 C CA . PRO A 1 317 ? 27.596 0.854 -22.355 1.00 90.12 317 PRO A CA 1
ATOM 2557 C C . PRO A 1 317 ? 28.958 1.127 -21.703 1.00 90.12 317 PRO A C 1
ATOM 2559 O O . PRO A 1 317 ? 29.872 0.310 -21.794 1.00 90.12 317 PRO A O 1
ATOM 2562 N N . ILE A 1 318 ? 29.082 2.237 -20.976 1.00 89.25 318 ILE A N 1
ATOM 2563 C CA . ILE A 1 318 ? 30.312 2.654 -20.288 1.00 89.25 318 ILE A CA 1
ATOM 2564 C C . ILE A 1 318 ? 30.026 2.818 -18.790 1.00 89.25 318 ILE A C 1
ATOM 2566 O O . ILE A 1 318 ? 29.029 3.425 -18.394 1.00 89.25 318 ILE A O 1
ATOM 2570 N N . ALA A 1 319 ? 30.902 2.288 -17.934 1.00 90.12 319 ALA A N 1
ATOM 2571 C CA . ALA A 1 319 ? 30.805 2.470 -16.484 1.00 90.12 319 ALA A CA 1
ATOM 2572 C C . ALA A 1 319 ? 31.068 3.932 -16.075 1.00 90.12 319 ALA A C 1
ATOM 2574 O O . ALA A 1 319 ? 31.947 4.587 -16.637 1.00 90.12 319 ALA A O 1
ATOM 2575 N N . LEU A 1 320 ? 30.388 4.426 -15.036 1.00 88.06 320 LEU A N 1
ATOM 2576 C CA . LEU A 1 320 ? 30.529 5.798 -14.523 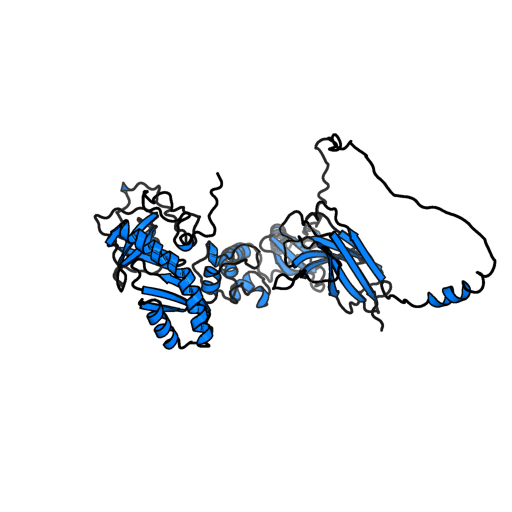1.00 88.06 320 LEU A CA 1
ATOM 2577 C C . LEU A 1 320 ? 31.988 6.182 -14.220 1.00 88.06 320 LEU A C 1
ATOM 2579 O O . LEU A 1 320 ? 32.428 7.286 -14.541 1.00 88.06 320 LEU A O 1
ATOM 2583 N N . SER A 1 321 ? 32.769 5.257 -13.657 1.00 88.88 321 SER A N 1
ATOM 2584 C CA . SER A 1 321 ? 34.194 5.469 -13.377 1.00 88.88 321 SER A CA 1
ATOM 2585 C C . SER A 1 321 ? 35.008 5.740 -14.646 1.00 88.88 321 SER A C 1
ATOM 2587 O O . SER A 1 321 ? 35.886 6.602 -14.638 1.00 88.88 321 SER A O 1
ATOM 2589 N N . ASN A 1 322 ? 34.699 5.050 -15.745 1.00 88.00 322 ASN A N 1
ATOM 2590 C CA . ASN A 1 322 ? 35.350 5.243 -17.037 1.00 88.00 322 ASN A CA 1
ATOM 2591 C C . ASN A 1 322 ? 34.867 6.522 -17.725 1.00 88.00 322 ASN A C 1
ATOM 2593 O O . ASN A 1 322 ? 35.692 7.266 -18.245 1.00 88.00 322 ASN A O 1
ATOM 2597 N N . VAL A 1 323 ? 33.574 6.847 -17.640 1.00 86.94 323 VAL A N 1
ATOM 2598 C CA . VAL A 1 323 ? 33.043 8.130 -18.132 1.00 86.94 323 VAL A CA 1
ATOM 2599 C C . VAL A 1 323 ? 33.756 9.304 -17.461 1.00 86.94 323 VAL A C 1
ATOM 2601 O O . VAL A 1 323 ? 34.236 10.209 -18.138 1.00 86.94 323 VAL A O 1
ATOM 2604 N N . ASN A 1 324 ? 33.921 9.258 -16.138 1.00 88.44 324 ASN A N 1
ATOM 2605 C CA . ASN A 1 324 ? 34.632 10.299 -15.398 1.00 88.44 324 ASN A CA 1
ATOM 2606 C C . ASN A 1 324 ? 36.122 10.388 -15.778 1.00 88.44 324 ASN A C 1
ATOM 2608 O O . ASN A 1 324 ? 36.684 11.483 -15.766 1.00 88.44 324 ASN A O 1
ATOM 2612 N N . LYS A 1 325 ? 36.771 9.275 -16.153 1.00 87.50 325 LYS A N 1
ATOM 2613 C CA . LYS A 1 325 ? 38.137 9.302 -16.712 1.00 87.50 325 LYS A CA 1
ATOM 2614 C C . LYS A 1 325 ? 38.166 9.993 -18.071 1.00 87.50 325 LYS A C 1
ATOM 2616 O O . LYS A 1 325 ? 39.010 10.857 -18.266 1.00 87.50 325 LYS A O 1
ATOM 2621 N N . ILE A 1 326 ? 37.239 9.659 -18.971 1.00 86.62 326 ILE A N 1
ATOM 2622 C CA . ILE A 1 326 ? 37.154 10.284 -20.300 1.00 86.62 326 ILE A CA 1
ATOM 2623 C C . ILE A 1 326 ? 36.904 11.789 -20.159 1.00 86.62 326 ILE A C 1
ATOM 2625 O O . ILE A 1 326 ? 37.575 12.580 -20.806 1.00 86.62 326 ILE A O 1
ATOM 2629 N N . ILE A 1 327 ? 36.019 12.213 -19.253 1.00 87.38 327 ILE A N 1
ATOM 2630 C CA . ILE A 1 327 ? 35.776 13.640 -18.994 1.00 87.38 327 ILE A CA 1
ATOM 2631 C C . ILE A 1 327 ? 37.048 14.342 -18.500 1.00 87.38 327 ILE A C 1
ATOM 2633 O O . ILE A 1 327 ? 37.368 15.423 -18.985 1.00 87.38 327 ILE A O 1
ATOM 2637 N N . LYS A 1 328 ? 37.804 13.728 -17.580 1.00 87.75 328 LYS A N 1
ATOM 2638 C CA . LYS A 1 328 ? 39.092 14.276 -17.115 1.00 87.75 328 LYS A CA 1
ATOM 2639 C C . LYS A 1 328 ? 40.138 14.341 -18.232 1.00 87.75 328 LYS A C 1
ATOM 2641 O O . LYS A 1 328 ? 40.896 15.304 -18.288 1.00 87.75 328 LYS A O 1
ATOM 2646 N N . LEU A 1 329 ? 40.183 13.342 -19.114 1.00 87.25 329 LEU A N 1
ATOM 2647 C CA . LEU A 1 329 ? 41.070 13.334 -20.281 1.00 87.25 329 LEU A CA 1
ATOM 2648 C C . LEU A 1 329 ? 40.694 14.442 -21.271 1.00 87.25 329 LEU A C 1
ATOM 2650 O O . LEU A 1 329 ? 41.568 15.200 -21.683 1.00 87.25 329 LEU A O 1
ATOM 2654 N N . ASN A 1 330 ? 39.400 14.623 -21.538 1.00 86.75 330 ASN A N 1
ATOM 2655 C CA . ASN A 1 330 ? 38.890 15.697 -22.390 1.00 86.75 330 ASN A CA 1
ATOM 2656 C C . ASN A 1 330 ? 39.186 17.083 -21.798 1.00 86.75 330 ASN A C 1
ATOM 2658 O O . ASN A 1 330 ? 39.580 17.985 -22.526 1.00 86.75 330 ASN A O 1
ATOM 2662 N N . GLN A 1 331 ? 39.077 17.249 -20.474 1.00 86.62 331 GLN A N 1
ATOM 2663 C CA . GLN A 1 331 ? 39.495 18.477 -19.779 1.00 86.62 331 GLN A CA 1
ATOM 2664 C C . GLN A 1 331 ? 41.007 18.734 -19.884 1.00 86.62 331 GLN A C 1
ATOM 2666 O O . GLN A 1 331 ? 41.436 19.884 -19.879 1.00 86.62 331 GLN A O 1
ATOM 2671 N N . ALA A 1 332 ? 41.812 17.675 -19.990 1.00 88.00 332 ALA A N 1
ATOM 2672 C CA . ALA A 1 332 ? 43.255 17.742 -20.206 1.00 88.00 332 ALA A CA 1
ATOM 2673 C C . ALA A 1 332 ? 43.648 17.796 -21.700 1.00 88.00 332 ALA A C 1
ATOM 2675 O O . ALA A 1 332 ? 44.824 17.605 -22.015 1.00 88.00 332 ALA A O 1
ATOM 2676 N N . ASN A 1 333 ? 42.690 18.032 -22.610 1.00 82.44 333 ASN A N 1
ATOM 2677 C CA . ASN A 1 333 ? 42.862 18.042 -24.071 1.00 82.44 333 ASN A CA 1
ATOM 2678 C C . ASN A 1 333 ? 43.468 16.747 -24.652 1.00 82.44 333 ASN A C 1
ATOM 2680 O O . ASN A 1 333 ? 44.186 16.781 -25.650 1.00 82.44 333 ASN A O 1
ATOM 2684 N N . LYS A 1 334 ? 43.206 15.592 -24.027 1.00 82.31 334 LYS A N 1
ATOM 2685 C CA . LYS A 1 334 ? 43.605 14.270 -24.529 1.00 82.31 334 LYS A CA 1
ATOM 2686 C C . LYS A 1 334 ? 42.372 13.492 -24.970 1.00 82.31 334 LYS A C 1
ATOM 2688 O O . LYS A 1 334 ? 41.528 13.163 -24.143 1.00 82.31 334 LYS A O 1
ATOM 2693 N N . GLU A 1 335 ? 42.306 13.165 -26.255 1.00 80.88 335 GLU A N 1
ATOM 2694 C CA . GLU A 1 335 ? 41.175 12.453 -26.854 1.00 80.88 335 GLU A CA 1
ATOM 2695 C C . GLU A 1 335 ? 41.466 10.943 -26.943 1.00 80.88 335 GLU A C 1
ATOM 2697 O O . GLU A 1 335 ? 42.422 10.547 -27.622 1.00 80.88 335 GLU A O 1
ATOM 2702 N N . PRO A 1 336 ? 40.677 10.082 -26.273 1.00 81.44 336 PRO A N 1
ATOM 2703 C CA . PRO A 1 336 ? 40.774 8.635 -26.458 1.00 81.44 336 PRO A CA 1
ATOM 2704 C C . PRO A 1 336 ? 40.352 8.231 -27.880 1.00 81.44 336 PRO A C 1
ATOM 2706 O O . PRO A 1 336 ? 39.618 8.964 -28.552 1.00 81.44 336 PRO A O 1
ATOM 2709 N N . GLU A 1 337 ? 40.825 7.079 -28.364 1.00 77.25 337 GLU A N 1
ATOM 2710 C CA . GLU A 1 337 ? 40.623 6.704 -29.771 1.00 77.25 337 GLU A CA 1
ATOM 2711 C C . GLU A 1 337 ? 39.174 6.300 -30.053 1.00 77.25 337 GLU A C 1
ATOM 2713 O O . GLU A 1 337 ? 38.590 6.755 -31.040 1.00 77.25 337 GLU A O 1
ATOM 2718 N N . SER A 1 338 ? 38.566 5.520 -29.157 1.00 82.25 338 SER A N 1
ATOM 2719 C CA . SER A 1 338 ? 37.210 5.002 -29.325 1.00 82.25 338 SER A CA 1
ATOM 2720 C C . SER A 1 338 ? 36.441 4.888 -27.998 1.00 82.25 338 SER A C 1
ATOM 2722 O O . SER A 1 338 ? 37.025 4.846 -26.914 1.00 82.25 338 SER A O 1
ATOM 2724 N N . LEU A 1 339 ? 35.105 4.865 -28.062 1.00 79.56 339 LEU A N 1
ATOM 2725 C CA . LEU A 1 339 ? 34.245 4.634 -26.891 1.00 79.56 339 LEU A CA 1
ATOM 2726 C C . LEU A 1 339 ? 34.232 3.147 -26.506 1.00 79.56 339 LEU A C 1
ATOM 2728 O O . LEU A 1 339 ? 34.000 2.808 -25.345 1.00 79.56 339 LEU A O 1
ATOM 2732 N N . GLU A 1 340 ? 34.497 2.269 -27.473 1.00 80.19 340 GLU A N 1
ATOM 2733 C CA . GLU A 1 340 ? 34.489 0.817 -27.333 1.00 80.19 340 GLU A CA 1
ATOM 2734 C C . GLU A 1 340 ? 35.610 0.295 -26.421 1.00 80.19 340 GLU A C 1
ATOM 2736 O O . GLU A 1 340 ? 35.391 -0.675 -25.703 1.00 80.19 340 GLU A O 1
ATOM 2741 N N . GLU A 1 341 ? 36.762 0.971 -26.351 1.00 76.19 341 GLU A N 1
ATOM 2742 C CA . GLU A 1 341 ? 37.853 0.640 -25.409 1.00 76.19 341 GLU A CA 1
ATOM 2743 C C . GLU A 1 341 ? 37.433 0.701 -23.937 1.00 76.19 341 GLU A C 1
ATOM 2745 O O . GLU A 1 341 ? 37.967 -0.010 -23.086 1.00 76.19 341 GLU A O 1
ATOM 2750 N N . PHE A 1 342 ? 36.479 1.576 -23.624 1.00 75.00 342 PHE A N 1
ATOM 2751 C CA . PHE A 1 342 ? 35.991 1.799 -22.266 1.00 75.00 342 PHE A CA 1
ATOM 2752 C C . PHE A 1 342 ? 34.653 1.108 -22.005 1.00 75.00 342 PHE A C 1
ATOM 2754 O O . PHE A 1 342 ? 34.113 1.225 -20.893 1.00 75.00 342 PHE A O 1
ATOM 2761 N N . ALA A 1 343 ? 34.123 0.415 -23.018 1.00 79.44 343 ALA A N 1
ATOM 2762 C CA . ALA A 1 343 ? 32.876 -0.308 -22.930 1.00 79.44 343 ALA A CA 1
ATOM 2763 C C . ALA A 1 343 ? 33.011 -1.495 -21.977 1.00 79.44 343 ALA A C 1
ATOM 2765 O O . ALA A 1 343 ? 34.044 -2.160 -21.894 1.00 79.44 343 ALA A O 1
ATOM 2766 N N . ILE A 1 344 ? 31.940 -1.777 -21.245 1.00 76.25 344 ILE A N 1
ATOM 2767 C CA . ILE A 1 344 ? 31.862 -3.009 -20.468 1.00 76.25 344 ILE A CA 1
ATOM 2768 C C . ILE A 1 344 ? 31.727 -4.155 -21.477 1.00 76.25 344 ILE A C 1
ATOM 2770 O O . ILE A 1 344 ? 30.712 -4.238 -22.170 1.00 76.25 344 ILE A O 1
ATOM 2774 N N . GLU A 1 345 ? 32.732 -5.034 -21.570 1.00 58.66 345 GLU A N 1
ATOM 2775 C CA . GLU A 1 345 ? 32.591 -6.294 -22.304 1.00 58.66 345 GLU A CA 1
ATOM 2776 C C . GLU A 1 345 ? 31.401 -7.061 -21.711 1.00 58.66 345 GLU A C 1
ATOM 2778 O O . GLU A 1 345 ? 31.470 -7.575 -20.592 1.00 58.66 345 GLU A O 1
ATOM 2783 N N . ASN A 1 346 ? 30.304 -7.172 -22.461 1.00 47.38 346 ASN A N 1
ATOM 2784 C CA . ASN A 1 346 ? 29.220 -8.096 -22.141 1.00 47.38 346 ASN A CA 1
ATOM 2785 C C . ASN A 1 346 ? 29.682 -9.533 -22.431 1.00 47.38 346 ASN A C 1
ATOM 2787 O O . ASN A 1 346 ? 29.167 -10.196 -23.325 1.00 47.38 346 ASN A O 1
ATOM 2791 N N . LYS A 1 347 ? 30.660 -10.040 -21.675 1.00 38.38 347 LYS A N 1
ATOM 2792 C CA . LYS A 1 347 ? 30.776 -11.482 -21.466 1.00 38.38 347 LYS A CA 1
ATOM 2793 C C . LYS A 1 347 ? 29.740 -11.840 -20.413 1.00 38.38 347 LYS A C 1
ATOM 2795 O O . LYS A 1 347 ? 30.013 -11.790 -19.214 1.00 38.38 347 LYS A O 1
ATOM 2800 N N . GLU A 1 348 ? 28.534 -12.174 -20.860 1.00 39.06 348 GLU A N 1
ATOM 2801 C CA . GLU A 1 348 ? 27.663 -13.026 -20.057 1.00 39.06 348 GLU A CA 1
ATOM 2802 C C . GLU A 1 348 ? 28.481 -14.283 -19.745 1.00 39.06 348 GLU A C 1
ATOM 2804 O O . GLU A 1 348 ? 28.780 -15.082 -20.630 1.00 39.06 348 GLU A O 1
ATOM 2809 N N . LYS A 1 349 ? 28.957 -14.412 -18.503 1.00 33.94 349 LYS A N 1
ATOM 2810 C CA . LYS A 1 349 ? 29.546 -15.666 -18.044 1.00 33.94 349 LYS A CA 1
ATOM 2811 C C . LYS A 1 349 ? 28.434 -16.702 -18.120 1.00 33.94 349 LYS A C 1
ATOM 2813 O O . LYS A 1 349 ? 27.519 -16.664 -17.299 1.00 33.94 349 LYS A O 1
ATOM 2818 N N . GLU A 1 350 ? 28.521 -17.618 -19.078 1.00 36.00 350 GLU A N 1
ATOM 2819 C CA . GLU A 1 350 ? 27.861 -18.909 -18.950 1.00 36.00 350 GLU A CA 1
ATOM 2820 C C . GLU A 1 350 ? 28.279 -19.481 -17.593 1.00 36.00 350 GLU A C 1
ATOM 2822 O O . GLU A 1 350 ? 29.460 -19.724 -17.335 1.00 36.00 350 GLU A O 1
ATOM 2827 N N . ILE A 1 351 ? 27.325 -19.630 -16.676 1.00 33.31 351 ILE A N 1
ATOM 2828 C CA . ILE A 1 351 ? 27.559 -20.343 -15.424 1.00 33.31 351 ILE A CA 1
ATOM 2829 C C . ILE A 1 351 ? 27.579 -21.829 -15.793 1.00 33.31 351 ILE A C 1
ATOM 2831 O O . ILE A 1 351 ? 26.594 -22.543 -15.631 1.00 33.31 351 ILE A O 1
ATOM 2835 N N . GLY A 1 352 ? 28.698 -22.286 -16.352 1.00 31.33 352 GLY A N 1
ATOM 2836 C CA . GLY A 1 352 ? 28.992 -23.702 -16.516 1.00 31.33 352 GLY A CA 1
ATOM 2837 C C . GLY A 1 352 ? 29.255 -24.302 -15.140 1.00 31.33 352 GLY A C 1
ATOM 2838 O O . GLY A 1 352 ? 30.316 -24.088 -14.554 1.00 31.33 352 GLY A O 1
ATOM 2839 N N . PHE A 1 353 ? 28.281 -25.021 -14.586 1.00 28.97 353 PHE A N 1
ATOM 2840 C CA . PHE A 1 353 ? 28.496 -25.784 -13.361 1.00 28.97 353 PHE A CA 1
ATOM 2841 C C . PHE A 1 353 ? 29.360 -27.014 -13.665 1.00 28.97 353 PHE A C 1
ATOM 2843 O O . PHE A 1 353 ? 28.878 -28.019 -14.182 1.00 28.97 353 PHE A O 1
ATOM 2850 N N . ASN A 1 354 ? 30.633 -26.954 -13.268 1.00 31.73 354 ASN A N 1
ATOM 2851 C CA . ASN A 1 354 ? 31.402 -28.151 -12.941 1.00 31.73 354 ASN A CA 1
ATOM 2852 C C . ASN A 1 354 ? 30.746 -28.808 -11.716 1.00 31.73 354 ASN A C 1
ATOM 2854 O O . ASN A 1 354 ? 30.814 -28.274 -10.607 1.00 31.73 354 ASN A O 1
ATOM 2858 N N . SER A 1 355 ? 30.097 -29.957 -11.912 1.00 31.05 355 SER A N 1
ATOM 2859 C CA . SER A 1 355 ? 29.625 -30.806 -10.814 1.00 31.05 355 SER A CA 1
ATOM 2860 C C . SER A 1 355 ? 30.821 -31.374 -10.055 1.00 31.05 355 SER A C 1
ATOM 2862 O O . SER A 1 355 ? 31.426 -32.357 -10.470 1.00 31.05 355 SER A O 1
ATOM 2864 N N . VAL A 1 356 ? 31.146 -30.756 -8.921 1.00 32.38 356 VAL A N 1
ATOM 2865 C CA . VAL A 1 356 ? 32.057 -31.301 -7.909 1.00 32.38 356 VAL A CA 1
ATOM 2866 C C . VAL A 1 356 ? 31.245 -31.654 -6.664 1.00 32.38 356 VAL A C 1
ATOM 2868 O O . VAL A 1 356 ? 31.494 -31.111 -5.599 1.00 32.38 356 VAL A O 1
ATOM 2871 N N . VAL A 1 357 ? 30.240 -32.528 -6.793 1.00 31.89 357 VAL A N 1
ATOM 2872 C CA . VAL A 1 357 ? 29.674 -33.285 -5.661 1.00 31.89 357 VAL A CA 1
ATOM 2873 C C . VAL A 1 357 ? 29.092 -34.610 -6.171 1.00 31.89 357 VAL A C 1
ATOM 2875 O O . VAL A 1 357 ? 28.070 -34.618 -6.843 1.00 31.89 357 VAL A O 1
ATOM 2878 N N . GLY A 1 358 ? 29.758 -35.710 -5.805 1.00 32.78 358 GLY A N 1
ATOM 2879 C CA . GLY A 1 358 ? 29.134 -36.957 -5.347 1.00 32.78 358 GLY A CA 1
ATOM 2880 C C . GLY A 1 358 ? 28.283 -37.754 -6.334 1.00 32.78 358 GLY A C 1
ATOM 2881 O O . GLY A 1 358 ? 27.091 -37.512 -6.480 1.00 32.78 358 GLY A O 1
ATOM 2882 N N . GLN A 1 359 ? 28.890 -38.797 -6.902 1.00 39.84 359 GLN A N 1
ATOM 2883 C CA . GLN A 1 359 ? 28.180 -39.998 -7.337 1.00 39.84 359 GLN A CA 1
ATOM 2884 C C . GLN A 1 359 ? 27.354 -40.552 -6.169 1.00 39.84 359 GLN A C 1
ATOM 2886 O O . GLN A 1 359 ? 27.934 -40.936 -5.161 1.00 39.84 359 GLN A O 1
ATOM 2891 N N . ASP A 1 360 ? 26.035 -40.609 -6.324 1.00 30.41 360 ASP A N 1
ATOM 2892 C CA . ASP A 1 360 ? 25.182 -41.600 -5.666 1.00 30.41 360 ASP A CA 1
ATOM 2893 C C . ASP A 1 360 ? 23.873 -41.718 -6.465 1.00 30.41 360 ASP A C 1
ATOM 2895 O O . ASP A 1 360 ? 22.960 -40.895 -6.366 1.00 30.41 360 ASP A O 1
ATOM 2899 N N . ASP A 1 361 ? 23.804 -42.745 -7.315 1.00 33.50 361 ASP A N 1
ATOM 2900 C CA . ASP A 1 361 ? 22.610 -43.108 -8.077 1.00 33.50 361 ASP A CA 1
ATOM 2901 C C . ASP A 1 361 ? 21.472 -43.528 -7.127 1.00 33.50 361 ASP A C 1
ATOM 2903 O O . ASP A 1 361 ? 21.519 -44.564 -6.460 1.00 33.50 361 ASP A O 1
ATOM 2907 N N . LEU A 1 362 ? 20.389 -42.748 -7.128 1.00 43.72 362 LEU A N 1
ATOM 2908 C CA . LEU A 1 362 ? 19.164 -42.936 -6.334 1.00 43.72 362 LEU A CA 1
ATOM 2909 C C . LEU A 1 362 ? 18.325 -44.182 -6.708 1.00 43.72 362 LEU A C 1
ATOM 2911 O O . LEU A 1 362 ? 17.263 -44.402 -6.132 1.00 43.72 362 LEU A O 1
ATOM 2915 N N . ASN A 1 363 ? 18.787 -45.045 -7.618 1.00 46.59 363 ASN A N 1
ATOM 2916 C CA . ASN A 1 363 ? 18.023 -46.199 -8.119 1.00 46.59 363 ASN A CA 1
ATOM 2917 C C . ASN A 1 363 ? 18.179 -47.490 -7.282 1.00 46.59 363 ASN A C 1
ATOM 2919 O O . ASN A 1 363 ? 17.875 -48.586 -7.756 1.00 46.59 363 ASN A O 1
ATOM 2923 N N . ARG A 1 364 ? 18.629 -47.399 -6.022 1.00 40.88 364 ARG A N 1
ATOM 2924 C CA . ARG A 1 364 ? 18.902 -48.567 -5.155 1.00 40.88 364 ARG A CA 1
ATOM 2925 C C . ARG A 1 364 ? 17.648 -49.290 -4.629 1.00 40.88 364 ARG A C 1
ATOM 2927 O O . ARG A 1 364 ? 17.775 -50.414 -4.146 1.00 40.88 364 ARG A O 1
ATOM 2934 N N . PHE A 1 365 ? 16.452 -48.706 -4.739 1.00 39.06 365 PHE A N 1
ATOM 2935 C CA . PHE A 1 365 ? 15.242 -49.251 -4.097 1.00 39.06 365 PHE A CA 1
ATOM 2936 C C . PHE A 1 365 ? 14.094 -49.667 -5.039 1.00 39.06 365 PHE A C 1
ATOM 2938 O O . PHE A 1 365 ? 13.169 -50.339 -4.584 1.00 39.06 365 PHE A O 1
ATOM 2945 N N . ASP A 1 366 ? 14.177 -49.423 -6.351 1.00 46.16 366 ASP A N 1
ATOM 2946 C CA . ASP A 1 366 ? 13.054 -49.664 -7.278 1.00 46.16 366 ASP A CA 1
ATOM 2947 C C . ASP A 1 366 ? 13.126 -51.007 -8.032 1.00 46.16 366 ASP A C 1
ATOM 2949 O O . ASP A 1 366 ? 13.082 -51.077 -9.262 1.00 46.16 366 ASP A O 1
ATOM 2953 N N . LYS A 1 367 ? 13.182 -52.128 -7.298 1.00 47.06 367 LYS A N 1
ATOM 2954 C CA . LYS A 1 367 ? 12.873 -53.454 -7.874 1.00 47.06 367 LYS A CA 1
ATOM 2955 C C . LYS A 1 367 ? 12.004 -54.316 -6.957 1.00 47.06 367 LYS A C 1
ATOM 2957 O O . LYS A 1 367 ? 12.524 -54.994 -6.076 1.00 47.06 367 LYS A O 1
ATOM 2962 N N . LYS A 1 368 ? 10.698 -54.361 -7.268 1.00 34.81 368 LYS A N 1
ATOM 2963 C CA . LYS A 1 368 ? 9.721 -55.489 -7.191 1.00 34.81 368 LYS A CA 1
ATOM 2964 C C . LYS A 1 368 ? 8.301 -54.896 -7.333 1.00 34.81 368 LYS A C 1
ATOM 2966 O O . LYS A 1 368 ? 8.077 -53.787 -6.888 1.00 34.81 368 LYS A O 1
ATOM 2971 N N . SER A 1 369 ? 7.279 -55.518 -7.921 1.00 33.66 369 SER A N 1
ATOM 2972 C CA . SER A 1 369 ? 7.060 -56.885 -8.398 1.00 33.66 369 SER A CA 1
ATOM 2973 C C . SER A 1 369 ? 6.004 -56.872 -9.523 1.00 33.66 369 SER A C 1
ATOM 2975 O O . SER A 1 369 ? 5.117 -56.021 -9.534 1.00 33.66 369 SER A O 1
ATOM 2977 N N . LYS A 1 370 ? 6.088 -57.819 -10.464 1.00 39.75 370 LYS A N 1
ATOM 2978 C CA . LYS A 1 370 ? 5.012 -58.139 -11.416 1.00 39.75 370 LYS A CA 1
ATOM 2979 C C . LYS A 1 370 ? 4.117 -59.226 -10.816 1.00 39.75 370 LYS A C 1
ATOM 2981 O O . LYS A 1 370 ? 4.631 -60.276 -10.452 1.00 39.75 370 LYS A O 1
ATOM 2986 N N . ASN A 1 371 ? 2.805 -58.997 -10.808 1.00 29.36 371 ASN A N 1
ATOM 2987 C CA . ASN A 1 371 ? 1.735 -60.005 -10.859 1.00 29.36 371 ASN A CA 1
ATOM 2988 C C . ASN A 1 371 ? 0.436 -59.252 -11.217 1.00 29.36 371 ASN A C 1
ATOM 2990 O O . ASN A 1 371 ? 0.106 -58.292 -10.540 1.00 29.36 371 ASN A O 1
ATOM 2994 N N . ASN A 1 372 ? -0.227 -59.444 -12.360 1.00 29.30 372 ASN A N 1
ATOM 2995 C CA . ASN A 1 372 ? -0.875 -60.606 -12.991 1.00 29.30 372 ASN A CA 1
ATOM 2996 C C . ASN A 1 372 ? -2.409 -60.481 -12.920 1.00 29.30 372 ASN A C 1
ATOM 2998 O O . ASN A 1 372 ? -2.951 -60.242 -11.845 1.00 29.30 372 ASN A O 1
ATOM 3002 N N . ARG A 1 373 ? -3.047 -60.811 -14.058 1.00 30.31 373 ARG A N 1
ATOM 3003 C CA . ARG A 1 373 ? -4.468 -61.147 -14.336 1.00 30.31 373 ARG A CA 1
ATOM 3004 C C . ARG A 1 373 ? -5.239 -60.088 -15.127 1.00 30.31 373 ARG A C 1
ATOM 3006 O O . ARG A 1 373 ? -5.149 -58.909 -14.841 1.00 30.31 373 ARG A O 1
ATOM 3013 N N . SER A 1 374 ? -6.085 -60.438 -16.091 1.00 29.77 374 SER A N 1
ATOM 3014 C CA . SER A 1 374 ? -6.289 -61.670 -16.870 1.00 29.77 374 SER A CA 1
ATOM 3015 C C . SER A 1 374 ? -7.317 -61.307 -17.941 1.00 29.77 374 SER A C 1
ATOM 3017 O O . SER A 1 374 ? -8.408 -60.859 -17.595 1.00 29.77 374 SER A O 1
ATOM 3019 N N . ASN A 1 375 ? -6.984 -61.501 -19.214 1.00 27.09 375 ASN A N 1
ATOM 3020 C CA . ASN A 1 375 ? -7.902 -61.293 -20.329 1.00 27.09 375 ASN A CA 1
ATOM 3021 C C . ASN A 1 375 ? -8.603 -62.622 -20.655 1.00 27.09 375 ASN A C 1
ATOM 3023 O O . ASN A 1 375 ? -7.943 -63.663 -20.721 1.00 27.09 375 ASN A O 1
ATOM 3027 N N . ARG A 1 376 ? -9.931 -62.602 -20.812 1.00 31.11 376 ARG A N 1
ATOM 3028 C CA . ARG A 1 376 ? -10.755 -63.791 -21.083 1.00 31.11 376 ARG A CA 1
ATOM 3029 C C . ARG A 1 376 ? -11.028 -63.900 -22.589 1.00 31.11 376 ARG A C 1
ATOM 3031 O O . ARG A 1 376 ? -11.339 -62.922 -23.255 1.00 31.11 376 ARG A O 1
ATOM 3038 N N . ASN A 1 377 ? -10.858 -65.124 -23.080 1.00 29.92 377 ASN A N 1
ATOM 3039 C CA . ASN A 1 377 ? -10.896 -65.597 -24.466 1.00 29.92 377 ASN A CA 1
ATOM 3040 C C . ASN A 1 377 ? -12.203 -65.343 -25.242 1.00 29.92 377 ASN A C 1
ATOM 3042 O O . ASN A 1 377 ? -13.280 -65.524 -24.684 1.00 29.92 377 ASN A O 1
ATOM 3046 N N . ASN A 1 378 ? -12.091 -65.171 -26.568 1.00 30.67 378 ASN A N 1
ATOM 3047 C CA . ASN A 1 378 ? -12.506 -66.164 -27.590 1.00 30.67 378 ASN A CA 1
ATOM 3048 C C . ASN A 1 378 ? -12.075 -65.675 -28.995 1.00 30.67 378 ASN A C 1
ATOM 3050 O O . ASN A 1 378 ? -12.411 -64.566 -29.385 1.00 30.67 378 ASN A O 1
ATOM 3054 N N . ARG A 1 379 ? -11.134 -66.338 -29.698 1.00 31.22 379 ARG A N 1
ATOM 3055 C CA . ARG A 1 379 ? -11.326 -67.426 -30.702 1.00 31.22 379 ARG A CA 1
ATOM 3056 C C . ARG A 1 379 ? -12.437 -67.092 -31.719 1.00 31.22 379 ARG A C 1
ATOM 3058 O O . ARG A 1 379 ? -13.555 -66.854 -31.309 1.00 31.22 379 ARG A O 1
ATOM 3065 N N . ASN A 1 380 ? -12.258 -67.148 -33.042 1.00 30.69 380 ASN A N 1
ATOM 3066 C CA . ASN A 1 380 ? -11.321 -67.899 -33.885 1.00 30.69 380 ASN A CA 1
ATOM 3067 C C . ASN A 1 380 ? -11.449 -67.418 -35.357 1.00 30.69 380 ASN A C 1
ATOM 3069 O O . ASN A 1 380 ? -12.556 -67.090 -35.755 1.00 30.69 380 ASN A O 1
ATOM 3073 N N . LYS A 1 381 ? -10.344 -67.521 -36.131 1.00 30.88 381 LYS A N 1
ATOM 3074 C CA . LYS A 1 381 ? -10.180 -67.953 -37.559 1.00 30.88 381 LYS A CA 1
ATOM 3075 C C . LYS A 1 381 ? -11.119 -67.371 -38.654 1.00 30.88 381 LYS A C 1
ATOM 3077 O O . LYS A 1 381 ? -12.306 -67.240 -38.463 1.00 30.88 381 LYS A O 1
ATOM 3082 N N . LYS A 1 382 ? -10.730 -67.139 -39.915 1.00 29.69 382 LYS A N 1
ATOM 3083 C CA . LYS A 1 382 ? -9.562 -67.497 -40.740 1.00 29.69 382 LYS A CA 1
ATOM 3084 C C . LYS A 1 382 ? -9.577 -66.610 -42.005 1.00 29.69 382 LYS A C 1
ATOM 3086 O O . LYS A 1 382 ? -10.631 -66.198 -42.471 1.00 29.69 382 LYS A O 1
ATOM 3091 N N . ARG A 1 383 ? -8.393 -66.417 -42.592 1.00 35.59 383 ARG A N 1
ATOM 3092 C CA . ARG A 1 383 ? -8.118 -65.786 -43.899 1.00 35.59 383 ARG A CA 1
ATOM 3093 C C . ARG A 1 383 ? -8.960 -66.348 -45.059 1.00 35.59 383 ARG A C 1
ATOM 3095 O O . ARG A 1 383 ? -9.015 -67.565 -45.219 1.00 35.59 383 ARG A O 1
ATOM 3102 N N . ARG A 1 384 ? -9.339 -65.479 -46.008 1.00 31.05 384 ARG A N 1
ATOM 3103 C CA . ARG A 1 384 ? -9.214 -65.764 -47.453 1.00 31.05 384 ARG A CA 1
ATOM 3104 C C . ARG A 1 384 ? -9.054 -64.473 -48.270 1.00 31.05 384 ARG A C 1
ATOM 3106 O O . ARG A 1 384 ? -9.885 -63.578 -48.238 1.00 31.05 384 ARG A O 1
ATOM 3113 N N . ARG A 1 385 ? -7.920 -64.410 -48.968 1.00 36.69 385 ARG A N 1
ATOM 3114 C CA . ARG A 1 385 ? -7.490 -63.407 -49.951 1.00 36.69 385 ARG A CA 1
ATOM 3115 C C . ARG A 1 385 ? -8.444 -63.477 -51.150 1.00 36.69 385 ARG A C 1
ATOM 3117 O O . ARG A 1 385 ? -8.600 -64.570 -51.683 1.00 36.69 385 ARG A O 1
ATOM 3124 N N . ASN A 1 386 ? -9.018 -62.361 -51.604 1.00 33.69 386 ASN A N 1
ATOM 3125 C CA . ASN A 1 386 ? -9.536 -62.283 -52.970 1.00 33.69 386 ASN A CA 1
ATOM 3126 C C . ASN A 1 386 ? -9.387 -60.885 -53.578 1.00 33.69 386 ASN A C 1
ATOM 3128 O O . ASN A 1 386 ? -9.559 -59.855 -52.932 1.00 33.69 386 ASN A O 1
ATOM 3132 N N . LYS A 1 387 ? -8.966 -60.915 -54.839 1.00 41.09 387 LYS A N 1
ATOM 3133 C CA . LYS A 1 387 ? -8.399 -59.846 -55.653 1.00 41.09 387 LYS A CA 1
ATOM 3134 C C . LYS A 1 387 ? -9.483 -58.870 -56.128 1.00 41.09 387 LYS A C 1
ATOM 3136 O O . LYS A 1 387 ? -10.078 -59.134 -57.162 1.00 41.09 387 LYS A O 1
ATOM 3141 N N . LYS A 1 388 ? -9.728 -57.762 -55.416 1.00 36.75 388 LYS A N 1
ATOM 3142 C CA . LYS A 1 388 ? -10.439 -56.563 -55.937 1.00 36.75 388 LYS A CA 1
ATOM 3143 C C . LYS A 1 388 ? -9.987 -55.255 -55.253 1.00 36.75 388 LYS A C 1
ATOM 3145 O O . LYS A 1 388 ? -10.767 -54.329 -55.085 1.00 36.75 388 LYS A O 1
ATOM 3150 N N . THR A 1 389 ? -8.719 -55.161 -54.847 1.00 40.69 389 THR A N 1
ATOM 3151 C CA . THR A 1 389 ? -8.149 -53.997 -54.130 1.00 40.69 389 THR A CA 1
ATOM 3152 C C . THR A 1 389 ? -7.106 -53.246 -54.959 1.00 40.69 389 THR A C 1
ATOM 3154 O O . THR A 1 389 ? -6.082 -52.831 -54.427 1.00 40.69 389 THR A O 1
ATOM 3157 N N . LEU A 1 390 ? -7.332 -53.101 -56.268 1.00 41.75 390 LEU A N 1
ATOM 3158 C CA . LEU A 1 390 ? -6.487 -52.255 -57.124 1.00 41.75 390 LEU A CA 1
ATOM 3159 C C . LEU A 1 390 ? -7.240 -51.047 -57.705 1.00 41.75 390 LEU A C 1
ATOM 3161 O O . LEU A 1 390 ? -6.612 -50.084 -58.118 1.00 41.75 390 LEU A O 1
ATOM 3165 N N . SER A 1 391 ? -8.576 -51.042 -57.649 1.00 43.72 391 SER A N 1
ATOM 3166 C CA . SER A 1 391 ? -9.403 -49.950 -58.195 1.00 43.72 391 SER A CA 1
ATOM 3167 C C . SER A 1 391 ? -9.941 -48.986 -57.125 1.00 43.72 391 SER A C 1
ATOM 3169 O O . SER A 1 391 ? -10.388 -47.898 -57.456 1.00 43.72 391 SER A O 1
ATOM 3171 N N . ILE A 1 392 ? -9.856 -49.347 -55.837 1.00 48.44 392 ILE A N 1
ATOM 3172 C CA . ILE A 1 392 ? -10.246 -48.485 -54.698 1.00 48.44 392 ILE A CA 1
ATOM 3173 C C . ILE A 1 392 ? -9.038 -47.706 -54.143 1.00 48.44 392 ILE A C 1
ATOM 3175 O O . ILE A 1 392 ? -9.202 -46.632 -53.572 1.00 48.44 392 ILE A O 1
ATOM 3179 N N . LEU A 1 393 ? -7.809 -48.184 -54.382 1.00 44.69 393 LEU A N 1
ATOM 3180 C CA . LEU A 1 393 ? -6.584 -47.506 -53.938 1.00 44.69 393 LEU A CA 1
ATOM 3181 C C . LEU A 1 393 ? -6.288 -46.222 -54.740 1.00 44.69 393 LEU A C 1
ATOM 3183 O O . LEU A 1 393 ? -5.689 -45.295 -54.208 1.00 44.69 393 LEU A O 1
ATOM 3187 N N . LEU A 1 394 ? -6.756 -46.147 -55.991 1.00 45.47 394 LEU A N 1
ATOM 3188 C CA . LEU A 1 394 ? -6.641 -44.956 -56.845 1.00 45.47 394 LEU A CA 1
ATOM 3189 C C . LEU A 1 394 ? -7.710 -43.894 -56.537 1.00 45.47 394 LEU A C 1
ATOM 3191 O O . LEU A 1 394 ? -7.452 -42.711 -56.731 1.00 45.47 394 LEU A O 1
ATOM 3195 N N . LEU A 1 395 ? -8.865 -44.286 -55.980 1.00 44.12 395 LEU A N 1
ATOM 3196 C CA . LEU A 1 395 ? -9.896 -43.340 -55.532 1.00 44.12 395 LEU A CA 1
ATOM 3197 C C . LEU A 1 395 ? -9.590 -42.746 -54.142 1.00 44.12 395 LEU A C 1
ATOM 3199 O O . LEU A 1 395 ? -9.986 -41.623 -53.852 1.00 44.12 395 LEU A O 1
ATOM 3203 N N . PHE A 1 396 ? -8.845 -43.469 -53.294 1.00 45.41 396 PHE A N 1
ATOM 3204 C CA . PHE A 1 396 ? -8.411 -42.978 -51.976 1.00 45.41 396 PHE A CA 1
ATOM 3205 C C . PHE A 1 396 ? -7.195 -42.037 -52.051 1.00 45.41 396 PHE A C 1
ATOM 3207 O O . PHE A 1 396 ? -7.027 -41.182 -51.186 1.00 45.41 396 PHE A O 1
ATOM 3214 N N . ALA A 1 397 ? -6.375 -42.139 -53.105 1.00 46.31 397 ALA A N 1
ATOM 3215 C CA . ALA A 1 397 ? -5.263 -41.216 -53.348 1.00 46.31 397 ALA A CA 1
ATOM 3216 C C . ALA A 1 397 ? -5.732 -39.812 -53.789 1.00 46.31 397 ALA A C 1
ATOM 3218 O O . ALA A 1 397 ? -5.036 -38.833 -53.536 1.00 46.31 397 ALA A O 1
ATOM 3219 N N . ALA A 1 398 ? -6.930 -39.696 -54.375 1.00 45.56 398 ALA A N 1
ATOM 3220 C CA . ALA A 1 398 ? -7.521 -38.421 -54.798 1.00 45.56 398 ALA A CA 1
ATOM 3221 C C . ALA A 1 398 ? -8.274 -37.668 -53.675 1.00 45.56 398 ALA A C 1
ATOM 3223 O O . ALA A 1 398 ? -8.673 -36.524 -53.867 1.00 45.56 398 ALA A O 1
ATOM 3224 N N . LEU A 1 399 ? -8.449 -38.281 -52.496 1.00 43.53 399 LEU A N 1
ATOM 3225 C CA . LEU A 1 399 ? -9.090 -37.669 -51.317 1.00 43.53 399 LEU A CA 1
ATOM 3226 C C . LEU A 1 399 ? -8.085 -37.170 -50.260 1.00 43.53 399 LEU A C 1
ATOM 3228 O O . LEU A 1 399 ? -8.493 -36.658 -49.221 1.00 43.53 399 LEU A O 1
ATOM 3232 N N . LEU A 1 400 ? -6.776 -37.288 -50.518 1.00 41.47 400 LEU A N 1
ATOM 3233 C CA . LEU A 1 400 ? -5.710 -36.810 -49.622 1.00 41.47 400 LEU A CA 1
ATOM 3234 C C . LEU A 1 400 ? -5.128 -35.442 -50.021 1.00 41.47 400 LEU A C 1
ATOM 3236 O O . LEU A 1 400 ? -4.315 -34.882 -49.290 1.00 41.47 400 LEU A O 1
ATOM 3240 N N . SER A 1 401 ? -5.574 -34.851 -51.130 1.00 44.31 401 SER A N 1
ATOM 3241 C CA . SER A 1 401 ? -5.237 -33.480 -51.528 1.00 44.31 401 SER A CA 1
ATOM 3242 C C . SER A 1 401 ? -6.306 -32.506 -51.029 1.00 44.31 401 SER A C 1
ATOM 3244 O O . SER A 1 401 ? -7.146 -32.043 -51.797 1.00 44.31 401 SER A O 1
ATOM 3246 N N . GLY A 1 402 ? -6.320 -32.242 -49.720 1.00 39.50 402 GLY A N 1
ATOM 3247 C CA . GLY A 1 402 ? -7.380 -31.428 -49.120 1.00 39.50 402 GLY A CA 1
ATOM 3248 C C . GLY A 1 402 ? -7.139 -30.901 -47.708 1.00 39.50 402 GLY A C 1
ATOM 3249 O O . GLY A 1 402 ? -8.106 -30.610 -47.023 1.00 39.50 402 GLY A O 1
ATOM 3250 N N . CYS A 1 403 ? -5.888 -30.751 -47.268 1.00 39.12 403 CYS A N 1
ATOM 3251 C CA . CYS A 1 403 ? -5.544 -29.905 -46.122 1.00 39.12 403 CYS A CA 1
ATOM 3252 C C . CYS A 1 403 ? -4.287 -29.106 -46.474 1.00 39.12 403 CYS A C 1
ATOM 3254 O O . CYS A 1 403 ? -3.175 -29.509 -46.147 1.00 39.12 403 CYS A O 1
ATOM 3256 N N . SER A 1 404 ? -4.445 -27.964 -47.149 1.00 44.12 404 SER A N 1
ATOM 3257 C CA . SER A 1 404 ? -3.387 -26.949 -47.183 1.00 44.12 404 SER A CA 1
ATOM 3258 C C . SER A 1 404 ? -3.345 -26.284 -45.804 1.00 44.12 404 SER A C 1
ATOM 3260 O O . SER A 1 404 ? -3.910 -25.207 -45.595 1.00 44.12 404 SER A O 1
ATOM 3262 N N . SER A 1 405 ? -2.790 -26.970 -44.810 1.00 56.97 405 SER A N 1
ATOM 3263 C CA . SER A 1 405 ? -2.550 -26.342 -43.523 1.00 56.97 405 SER A CA 1
ATOM 3264 C C . SER A 1 405 ? -1.352 -25.414 -43.700 1.00 56.97 405 SER A C 1
ATOM 3266 O O . SER A 1 405 ? -0.230 -25.891 -43.841 1.00 56.97 405 SER A O 1
ATOM 3268 N N . ASN A 1 406 ? -1.586 -24.102 -43.733 1.00 71.75 406 ASN A N 1
ATOM 3269 C CA . ASN A 1 406 ? -0.553 -23.068 -43.892 1.00 71.75 406 ASN A CA 1
ATOM 3270 C C . ASN A 1 406 ? 0.374 -22.943 -42.657 1.00 71.75 406 ASN A C 1
ATOM 3272 O O . ASN A 1 406 ? 0.851 -21.855 -42.343 1.00 71.75 406 ASN A O 1
ATOM 3276 N N . TYR A 1 407 ? 0.592 -24.023 -41.905 1.00 78.31 407 TYR A N 1
ATOM 3277 C CA . TYR A 1 407 ? 1.468 -24.025 -40.740 1.00 78.31 407 TYR A CA 1
ATOM 3278 C C . TYR A 1 407 ? 2.919 -24.165 -41.187 1.00 78.31 407 TYR A C 1
ATOM 3280 O O . TYR A 1 407 ? 3.276 -25.100 -41.897 1.00 78.31 407 TYR A O 1
ATOM 3288 N N . ILE A 1 408 ? 3.746 -23.233 -40.736 1.00 81.19 408 ILE A N 1
ATOM 3289 C CA . ILE A 1 408 ? 5.200 -23.235 -40.915 1.00 81.19 408 ILE A CA 1
ATOM 3290 C C . ILE A 1 408 ? 5.857 -23.966 -39.755 1.00 81.19 408 ILE A C 1
ATOM 3292 O O . ILE A 1 408 ? 6.809 -24.712 -39.951 1.00 81.19 408 ILE A O 1
ATOM 3296 N N . ALA A 1 409 ? 5.318 -23.778 -38.552 1.00 84.75 409 ALA A N 1
ATOM 3297 C CA . ALA A 1 409 ? 5.706 -24.525 -37.370 1.00 84.75 409 ALA A CA 1
ATOM 3298 C C . ALA A 1 409 ? 4.463 -24.855 -36.546 1.00 84.75 409 ALA A C 1
ATOM 3300 O O . ALA A 1 409 ? 3.580 -24.015 -36.371 1.00 84.75 409 ALA A O 1
ATOM 3301 N N . ASN A 1 410 ? 4.394 -26.082 -36.043 1.00 88.81 410 ASN A N 1
ATOM 3302 C CA . ASN A 1 410 ? 3.414 -26.501 -35.050 1.00 88.81 410 ASN A CA 1
ATOM 3303 C C . ASN A 1 410 ? 4.076 -27.540 -34.145 1.00 88.81 410 ASN A C 1
ATOM 3305 O O . ASN A 1 410 ? 4.028 -28.740 -34.416 1.00 88.81 410 ASN A O 1
ATOM 3309 N N . GLU A 1 411 ? 4.768 -27.057 -33.121 1.00 89.12 411 GLU A N 1
ATOM 3310 C CA . GLU A 1 411 ? 5.643 -27.870 -32.280 1.00 89.12 411 GLU A CA 1
ATOM 3311 C C . GLU A 1 411 ? 5.237 -27.761 -30.818 1.00 89.12 411 GLU A C 1
ATOM 3313 O O . GLU A 1 411 ? 4.875 -26.685 -30.352 1.00 89.12 411 GLU A O 1
ATOM 3318 N N . TYR A 1 412 ? 5.344 -28.870 -30.085 1.00 90.00 412 TYR A N 1
ATOM 3319 C CA . TYR A 1 412 ? 5.114 -28.933 -28.644 1.00 90.00 412 TYR A CA 1
ATOM 3320 C C . TYR A 1 412 ? 6.317 -29.576 -27.964 1.00 90.00 412 TYR A C 1
ATOM 3322 O O . TYR A 1 412 ? 6.820 -30.607 -28.411 1.00 90.00 412 TYR A O 1
ATOM 3330 N N . LYS A 1 413 ? 6.754 -28.983 -26.856 1.00 91.25 413 LYS A N 1
ATOM 3331 C CA . LYS A 1 413 ? 7.785 -29.525 -25.974 1.00 91.25 413 LYS A CA 1
ATOM 3332 C C . LYS A 1 413 ? 7.174 -29.843 -24.618 1.00 91.25 413 LYS A C 1
ATOM 3334 O O . LYS A 1 413 ? 6.591 -28.976 -23.962 1.00 91.25 413 LYS A O 1
ATOM 3339 N N . SER A 1 414 ? 7.301 -31.106 -24.219 1.00 89.00 414 SER A N 1
ATOM 3340 C CA . SER A 1 414 ? 6.834 -31.587 -22.923 1.00 89.00 414 SER A CA 1
ATOM 3341 C C . SER A 1 414 ? 7.783 -31.178 -21.808 1.00 89.00 414 SER A C 1
ATOM 3343 O O . SER A 1 414 ? 9.003 -31.216 -21.956 1.00 89.00 414 SER A O 1
ATOM 3345 N N . ILE A 1 415 ? 7.193 -30.811 -20.680 1.00 89.25 415 ILE A N 1
ATOM 3346 C CA . ILE A 1 415 ? 7.879 -30.485 -19.439 1.00 89.25 415 ILE A CA 1
ATOM 3347 C C . ILE A 1 415 ? 7.820 -31.723 -18.548 1.00 89.25 415 ILE A C 1
ATOM 3349 O O . ILE A 1 415 ? 6.772 -32.367 -18.439 1.00 89.25 415 ILE A O 1
ATOM 3353 N N . ASP A 1 416 ? 8.945 -32.067 -17.920 1.00 79.69 416 ASP A N 1
ATOM 3354 C CA . ASP A 1 416 ? 9.019 -33.203 -17.002 1.00 79.69 416 ASP A CA 1
ATOM 3355 C C . ASP A 1 416 ? 7.952 -33.084 -15.894 1.00 79.69 416 ASP A C 1
ATOM 3357 O O . ASP A 1 416 ? 7.602 -31.997 -15.428 1.00 79.69 416 ASP A O 1
ATOM 3361 N N . ASN A 1 417 ? 7.457 -34.226 -15.416 1.00 73.44 417 ASN A N 1
ATOM 3362 C CA . ASN A 1 417 ? 6.478 -34.317 -14.332 1.00 73.44 417 ASN A CA 1
ATOM 3363 C C . ASN A 1 417 ? 6.968 -33.681 -13.029 1.00 73.44 417 ASN A C 1
ATOM 3365 O O . ASN A 1 417 ? 6.164 -33.381 -12.148 1.00 73.44 417 ASN A O 1
ATOM 3369 N N . LYS A 1 418 ? 8.277 -33.462 -12.917 1.00 75.56 418 LYS A N 1
ATOM 3370 C CA . LYS A 1 418 ? 8.898 -32.743 -11.817 1.00 75.56 418 LYS A CA 1
ATOM 3371 C C . LYS A 1 418 ? 8.602 -31.232 -11.835 1.00 75.56 418 LYS A C 1
ATOM 3373 O O . LYS A 1 418 ? 8.839 -30.613 -10.803 1.00 75.56 418 LYS A O 1
ATOM 3378 N N . GLY A 1 419 ? 8.090 -30.657 -12.928 1.00 84.25 419 GLY A N 1
ATOM 3379 C CA . GLY A 1 419 ? 7.769 -29.230 -13.086 1.00 84.25 419 GLY A CA 1
ATOM 3380 C C . GLY A 1 419 ? 8.850 -28.430 -13.827 1.00 84.25 419 GLY A C 1
ATOM 3381 O O . GLY A 1 419 ? 9.992 -28.872 -13.908 1.00 84.25 419 GLY A O 1
ATOM 3382 N N . TRP A 1 420 ? 8.487 -27.254 -14.347 1.00 90.50 420 TRP A N 1
ATOM 3383 C CA . TRP A 1 420 ? 9.354 -26.364 -15.133 1.00 90.50 420 TRP A CA 1
ATOM 3384 C C . TRP A 1 420 ? 10.240 -25.502 -14.224 1.00 90.50 420 TRP A C 1
ATOM 3386 O O . TRP A 1 420 ? 9.719 -24.670 -13.475 1.00 90.50 420 TRP A O 1
ATOM 3396 N N . ASP A 1 421 ? 11.560 -25.699 -14.260 1.00 88.88 421 ASP A N 1
ATOM 3397 C CA . ASP A 1 421 ? 12.496 -24.901 -13.463 1.00 88.88 421 ASP A CA 1
ATOM 3398 C C . ASP A 1 421 ? 12.684 -23.484 -14.036 1.00 88.88 421 ASP A C 1
ATOM 3400 O O . ASP A 1 421 ? 12.516 -23.238 -15.227 1.00 88.88 421 ASP A O 1
ATOM 3404 N N . MET A 1 422 ? 13.025 -22.524 -13.177 1.00 86.81 422 MET A N 1
ATOM 3405 C CA . MET A 1 422 ? 13.294 -21.134 -13.556 1.00 86.81 422 MET A CA 1
ATOM 3406 C C . MET A 1 422 ? 14.521 -20.989 -14.462 1.00 86.81 422 MET A C 1
ATOM 3408 O O . MET A 1 422 ? 14.591 -20.038 -15.239 1.00 86.81 422 MET A O 1
ATOM 3412 N N . ASN A 1 423 ? 15.467 -21.926 -14.376 1.00 83.94 423 ASN A N 1
ATOM 3413 C CA . ASN A 1 423 ? 16.662 -21.935 -15.218 1.00 83.94 423 ASN A CA 1
ATOM 3414 C C . ASN A 1 423 ? 16.477 -22.738 -16.516 1.00 83.94 423 ASN A C 1
ATOM 3416 O O . ASN A 1 423 ? 17.321 -22.656 -17.409 1.00 83.94 423 ASN A O 1
ATOM 3420 N N . ASP A 1 424 ? 15.377 -23.484 -16.647 1.00 87.31 424 ASP A N 1
ATOM 3421 C CA . ASP A 1 424 ? 15.108 -24.293 -17.831 1.00 87.31 424 ASP A CA 1
ATOM 3422 C C . ASP A 1 424 ? 14.564 -23.422 -18.965 1.00 87.31 424 ASP A C 1
ATOM 3424 O O . ASP A 1 424 ? 13.533 -22.752 -18.844 1.00 87.31 424 ASP A O 1
ATOM 3428 N N . THR A 1 425 ? 15.244 -23.483 -20.107 1.00 91.81 425 THR A N 1
ATOM 3429 C CA . THR A 1 425 ? 14.855 -22.760 -21.318 1.00 91.81 425 THR A CA 1
ATOM 3430 C C . THR A 1 425 ? 14.237 -23.719 -22.326 1.00 91.81 425 THR A C 1
ATOM 3432 O O . THR A 1 425 ? 14.845 -24.720 -22.702 1.00 91.81 425 THR A O 1
ATOM 3435 N N . ILE A 1 426 ? 13.033 -23.396 -22.796 1.00 91.50 426 ILE A N 1
ATOM 3436 C CA . ILE A 1 426 ? 12.345 -24.157 -23.842 1.00 91.50 426 ILE A CA 1
ATOM 3437 C C . ILE A 1 426 ? 12.469 -23.372 -25.145 1.00 91.50 426 ILE A C 1
ATOM 3439 O O . ILE A 1 426 ? 11.853 -22.320 -25.284 1.00 91.50 426 ILE A O 1
ATOM 3443 N N . SER A 1 427 ? 13.269 -23.865 -26.089 1.00 92.69 427 SER A N 1
ATOM 3444 C CA . SER A 1 427 ? 13.529 -23.187 -27.371 1.00 92.69 427 SER A CA 1
ATOM 3445 C C . SER A 1 427 ? 12.832 -23.863 -28.542 1.00 92.69 427 SER A C 1
ATOM 3447 O O . SER A 1 427 ? 12.688 -25.080 -28.532 1.00 92.69 427 SER A O 1
ATOM 3449 N N . PHE A 1 428 ? 12.456 -23.112 -29.568 1.00 92.19 428 PHE A N 1
ATOM 3450 C CA . PHE A 1 428 ? 11.910 -23.627 -30.822 1.00 92.19 428 PHE A CA 1
ATOM 3451 C C . PHE A 1 428 ? 12.585 -22.935 -31.999 1.00 92.19 428 PHE A C 1
ATOM 3453 O O . PHE A 1 428 ? 12.706 -21.709 -31.992 1.00 92.19 428 PHE A O 1
ATOM 3460 N N . ASP A 1 429 ? 12.978 -23.711 -33.002 1.00 91.12 429 ASP A N 1
ATOM 3461 C CA . ASP A 1 429 ? 13.646 -23.206 -34.196 1.00 91.12 429 ASP A CA 1
ATOM 3462 C C . ASP A 1 429 ? 12.659 -23.200 -35.363 1.00 91.12 429 ASP A C 1
ATOM 3464 O O . ASP A 1 429 ? 12.177 -24.243 -35.795 1.00 91.12 429 ASP A O 1
ATOM 3468 N N . VAL A 1 430 ? 12.344 -22.013 -35.875 1.00 88.75 430 VAL A N 1
ATOM 3469 C CA . VAL A 1 430 ? 11.356 -21.819 -36.940 1.00 88.75 430 VAL A CA 1
ATOM 3470 C C . VAL A 1 430 ? 12.038 -21.221 -38.158 1.00 88.75 430 VAL A C 1
ATOM 3472 O O . VAL A 1 430 ? 12.634 -20.146 -38.087 1.00 88.75 430 VAL A O 1
ATOM 3475 N N . ASN A 1 431 ? 11.913 -21.895 -39.299 1.00 89.00 431 ASN A N 1
ATOM 3476 C CA . ASN A 1 431 ? 12.400 -21.378 -40.571 1.00 89.00 431 ASN A CA 1
ATOM 3477 C C . ASN A 1 431 ? 11.330 -20.510 -41.244 1.00 89.00 431 ASN A C 1
ATOM 3479 O O . ASN A 1 431 ? 10.290 -21.026 -41.651 1.00 89.00 431 ASN A O 1
ATOM 3483 N N . ILE A 1 432 ? 11.585 -19.210 -41.394 1.00 87.56 432 ILE A N 1
ATOM 3484 C CA . ILE A 1 432 ? 10.686 -18.293 -42.103 1.00 87.56 432 ILE A CA 1
ATOM 3485 C C . ILE A 1 432 ? 11.115 -18.198 -43.578 1.00 87.56 432 ILE A C 1
ATOM 3487 O O . ILE A 1 432 ? 12.200 -17.675 -43.858 1.00 87.56 432 ILE A O 1
ATOM 3491 N N . PRO A 1 433 ? 10.287 -18.672 -44.533 1.00 82.50 433 PRO A N 1
ATOM 3492 C CA . PRO A 1 433 ? 10.687 -18.803 -45.936 1.00 82.50 433 PRO A CA 1
ATOM 3493 C C . PRO A 1 433 ? 10.728 -17.467 -46.695 1.00 82.50 433 PRO A C 1
ATOM 3495 O O . PRO A 1 433 ? 11.542 -17.301 -47.604 1.00 82.50 433 PRO A O 1
ATOM 3498 N N . ASP A 1 434 ? 9.871 -16.511 -46.324 1.00 83.25 434 ASP A N 1
ATOM 3499 C CA . ASP A 1 434 ? 9.707 -15.227 -47.013 1.00 83.25 434 ASP A CA 1
ATOM 3500 C C . ASP A 1 434 ? 9.434 -14.075 -46.026 1.00 83.25 434 ASP A C 1
ATOM 3502 O O . ASP A 1 434 ? 8.788 -14.262 -44.998 1.00 83.25 434 ASP A O 1
ATOM 3506 N N . ALA A 1 435 ? 9.912 -12.875 -46.357 1.00 78.81 435 ALA A N 1
ATOM 3507 C CA . ALA A 1 435 ? 9.733 -11.641 -45.592 1.00 78.81 435 ALA A CA 1
ATOM 3508 C C . ALA A 1 435 ? 8.547 -10.776 -46.082 1.00 78.81 435 ALA A C 1
ATOM 3510 O O . ALA A 1 435 ? 8.133 -9.854 -45.377 1.00 78.81 435 ALA A O 1
ATOM 3511 N N . ALA A 1 436 ? 8.000 -11.034 -47.279 1.00 77.81 436 ALA A N 1
ATOM 3512 C CA . ALA A 1 436 ? 6.887 -10.257 -47.837 1.00 77.81 436 ALA A CA 1
ATOM 3513 C C . ALA A 1 436 ? 5.516 -10.685 -47.281 1.00 77.81 436 ALA A C 1
ATOM 3515 O O . ALA A 1 436 ? 4.626 -9.849 -47.089 1.00 77.81 436 ALA A O 1
ATOM 3516 N N . SER A 1 437 ? 5.362 -11.979 -47.002 1.00 82.06 437 SER A N 1
ATOM 3517 C CA . SER A 1 437 ? 4.156 -12.569 -46.415 1.00 82.06 437 SER A CA 1
ATOM 3518 C C . SER A 1 437 ? 3.948 -12.165 -44.948 1.00 82.06 437 SER A C 1
ATOM 3520 O O . SER A 1 437 ? 4.898 -11.834 -44.236 1.00 82.06 437 SER A O 1
ATOM 3522 N N . THR A 1 438 ? 2.697 -12.196 -44.482 1.00 84.56 438 THR A N 1
ATOM 3523 C CA . THR A 1 438 ? 2.373 -12.007 -43.061 1.00 84.56 438 THR A CA 1
ATOM 3524 C C . THR A 1 438 ? 2.155 -13.345 -42.367 1.00 84.56 438 THR A C 1
ATOM 3526 O O . THR A 1 438 ? 1.701 -14.314 -42.980 1.00 84.56 438 THR A O 1
ATOM 3529 N N . TYR A 1 439 ? 2.500 -13.397 -41.084 1.00 84.19 439 TYR A N 1
ATOM 3530 C CA . TYR A 1 439 ? 2.439 -14.614 -40.287 1.00 84.19 439 TYR A CA 1
ATOM 3531 C C . TYR A 1 439 ? 1.732 -14.376 -38.958 1.00 84.19 439 TYR A C 1
ATOM 3533 O O . TYR A 1 439 ? 1.923 -13.344 -38.311 1.00 84.19 439 TYR A O 1
ATOM 3541 N N . THR A 1 440 ? 0.972 -15.368 -38.515 1.00 84.50 440 THR A N 1
ATOM 3542 C CA . THR A 1 440 ? 0.326 -15.377 -37.203 1.00 84.50 440 THR A CA 1
ATOM 3543 C C . THR A 1 440 ? 1.080 -16.314 -36.263 1.00 84.50 440 THR A C 1
ATOM 3545 O O . THR A 1 440 ? 1.369 -17.459 -36.623 1.00 84.50 440 THR A O 1
ATOM 3548 N N . PHE A 1 441 ? 1.414 -15.805 -35.073 1.00 87.19 441 PHE A N 1
ATOM 3549 C CA . PHE A 1 441 ? 2.147 -16.505 -34.019 1.00 87.19 441 PHE A CA 1
ATOM 3550 C C . PHE A 1 441 ? 1.243 -16.731 -32.804 1.00 87.19 441 PHE A C 1
ATOM 3552 O O . PHE A 1 441 ? 0.898 -15.787 -32.080 1.00 87.19 441 PHE A O 1
ATOM 3559 N N . ASP A 1 442 ? 0.927 -17.996 -32.555 1.00 88.00 442 ASP A N 1
ATOM 3560 C CA . ASP A 1 442 ? 0.181 -18.446 -31.389 1.00 88.00 442 ASP A CA 1
ATOM 3561 C C . ASP A 1 442 ? 1.109 -19.241 -30.458 1.00 88.00 442 ASP A C 1
ATOM 3563 O O . ASP A 1 442 ? 1.887 -20.096 -30.890 1.00 88.00 442 ASP A O 1
ATOM 3567 N N . LEU A 1 443 ? 1.025 -18.962 -29.159 1.00 90.44 443 LEU A N 1
ATOM 3568 C CA . LEU A 1 443 ? 1.672 -19.745 -28.115 1.00 90.44 443 LEU A CA 1
ATOM 3569 C C . LEU A 1 443 ? 0.635 -20.580 -27.382 1.00 90.44 443 LEU A C 1
ATOM 3571 O O . LEU A 1 443 ? -0.334 -20.061 -26.830 1.00 90.44 443 LEU A O 1
ATOM 3575 N N . ASN A 1 444 ? 0.900 -21.872 -27.307 1.00 92.75 444 ASN A N 1
ATOM 3576 C CA . ASN A 1 444 ? 0.008 -22.856 -26.735 1.00 92.75 444 ASN A CA 1
ATOM 3577 C C . ASN A 1 444 ? 0.567 -23.333 -25.400 1.00 92.75 444 ASN A C 1
ATOM 3579 O O . ASN A 1 444 ? 1.661 -23.889 -25.337 1.00 92.75 444 ASN A O 1
ATOM 3583 N N . ILE A 1 445 ? -0.191 -23.150 -24.324 1.00 93.94 445 ILE A N 1
ATOM 3584 C CA . ILE A 1 445 ? 0.195 -23.618 -22.990 1.00 93.94 445 ILE A CA 1
ATOM 3585 C C . ILE A 1 445 ? -0.765 -24.715 -22.566 1.00 93.94 445 ILE A C 1
ATOM 3587 O O . ILE A 1 445 ? -1.974 -24.494 -22.464 1.00 93.94 445 ILE A O 1
ATOM 3591 N N . ARG A 1 446 ? -0.224 -25.902 -22.290 1.00 93.06 446 ARG A N 1
ATOM 3592 C CA . ARG A 1 446 ? -0.983 -27.024 -21.742 1.00 93.06 446 ARG A CA 1
ATOM 3593 C C . ARG A 1 446 ? -0.708 -27.161 -20.253 1.00 93.06 446 ARG A C 1
ATOM 3595 O O . ARG A 1 446 ? 0.439 -27.333 -19.842 1.00 93.06 446 ARG A O 1
ATOM 3602 N N . HIS A 1 447 ? -1.764 -27.141 -19.451 1.00 93.50 447 HIS A N 1
ATOM 3603 C CA . HIS A 1 447 ? -1.684 -27.256 -18.000 1.00 93.50 447 HIS A CA 1
ATOM 3604 C C . HIS A 1 447 ? -2.763 -28.190 -17.442 1.00 93.50 447 HIS A C 1
ATOM 3606 O O . HIS A 1 447 ? -3.766 -28.487 -18.092 1.00 93.50 447 HIS A O 1
ATOM 3612 N N . ASP A 1 448 ? -2.531 -28.669 -16.225 1.00 90.69 448 ASP A N 1
ATOM 3613 C CA . ASP A 1 448 ? -3.498 -29.428 -15.431 1.00 90.69 448 ASP A CA 1
ATOM 3614 C C . ASP A 1 448 ? -4.379 -28.475 -14.594 1.00 90.69 448 ASP A C 1
ATOM 3616 O O . ASP A 1 448 ? -3.987 -27.340 -14.304 1.00 90.69 448 ASP A O 1
ATOM 3620 N N . VAL A 1 449 ? -5.570 -28.923 -14.190 1.00 89.56 449 VAL A N 1
ATOM 3621 C CA . VAL A 1 449 ? -6.514 -28.166 -13.343 1.00 89.56 449 VAL A CA 1
ATOM 3622 C C . VAL A 1 449 ? -5.975 -27.877 -11.940 1.00 89.56 449 VAL A C 1
ATOM 3624 O O . VAL A 1 449 ? -6.497 -27.002 -11.257 1.00 89.56 449 VAL A O 1
ATOM 3627 N N . ASN A 1 450 ? -4.930 -28.594 -11.520 1.00 90.44 450 ASN A N 1
ATOM 3628 C CA . ASN A 1 450 ? -4.232 -28.382 -10.250 1.00 90.44 450 ASN A CA 1
ATOM 3629 C C . ASN A 1 450 ? -3.245 -27.201 -10.282 1.00 90.44 450 ASN A C 1
ATOM 3631 O O . ASN A 1 450 ? -2.633 -26.877 -9.261 1.00 90.44 450 ASN A O 1
ATOM 3635 N N . TYR A 1 451 ? -3.059 -26.556 -11.438 1.00 91.25 451 TYR A N 1
ATOM 3636 C CA . TYR A 1 451 ? -2.253 -25.345 -11.526 1.00 91.25 451 TYR A CA 1
ATOM 3637 C C . TYR A 1 451 ? -2.829 -24.250 -10.612 1.00 91.25 451 TYR A C 1
ATOM 3639 O O . TYR A 1 451 ? -4.026 -23.995 -10.594 1.00 91.25 451 TYR A O 1
ATOM 3647 N N . GLN A 1 452 ? -1.980 -23.610 -9.808 1.00 89.88 452 GLN A N 1
ATOM 3648 C CA . GLN A 1 452 ? -2.440 -22.780 -8.682 1.00 89.88 452 GLN A CA 1
ATOM 3649 C C . GLN A 1 452 ? -2.704 -21.312 -9.045 1.00 89.88 452 GLN A C 1
ATOM 3651 O O . GLN A 1 452 ? -3.176 -20.552 -8.199 1.00 89.88 452 GLN A O 1
ATOM 3656 N N . TYR A 1 453 ? -2.362 -20.886 -10.262 1.00 91.81 453 TYR A N 1
ATOM 3657 C CA . TYR A 1 453 ? -2.379 -19.476 -10.654 1.00 91.81 453 TYR A CA 1
ATOM 3658 C C . TYR A 1 453 ? -3.349 -19.223 -11.808 1.00 91.81 453 TYR A C 1
ATOM 3660 O O . TYR A 1 453 ? -3.554 -20.071 -12.671 1.00 91.81 453 TYR A O 1
ATOM 3668 N N . GLN A 1 454 ? -3.933 -18.024 -11.841 1.00 92.38 454 GLN A N 1
ATOM 3669 C CA . GLN A 1 454 ? -4.835 -17.620 -12.922 1.00 92.38 454 GLN A CA 1
ATOM 3670 C C . GLN A 1 454 ? -4.081 -17.367 -14.237 1.00 92.38 454 GLN A C 1
ATOM 3672 O O . GLN A 1 454 ? -4.646 -17.506 -15.319 1.00 92.38 454 GLN A O 1
ATOM 3677 N N . ASN A 1 455 ? -2.818 -16.964 -14.148 1.00 93.12 455 ASN A N 1
ATOM 3678 C CA . ASN A 1 455 ? -1.981 -16.531 -15.256 1.00 93.12 455 ASN A CA 1
ATOM 3679 C C . ASN A 1 455 ? -0.553 -17.071 -15.114 1.00 93.12 455 ASN A C 1
ATOM 3681 O O . ASN A 1 455 ? -0.129 -17.494 -14.037 1.00 93.12 455 ASN A O 1
ATOM 3685 N N . LEU A 1 456 ? 0.182 -17.025 -16.219 1.00 92.31 456 LEU A N 1
ATOM 3686 C CA . LEU A 1 456 ? 1.574 -17.425 -16.329 1.00 92.31 456 LEU A CA 1
ATOM 3687 C C . LEU A 1 456 ? 2.380 -16.283 -16.955 1.00 92.31 456 LEU A C 1
ATOM 3689 O O . LEU A 1 456 ? 2.045 -15.812 -18.041 1.00 92.31 456 LEU A O 1
ATOM 3693 N N . TYR A 1 457 ? 3.455 -15.874 -16.282 1.00 92.31 457 TYR A N 1
ATOM 3694 C CA . TYR A 1 457 ? 4.454 -14.957 -16.825 1.00 92.31 457 TYR A CA 1
ATOM 3695 C C . TYR A 1 457 ? 5.680 -15.734 -17.297 1.00 92.31 457 TYR A C 1
ATOM 3697 O O . TYR A 1 457 ? 6.192 -16.596 -16.577 1.00 92.31 457 TYR A O 1
ATOM 3705 N N . PHE A 1 458 ? 6.197 -15.385 -18.469 1.00 89.75 458 PHE A N 1
ATOM 3706 C CA . PHE A 1 458 ? 7.480 -15.883 -18.957 1.00 89.75 458 PHE A CA 1
ATOM 3707 C C . PHE A 1 458 ? 8.188 -14.827 -19.803 1.00 89.75 458 PHE A C 1
ATOM 3709 O O . PHE A 1 458 ? 7.575 -13.927 -20.383 1.00 89.75 458 PHE A O 1
ATOM 3716 N N . PHE A 1 459 ? 9.508 -14.942 -19.849 1.00 90.75 459 PHE A N 1
ATOM 3717 C CA . PHE A 1 459 ? 10.341 -14.188 -20.763 1.00 90.75 459 PHE A CA 1
ATOM 3718 C C . PHE A 1 459 ? 10.427 -14.917 -22.096 1.00 90.75 459 PHE A C 1
ATOM 3720 O O . PHE A 1 459 ? 10.658 -16.126 -22.133 1.00 90.75 459 PHE A O 1
ATOM 3727 N N . THR A 1 460 ? 10.298 -14.166 -23.182 1.00 87.88 460 THR A N 1
ATOM 3728 C CA . THR A 1 460 ? 10.568 -14.645 -24.535 1.00 87.88 460 THR A CA 1
ATOM 3729 C C . THR A 1 460 ? 11.858 -14.028 -25.036 1.00 87.88 460 THR A C 1
ATOM 3731 O O . THR A 1 460 ? 11.992 -12.806 -25.052 1.00 87.88 460 THR A O 1
ATOM 3734 N N . LEU A 1 461 ? 12.801 -14.857 -25.460 1.00 88.56 461 LEU A N 1
ATOM 3735 C CA . LEU A 1 461 ? 14.016 -14.438 -26.144 1.00 88.56 461 LEU A CA 1
ATOM 3736 C C . LEU A 1 461 ? 13.891 -14.864 -27.602 1.00 88.56 461 LEU A C 1
ATOM 3738 O O . LEU A 1 461 ? 13.856 -16.055 -27.893 1.00 88.56 461 LEU A O 1
ATOM 3742 N N . THR A 1 462 ? 13.803 -13.896 -28.507 1.00 87.00 462 THR A N 1
ATOM 3743 C CA . THR A 1 462 ? 13.809 -14.149 -29.951 1.00 87.00 462 THR A CA 1
ATOM 3744 C C . THR A 1 462 ? 15.196 -13.854 -30.486 1.00 87.00 462 THR A C 1
ATOM 3746 O O . THR A 1 462 ? 15.657 -12.715 -30.386 1.00 87.00 462 THR A O 1
ATOM 3749 N N . GLN A 1 463 ? 15.852 -14.864 -31.046 1.00 90.00 463 GLN A N 1
ATOM 3750 C CA . GLN A 1 463 ? 17.087 -14.704 -31.800 1.00 90.00 463 GLN A CA 1
ATOM 3751 C C . GLN A 1 463 ? 16.757 -14.626 -33.292 1.00 90.00 463 GLN A C 1
ATOM 3753 O O . GLN A 1 463 ? 16.093 -15.507 -33.839 1.00 90.00 463 GLN A O 1
ATOM 3758 N N . PHE A 1 464 ? 17.200 -13.542 -33.920 1.00 86.31 464 PHE A N 1
ATOM 3759 C CA . PHE A 1 464 ? 17.015 -13.252 -35.337 1.00 86.31 464 PHE A CA 1
ATOM 3760 C C . PHE A 1 464 ? 18.125 -13.919 -36.176 1.00 86.31 464 PHE A C 1
ATOM 3762 O O . PHE A 1 464 ? 19.197 -14.215 -35.636 1.00 86.31 464 PHE A O 1
ATOM 3769 N N . PRO A 1 465 ? 17.916 -14.107 -37.496 1.00 85.94 465 PRO A N 1
ATOM 3770 C CA . PRO A 1 465 ? 18.932 -14.663 -38.394 1.00 85.94 465 PRO A CA 1
ATOM 3771 C C . PRO A 1 465 ? 20.254 -13.878 -38.425 1.00 85.94 465 PRO A C 1
ATOM 3773 O O . PRO A 1 465 ? 21.304 -14.455 -38.688 1.00 85.94 465 PRO A O 1
ATOM 3776 N N . ASP A 1 466 ? 20.217 -12.574 -38.141 1.00 82.06 466 ASP A N 1
ATOM 3777 C CA . ASP A 1 466 ? 21.385 -11.685 -38.068 1.00 82.06 466 ASP A CA 1
ATOM 3778 C C . ASP A 1 466 ? 22.160 -11.781 -36.736 1.00 82.06 466 ASP A C 1
ATOM 3780 O O . ASP A 1 466 ? 23.153 -11.082 -36.542 1.00 82.06 466 ASP A O 1
ATOM 3784 N N . GLY A 1 467 ? 21.717 -12.643 -35.814 1.00 80.25 467 GLY A N 1
ATOM 3785 C CA . GLY A 1 467 ? 22.312 -12.827 -34.492 1.00 80.25 467 GLY A CA 1
ATOM 3786 C C . GLY A 1 467 ? 21.799 -11.856 -33.427 1.00 80.25 467 GLY A C 1
ATOM 3787 O O . GLY A 1 467 ? 22.106 -12.041 -32.247 1.00 80.25 467 GLY A O 1
ATOM 3788 N N . ASN A 1 468 ? 20.975 -10.866 -33.792 1.00 78.81 468 ASN A N 1
ATOM 3789 C CA . ASN A 1 468 ? 20.356 -9.980 -32.813 1.00 78.81 468 ASN A CA 1
ATOM 3790 C C . ASN A 1 468 ? 19.396 -10.760 -31.911 1.00 78.81 468 ASN A C 1
ATOM 3792 O O . ASN A 1 468 ? 18.764 -11.736 -32.321 1.00 78.81 468 ASN A O 1
ATOM 3796 N N . ARG A 1 469 ? 19.262 -10.313 -30.659 1.00 84.75 469 ARG A N 1
ATOM 3797 C CA . ARG A 1 469 ? 18.354 -10.911 -29.675 1.00 84.75 469 ARG A CA 1
ATOM 3798 C C . ARG A 1 469 ? 17.424 -9.856 -29.104 1.00 84.75 469 ARG A C 1
ATOM 3800 O O . ARG A 1 469 ? 17.871 -8.804 -28.656 1.00 84.75 469 ARG A O 1
ATOM 3807 N N . VAL A 1 470 ? 16.131 -10.159 -29.071 1.00 82.44 470 VAL A N 1
ATOM 3808 C CA . VAL A 1 470 ? 15.118 -9.327 -28.411 1.00 82.44 470 VAL A CA 1
ATOM 3809 C C . VAL A 1 470 ? 14.505 -10.117 -27.269 1.00 82.44 470 VAL A C 1
ATOM 3811 O O . VAL A 1 470 ? 14.095 -11.263 -27.445 1.00 82.44 470 VAL A O 1
ATOM 3814 N N . LYS A 1 471 ? 14.447 -9.487 -26.093 1.00 84.81 471 LYS A N 1
ATOM 3815 C CA . LYS A 1 471 ? 13.775 -10.020 -24.911 1.00 84.81 471 LYS A CA 1
ATOM 3816 C C . LYS A 1 471 ? 12.455 -9.297 -24.701 1.00 84.81 471 LYS A C 1
ATOM 3818 O O . LYS A 1 471 ? 12.445 -8.070 -24.635 1.00 84.81 471 LYS A O 1
ATOM 3823 N N . ASP A 1 472 ? 11.389 -10.059 -24.508 1.00 81.19 472 ASP A N 1
ATOM 3824 C CA . ASP A 1 472 ? 10.084 -9.544 -24.105 1.00 81.19 472 ASP A CA 1
ATOM 3825 C C . ASP A 1 472 ? 9.531 -10.330 -22.906 1.00 81.19 472 ASP A C 1
ATOM 3827 O O . ASP A 1 472 ? 10.074 -11.369 -22.518 1.00 81.19 472 ASP A O 1
ATOM 3831 N N . THR A 1 473 ? 8.497 -9.797 -22.262 1.00 88.62 473 THR A N 1
ATOM 3832 C CA . THR A 1 473 ? 7.786 -10.443 -21.152 1.00 88.62 473 THR A CA 1
ATOM 3833 C C . THR A 1 473 ? 6.324 -10.591 -21.523 1.00 88.62 473 THR A C 1
ATOM 3835 O O . THR A 1 473 ? 5.644 -9.597 -21.763 1.00 88.62 473 THR A O 1
ATOM 3838 N N . ILE A 1 474 ? 5.834 -11.827 -21.519 1.00 86.38 474 ILE A N 1
ATOM 3839 C CA . ILE A 1 474 ? 4.463 -12.142 -21.912 1.00 86.38 474 ILE A CA 1
ATOM 3840 C C . ILE A 1 474 ? 3.698 -12.659 -20.699 1.00 86.38 474 ILE A C 1
ATOM 3842 O O . ILE A 1 474 ? 4.208 -13.449 -19.902 1.00 86.38 474 ILE A O 1
ATOM 3846 N N . GLU A 1 475 ? 2.462 -12.185 -20.573 1.00 92.38 475 GLU A N 1
ATOM 3847 C CA . GLU A 1 475 ? 1.474 -12.674 -19.622 1.00 92.38 475 GLU A CA 1
ATOM 3848 C C . GLU A 1 475 ? 0.413 -13.472 -20.372 1.00 92.38 475 GLU A C 1
ATOM 3850 O O . GLU A 1 475 ? -0.205 -12.960 -21.306 1.00 92.38 475 GLU A O 1
ATOM 3855 N N . VAL A 1 476 ? 0.174 -14.710 -19.944 1.00 89.81 476 VAL A N 1
ATOM 3856 C CA . VAL A 1 476 ? -0.904 -15.540 -20.486 1.00 89.81 476 VAL A CA 1
ATOM 3857 C C . VAL A 1 476 ? -1.883 -15.886 -19.385 1.00 89.81 476 VAL A C 1
ATOM 3859 O O . VAL A 1 476 ? -1.523 -16.514 -18.392 1.00 89.81 476 VAL A O 1
ATOM 3862 N N . PHE A 1 477 ? -3.141 -15.501 -19.569 1.00 91.25 477 PHE A N 1
ATOM 3863 C CA . PHE A 1 477 ? -4.219 -15.918 -18.683 1.00 91.25 477 PHE A CA 1
ATOM 3864 C C . PHE A 1 477 ? -4.619 -17.357 -19.009 1.00 91.25 477 PHE A C 1
ATOM 3866 O O . PHE A 1 477 ? -4.914 -17.681 -20.155 1.00 91.25 477 PHE A O 1
ATOM 3873 N N . LEU A 1 478 ? -4.651 -18.209 -17.987 1.00 92.56 478 LEU A N 1
ATOM 3874 C CA . LEU A 1 478 ? -5.081 -19.605 -18.064 1.00 92.56 478 LEU A CA 1
ATOM 3875 C C . LEU A 1 478 ? -6.489 -19.806 -17.486 1.00 92.56 478 LEU A C 1
ATOM 3877 O O . LEU A 1 478 ? -7.183 -20.737 -17.879 1.00 92.56 478 LEU A O 1
ATOM 3881 N N . ALA A 1 479 ? -6.951 -18.912 -16.607 1.00 91.38 479 ALA A N 1
ATOM 3882 C CA . ALA A 1 479 ? -8.312 -18.903 -16.068 1.00 91.38 479 ALA A CA 1
ATOM 3883 C C . ALA A 1 479 ? -8.977 -17.519 -16.146 1.00 91.38 479 ALA A C 1
ATOM 3885 O O . ALA A 1 479 ? -8.327 -16.468 -16.128 1.00 91.38 479 ALA A O 1
ATOM 3886 N N . LYS A 1 480 ? -10.311 -17.514 -16.189 1.00 88.75 480 LYS A N 1
ATOM 3887 C CA . LYS A 1 480 ? -11.140 -16.311 -16.050 1.00 88.75 480 LYS A CA 1
ATOM 3888 C C . LYS A 1 480 ? -11.083 -15.777 -14.611 1.00 88.75 480 LYS A C 1
ATOM 3890 O O . LYS A 1 480 ? -10.719 -16.486 -13.676 1.00 88.75 480 LYS A O 1
ATOM 3895 N N . LYS A 1 481 ? -11.524 -14.528 -14.408 1.00 86.75 481 LYS A N 1
ATOM 3896 C CA . LYS A 1 481 ? -11.556 -13.870 -13.081 1.00 86.75 481 LYS A CA 1
ATOM 3897 C C . LYS A 1 481 ? -12.416 -14.600 -12.037 1.00 86.75 481 LYS A C 1
ATOM 3899 O O . LYS A 1 481 ? -12.215 -14.401 -10.847 1.00 86.75 481 LYS A O 1
ATOM 3904 N N . ASN A 1 482 ? -13.373 -15.418 -12.475 1.00 84.31 482 ASN A N 1
ATOM 3905 C CA . ASN A 1 482 ? -14.227 -16.247 -11.618 1.00 84.31 482 ASN A CA 1
ATOM 3906 C C . ASN A 1 482 ? -13.590 -17.607 -11.250 1.00 84.31 482 ASN A C 1
ATOM 3908 O O . ASN A 1 482 ? -14.230 -18.387 -10.553 1.00 84.31 482 ASN A O 1
ATOM 3912 N N . GLY A 1 483 ? -12.370 -17.902 -11.720 1.00 84.44 483 GLY A N 1
ATOM 3913 C CA . GLY A 1 483 ? -11.658 -19.161 -11.468 1.00 84.44 483 GLY A CA 1
ATOM 3914 C C . GLY A 1 483 ? -11.923 -20.277 -12.486 1.00 84.44 483 GLY A C 1
ATOM 3915 O O . GLY A 1 483 ? -11.364 -21.361 -12.354 1.00 84.44 483 GLY A O 1
ATOM 3916 N N . GLU A 1 484 ? -12.743 -20.042 -13.512 1.00 87.94 484 GLU A N 1
ATOM 3917 C CA . GLU A 1 484 ? -13.006 -21.031 -14.564 1.00 87.94 484 GLU A CA 1
ATOM 3918 C C . GLU A 1 484 ? -11.804 -21.150 -15.522 1.00 87.94 484 GLU A C 1
ATOM 3920 O O . GLU A 1 484 ? -11.382 -20.153 -16.119 1.00 87.94 484 GLU A O 1
ATOM 3925 N N . TRP A 1 485 ? -11.260 -22.363 -15.689 1.00 90.94 485 TRP A N 1
ATOM 3926 C CA . TRP A 1 485 ? -10.147 -22.633 -16.608 1.00 90.94 485 TRP A CA 1
ATOM 3927 C C . TRP A 1 485 ? -10.532 -22.374 -18.069 1.00 90.94 485 TRP A C 1
ATOM 3929 O O . TRP A 1 485 ? -11.582 -22.812 -18.540 1.00 90.94 485 TRP A O 1
ATOM 3939 N N . MET A 1 486 ? -9.655 -21.686 -18.794 1.00 87.88 486 MET A N 1
ATOM 3940 C CA . MET A 1 486 ? -9.800 -21.392 -20.216 1.00 87.88 486 MET A CA 1
ATOM 3941 C C . MET A 1 486 ? -9.155 -22.488 -21.074 1.00 87.88 486 MET A C 1
ATOM 3943 O O . MET A 1 486 ? -8.445 -23.364 -20.583 1.00 87.88 486 MET A O 1
ATOM 3947 N N . GLY A 1 487 ? -9.398 -22.432 -22.384 1.00 85.88 487 GLY A N 1
ATOM 3948 C CA . GLY A 1 487 ? -8.780 -23.342 -23.344 1.00 85.88 487 GLY A CA 1
ATOM 3949 C C . GLY A 1 487 ? -9.565 -24.629 -23.613 1.00 85.88 487 GLY A C 1
ATOM 3950 O O . GLY A 1 487 ? -10.597 -24.925 -23.006 1.00 85.88 487 GLY A O 1
ATOM 3951 N N . LYS A 1 488 ? -9.071 -25.398 -24.583 1.00 86.25 488 LYS A N 1
ATOM 3952 C CA . LYS A 1 488 ? -9.678 -26.645 -25.068 1.00 86.25 488 LYS A CA 1
ATOM 3953 C C . LYS A 1 488 ? -8.958 -27.840 -24.442 1.00 86.25 488 LYS A C 1
ATOM 3955 O O . LYS A 1 488 ? -7.742 -27.823 -24.269 1.00 86.25 488 LYS A O 1
ATOM 3960 N N . GLY A 1 489 ? -9.690 -28.894 -24.098 1.00 79.44 489 GLY A N 1
ATOM 3961 C CA . GLY A 1 489 ? -9.095 -30.113 -23.545 1.00 79.44 489 GLY A CA 1
ATOM 3962 C C . GLY A 1 489 ? -10.099 -30.991 -22.806 1.00 79.44 489 GLY A C 1
ATOM 3963 O O . GLY A 1 489 ? -11.069 -30.484 -22.228 1.00 79.44 489 GLY A O 1
ATOM 3964 N N . TYR A 1 490 ? -9.867 -32.303 -22.860 1.00 64.44 490 TYR A N 1
ATOM 3965 C CA . TYR A 1 490 ? -10.704 -33.326 -22.237 1.00 64.44 490 TYR A CA 1
ATOM 3966 C C . TYR A 1 490 ? -10.194 -33.666 -20.828 1.00 64.44 490 TYR A C 1
ATOM 3968 O O . TYR A 1 490 ? -8.998 -33.877 -20.626 1.00 64.44 490 TYR A O 1
ATOM 3976 N N . GLY A 1 491 ? -11.103 -33.746 -19.854 1.00 76.38 491 GLY A N 1
ATOM 3977 C CA . GLY A 1 491 ? -10.772 -34.085 -18.468 1.00 76.38 491 GLY A CA 1
ATOM 3978 C C . GLY A 1 491 ? -9.974 -32.995 -17.740 1.00 76.38 491 GLY A C 1
ATOM 3979 O O . GLY A 1 491 ? -10.322 -31.816 -17.798 1.00 76.38 491 GLY A O 1
ATOM 3980 N N . ALA A 1 492 ? -8.922 -33.412 -17.031 1.00 83.38 492 ALA A N 1
ATOM 3981 C CA . ALA A 1 492 ? -8.120 -32.573 -16.135 1.00 83.38 492 ALA A CA 1
ATOM 3982 C C . ALA A 1 492 ? -7.067 -31.701 -16.846 1.00 83.38 492 ALA A C 1
ATOM 3984 O O . ALA A 1 492 ? -6.398 -30.904 -16.203 1.00 83.38 492 ALA A O 1
ATOM 3985 N N . VAL A 1 493 ? -6.903 -31.825 -18.165 1.00 88.62 493 VAL A N 1
ATOM 3986 C CA . VAL A 1 493 ? -5.873 -31.091 -18.912 1.00 88.62 493 VAL A CA 1
ATOM 3987 C C . VAL A 1 493 ? -6.523 -30.083 -19.852 1.00 88.62 493 VAL A C 1
ATOM 3989 O O . VAL A 1 493 ? -7.449 -30.415 -20.597 1.00 88.62 493 VAL A O 1
ATOM 3992 N N . LYS A 1 494 ? -6.019 -28.849 -19.836 1.00 89.62 494 LYS A N 1
ATOM 3993 C CA . LYS A 1 494 ? -6.476 -27.739 -20.675 1.00 89.62 494 LYS A CA 1
ATOM 3994 C C . LYS A 1 494 ? -5.318 -27.182 -21.489 1.00 89.62 494 LYS A C 1
ATOM 3996 O O . LYS A 1 494 ? -4.197 -27.089 -21.003 1.00 89.62 494 LYS A O 1
ATOM 4001 N N . THR A 1 495 ? -5.596 -26.853 -22.748 1.00 91.75 495 THR A N 1
ATOM 4002 C CA . THR A 1 495 ? -4.659 -26.204 -23.669 1.00 91.75 495 THR A CA 1
ATOM 4003 C C . THR A 1 495 ? -5.208 -24.831 -24.019 1.00 91.75 495 THR A C 1
ATOM 4005 O O . THR A 1 495 ? -6.291 -24.721 -24.600 1.00 91.75 495 THR A O 1
ATOM 4008 N N . VAL A 1 496 ? -4.475 -23.793 -23.640 1.00 91.50 496 VAL A N 1
ATOM 4009 C CA . VAL A 1 496 ? -4.800 -22.400 -23.932 1.00 91.50 496 VAL A CA 1
ATOM 4010 C C . VAL A 1 496 ? -3.968 -21.964 -25.128 1.00 91.50 496 VAL A C 1
ATOM 4012 O O . VAL A 1 496 ? -2.742 -21.970 -25.057 1.00 91.50 496 VAL A O 1
ATOM 4015 N N . GLU A 1 497 ? -4.647 -21.614 -26.216 1.00 89.44 497 GLU A N 1
ATOM 4016 C CA . GLU A 1 497 ? -4.059 -21.008 -27.413 1.00 89.44 497 GLU A CA 1
ATOM 4017 C C . GLU A 1 497 ? -4.054 -19.490 -27.195 1.00 89.44 497 GLU A C 1
ATOM 4019 O O . GLU A 1 497 ? -5.118 -18.874 -27.094 1.00 89.44 497 GLU A O 1
ATOM 4024 N N . ASN A 1 498 ? -2.874 -18.890 -27.059 1.00 86.62 498 ASN A N 1
ATOM 4025 C CA . ASN A 1 498 ? -2.719 -17.456 -26.856 1.00 86.62 498 ASN A CA 1
ATOM 4026 C C . ASN A 1 498 ? -2.044 -16.814 -28.066 1.00 86.62 498 ASN A C 1
ATOM 4028 O O . ASN A 1 498 ? -0.856 -17.026 -28.312 1.00 86.62 498 ASN A O 1
ATOM 4032 N N . ARG A 1 499 ? -2.793 -15.985 -28.792 1.00 84.50 499 ARG A N 1
ATOM 4033 C CA . ARG A 1 499 ? -2.267 -15.239 -29.933 1.00 84.50 499 ARG A CA 1
ATOM 4034 C C . ARG A 1 499 ? -1.365 -14.113 -29.455 1.00 84.50 499 ARG A C 1
ATOM 4036 O O . ARG A 1 499 ? -1.836 -13.182 -28.806 1.00 84.50 499 ARG A O 1
ATOM 4043 N N . ILE A 1 500 ? -0.077 -14.198 -29.777 1.00 80.94 500 ILE A N 1
ATOM 4044 C CA . ILE A 1 500 ? 0.903 -13.183 -29.369 1.00 80.94 500 ILE A CA 1
ATOM 4045 C C . ILE A 1 500 ? 1.034 -12.117 -30.449 1.00 80.94 500 ILE A C 1
ATOM 4047 O O . ILE A 1 500 ? 1.039 -10.929 -30.133 1.00 80.94 500 ILE A O 1
ATOM 4051 N N . ILE A 1 501 ? 1.135 -12.526 -31.718 1.00 79.44 501 ILE A N 1
ATOM 4052 C CA . ILE A 1 501 ? 1.287 -11.598 -32.842 1.00 79.44 501 ILE A CA 1
ATOM 4053 C C . ILE A 1 501 ? 0.392 -12.049 -33.992 1.00 79.44 501 ILE A C 1
ATOM 4055 O O . ILE A 1 501 ? 0.441 -13.202 -34.411 1.00 79.44 501 ILE A O 1
ATOM 4059 N N . GLU A 1 502 ? -0.402 -11.123 -34.519 1.00 79.88 502 GLU A N 1
ATOM 4060 C CA . GLU A 1 502 ? -1.211 -11.322 -35.720 1.00 79.88 502 GLU A CA 1
ATOM 4061 C C . GLU A 1 502 ? -0.612 -10.518 -36.877 1.00 79.88 502 GLU A C 1
ATOM 4063 O O . GLU A 1 502 ? -0.198 -9.372 -36.682 1.00 79.88 502 GLU A O 1
ATOM 4068 N N . LYS A 1 503 ? -0.568 -11.106 -38.079 1.00 77.31 503 LYS A N 1
ATOM 4069 C CA . LYS A 1 503 ? -0.056 -10.463 -39.301 1.00 77.31 503 LYS A CA 1
ATOM 4070 C C . LYS A 1 503 ? 1.359 -9.878 -39.168 1.00 77.31 503 LYS A C 1
ATOM 4072 O O . LYS A 1 503 ? 1.664 -8.805 -39.697 1.00 77.31 503 LYS A O 1
ATOM 4077 N N . ALA A 1 504 ? 2.250 -10.586 -38.479 1.00 77.81 504 ALA A N 1
ATOM 4078 C CA . ALA A 1 504 ? 3.651 -10.211 -38.342 1.00 77.81 504 ALA A CA 1
ATOM 4079 C C . ALA A 1 504 ? 4.362 -10.250 -39.703 1.00 77.81 504 ALA A C 1
ATOM 4081 O O . ALA A 1 504 ? 4.289 -11.255 -40.408 1.00 77.81 504 ALA A O 1
ATOM 4082 N N . ARG A 1 505 ? 5.102 -9.192 -40.054 1.00 79.12 505 ARG A N 1
ATOM 4083 C CA . ARG A 1 505 ? 6.074 -9.226 -41.159 1.00 79.12 505 ARG A CA 1
ATOM 4084 C C . ARG A 1 505 ? 7.474 -9.387 -40.591 1.00 79.12 505 ARG A C 1
ATOM 4086 O O . ARG A 1 505 ? 7.951 -8.515 -39.861 1.00 79.12 505 ARG A O 1
ATOM 4093 N N . PHE A 1 506 ? 8.135 -10.487 -40.930 1.00 78.88 506 PHE A N 1
ATOM 4094 C CA . PHE A 1 506 ? 9.539 -10.674 -40.584 1.00 78.88 506 PHE A CA 1
ATOM 4095 C C . PHE A 1 506 ? 10.404 -9.824 -41.513 1.00 78.88 506 PHE A C 1
ATOM 4097 O O . PHE A 1 506 ? 10.189 -9.788 -42.718 1.00 78.88 506 PHE A O 1
ATOM 4104 N N . LYS A 1 507 ? 11.387 -9.113 -40.953 1.00 75.38 507 LYS A N 1
ATOM 4105 C CA . LYS A 1 507 ? 12.275 -8.235 -41.737 1.00 75.38 507 LYS A CA 1
ATOM 4106 C C . LYS A 1 507 ? 13.232 -9.014 -42.641 1.00 75.38 507 LYS A C 1
ATOM 4108 O O . LYS A 1 507 ? 13.744 -8.457 -43.606 1.00 75.38 507 LYS A O 1
ATOM 4113 N N . GLN A 1 508 ? 13.517 -10.263 -42.287 1.00 80.38 508 GLN A N 1
ATOM 4114 C CA . GLN A 1 508 ? 14.484 -11.122 -42.954 1.00 80.38 508 GLN A CA 1
ATOM 4115 C C . GLN A 1 508 ? 13.913 -12.538 -43.046 1.00 80.38 508 GLN A C 1
ATOM 4117 O O . GLN A 1 508 ? 13.191 -12.986 -42.158 1.00 80.38 508 GLN A O 1
ATOM 4122 N N . LYS A 1 509 ? 14.248 -13.243 -44.126 1.00 86.44 509 LYS A N 1
ATOM 4123 C CA . LYS A 1 509 ? 14.030 -14.690 -44.232 1.00 86.44 509 LYS A CA 1
ATOM 4124 C C . LYS A 1 509 ? 15.145 -15.431 -43.494 1.00 86.44 509 LYS A C 1
ATOM 4126 O O . LYS A 1 509 ? 16.275 -14.942 -43.463 1.00 86.44 509 LYS A O 1
ATOM 4131 N N . GLY A 1 510 ? 14.855 -16.609 -42.951 1.00 86.88 510 GLY A N 1
ATOM 4132 C CA . GLY A 1 510 ? 15.852 -17.449 -42.287 1.00 86.88 510 GLY A CA 1
ATOM 4133 C C . GLY A 1 510 ? 15.362 -18.091 -40.993 1.00 86.88 510 GLY A C 1
ATOM 4134 O O . GLY A 1 510 ? 14.169 -18.099 -40.694 1.00 86.88 510 GLY A O 1
ATOM 4135 N N . MET A 1 511 ? 16.311 -18.638 -40.234 1.00 89.25 511 MET A N 1
ATOM 4136 C CA . MET A 1 511 ? 16.051 -19.345 -38.981 1.00 89.25 511 MET A CA 1
ATOM 4137 C C . MET A 1 511 ? 15.884 -18.370 -37.816 1.00 89.25 511 MET A C 1
ATOM 4139 O O . MET A 1 511 ? 16.778 -17.577 -37.527 1.00 89.25 511 MET A O 1
ATOM 4143 N N . TYR A 1 512 ? 14.752 -18.475 -37.131 1.00 89.38 512 TYR A N 1
ATOM 4144 C CA . TYR A 1 512 ? 14.453 -17.764 -35.896 1.00 89.38 512 TYR A CA 1
ATOM 4145 C C . TYR A 1 512 ? 14.404 -18.755 -34.739 1.00 89.38 512 TYR A C 1
ATOM 4147 O O . TYR A 1 512 ? 13.707 -19.765 -34.831 1.00 89.38 512 TYR A O 1
ATOM 4155 N N . THR A 1 513 ? 15.081 -18.444 -33.634 1.00 92.56 513 THR A N 1
ATOM 4156 C CA . THR A 1 513 ? 14.997 -19.248 -32.406 1.00 92.56 513 THR A CA 1
ATOM 4157 C C . THR A 1 513 ? 14.169 -18.504 -31.368 1.00 92.56 513 THR A C 1
ATOM 4159 O O . THR A 1 513 ? 14.544 -17.417 -30.920 1.00 92.56 513 THR A O 1
ATOM 4162 N N . PHE A 1 514 ? 13.047 -19.095 -30.966 1.00 91.06 514 PHE A N 1
ATOM 4163 C CA . PHE A 1 514 ? 12.162 -18.586 -29.922 1.00 91.06 514 PHE A CA 1
ATOM 4164 C C . PHE A 1 514 ? 12.385 -19.368 -28.634 1.00 91.06 514 PHE A C 1
ATOM 4166 O O . PHE A 1 514 ? 12.026 -20.539 -28.552 1.00 91.06 514 PHE A O 1
ATOM 4173 N N . SER A 1 515 ? 12.952 -18.725 -27.620 1.00 92.44 515 SER A N 1
ATOM 4174 C CA . SER A 1 515 ? 13.213 -19.332 -26.315 1.00 92.44 515 SER A CA 1
ATOM 4175 C C . SER A 1 515 ? 12.278 -18.778 -25.247 1.00 92.44 515 SER A C 1
ATOM 4177 O O . SER A 1 515 ? 12.115 -17.566 -25.119 1.00 92.44 515 SER A O 1
ATOM 4179 N N . PHE A 1 516 ? 11.702 -19.668 -24.447 1.00 92.69 516 PHE A N 1
ATOM 4180 C CA . PHE A 1 516 ? 10.758 -19.370 -23.378 1.00 92.69 516 PHE A CA 1
ATOM 4181 C C . PHE A 1 516 ? 11.376 -19.738 -22.031 1.00 92.69 516 PHE A C 1
ATOM 4183 O O . PHE A 1 516 ? 11.867 -20.854 -21.858 1.00 92.69 516 PHE A O 1
ATOM 4190 N N . ILE A 1 517 ? 11.342 -18.803 -21.081 1.00 92.25 517 ILE A N 1
ATOM 4191 C CA . ILE A 1 517 ? 11.868 -18.978 -19.719 1.00 92.25 517 ILE A CA 1
ATOM 4192 C C . ILE A 1 517 ? 10.801 -18.527 -18.732 1.00 92.25 517 ILE A C 1
ATOM 4194 O O . ILE A 1 517 ? 10.340 -17.386 -18.806 1.00 92.25 517 ILE A O 1
ATOM 4198 N N . GLN A 1 518 ? 10.413 -19.384 -17.792 1.00 91.94 518 GLN A N 1
ATOM 4199 C CA . GLN A 1 518 ? 9.372 -19.028 -16.832 1.00 91.94 518 GLN A CA 1
ATOM 4200 C C . GLN A 1 518 ? 9.815 -17.884 -15.904 1.00 91.94 518 GLN A C 1
ATOM 4202 O O . GLN A 1 518 ? 10.941 -17.850 -15.414 1.00 91.94 518 GLN A O 1
ATOM 4207 N N . ALA A 1 519 ? 8.921 -16.916 -15.692 1.00 91.31 519 ALA A N 1
ATOM 4208 C CA . ALA A 1 519 ? 9.175 -15.693 -14.928 1.00 91.31 519 ALA A CA 1
ATOM 4209 C C . ALA A 1 519 ? 8.271 -15.604 -13.686 1.00 91.31 519 ALA A C 1
ATOM 4211 O O . ALA A 1 519 ? 7.925 -14.515 -13.220 1.00 91.31 519 ALA A O 1
ATOM 4212 N N . MET A 1 520 ? 7.855 -16.756 -13.155 1.00 91.69 520 MET A N 1
ATOM 4213 C CA . MET A 1 520 ? 7.041 -16.832 -11.947 1.00 91.69 520 MET A CA 1
ATOM 4214 C C . MET A 1 520 ? 7.926 -16.811 -10.697 1.00 91.69 520 MET A C 1
ATOM 4216 O O . MET A 1 520 ? 9.138 -16.986 -10.744 1.00 91.69 520 MET A O 1
ATOM 4220 N N . ARG A 1 521 ? 7.317 -16.587 -9.528 1.00 84.88 521 ARG A N 1
ATOM 4221 C CA . ARG A 1 521 ? 8.062 -16.482 -8.257 1.00 84.88 521 ARG A CA 1
ATOM 4222 C C . ARG A 1 521 ? 8.472 -17.811 -7.643 1.00 84.88 521 ARG A C 1
ATOM 4224 O O . ARG A 1 521 ? 9.210 -17.820 -6.662 1.00 84.88 521 ARG A O 1
ATOM 4231 N N . LYS A 1 522 ? 7.925 -18.917 -8.141 1.00 84.19 522 LYS A N 1
ATOM 4232 C CA . LYS A 1 522 ? 8.362 -20.244 -7.727 1.00 84.19 522 LYS A CA 1
ATOM 4233 C C . LYS A 1 522 ? 9.542 -20.632 -8.604 1.00 84.19 522 LYS A C 1
ATOM 4235 O O . LYS A 1 522 ? 9.429 -20.589 -9.825 1.00 84.19 522 LYS A O 1
ATOM 4240 N N . ASN A 1 523 ? 10.621 -21.088 -7.970 1.00 85.69 523 ASN A N 1
ATOM 4241 C CA . ASN A 1 523 ? 11.775 -21.647 -8.681 1.00 85.69 523 ASN A CA 1
ATOM 4242 C C . ASN A 1 523 ? 11.361 -22.794 -9.605 1.00 85.69 523 ASN A C 1
ATOM 4244 O O . ASN A 1 523 ? 11.985 -23.007 -10.631 1.00 85.69 523 ASN A O 1
ATOM 4248 N N . LYS A 1 524 ? 10.277 -23.492 -9.256 1.00 89.38 524 LYS A N 1
ATOM 4249 C CA . LYS A 1 524 ? 9.728 -24.580 -10.043 1.00 89.38 524 LYS A CA 1
ATOM 4250 C C . LYS A 1 524 ? 8.222 -24.459 -10.202 1.00 89.38 524 LYS A C 1
ATOM 4252 O O . LYS A 1 524 ? 7.496 -24.326 -9.213 1.00 89.38 524 LYS A O 1
ATOM 4257 N N . LEU A 1 525 ? 7.758 -24.512 -11.442 1.00 90.12 525 LEU A N 1
ATOM 4258 C CA . LEU A 1 525 ? 6.345 -24.500 -11.785 1.00 90.12 525 LEU A CA 1
ATOM 4259 C C . LEU A 1 525 ? 5.837 -25.912 -12.030 1.00 90.12 525 LEU A C 1
ATOM 4261 O O . LEU A 1 525 ? 6.102 -26.536 -13.053 1.00 90.12 525 LEU A O 1
ATOM 4265 N N . GLU A 1 526 ? 5.057 -26.396 -11.080 1.00 91.38 526 GLU A N 1
ATOM 4266 C CA . GLU A 1 526 ? 4.330 -27.651 -11.209 1.00 91.38 526 GLU A CA 1
ATOM 4267 C C . GLU A 1 526 ? 3.078 -27.460 -12.080 1.00 91.38 526 GLU A C 1
ATOM 4269 O O . GLU A 1 526 ? 2.568 -26.348 -12.237 1.00 91.38 526 GLU A O 1
ATOM 4274 N N . HIS A 1 527 ? 2.566 -28.560 -12.634 1.00 91.94 527 HIS A N 1
ATOM 4275 C CA . HIS A 1 527 ? 1.302 -28.629 -13.385 1.00 91.94 527 HIS A CA 1
ATOM 4276 C C . HIS A 1 527 ? 1.249 -27.925 -14.754 1.00 91.94 527 HIS A C 1
ATOM 4278 O O . HIS A 1 527 ? 0.229 -28.047 -15.434 1.00 91.94 527 HIS A O 1
ATOM 4284 N N . ILE A 1 528 ? 2.329 -27.291 -15.222 1.00 92.06 528 ILE A N 1
ATOM 4285 C CA . ILE A 1 528 ? 2.512 -27.013 -16.656 1.00 92.06 528 ILE A CA 1
ATOM 4286 C C . ILE A 1 528 ? 3.042 -28.287 -17.316 1.00 92.06 528 ILE A C 1
ATOM 4288 O O . ILE A 1 528 ? 4.016 -28.871 -16.847 1.00 92.06 528 ILE A O 1
ATOM 4292 N N . LYS A 1 529 ? 2.362 -28.751 -18.365 1.00 90.69 529 LYS A N 1
ATOM 4293 C CA . LYS A 1 529 ? 2.656 -30.023 -19.036 1.00 90.69 529 LYS A CA 1
ATOM 4294 C C . LYS A 1 529 ? 3.421 -29.829 -20.330 1.00 90.69 529 LYS A C 1
ATOM 4296 O O . LYS A 1 529 ? 4.381 -30.549 -20.571 1.00 90.69 529 LYS A O 1
ATOM 4301 N N . GLU A 1 530 ? 2.994 -28.888 -21.162 1.00 93.00 530 GLU A N 1
ATOM 4302 C CA . GLU A 1 530 ? 3.615 -28.643 -22.462 1.00 93.00 530 GLU A CA 1
ATOM 4303 C C . GLU A 1 530 ? 3.553 -27.158 -22.795 1.00 93.00 530 GLU A C 1
ATOM 4305 O O . GLU A 1 530 ? 2.585 -26.468 -22.460 1.00 93.00 530 GLU A O 1
ATOM 4310 N N . ILE A 1 531 ? 4.577 -26.698 -23.502 1.00 93.69 531 ILE A N 1
ATOM 4311 C CA . ILE A 1 531 ? 4.552 -25.433 -24.230 1.00 93.69 531 ILE A CA 1
ATOM 4312 C C . ILE A 1 531 ? 4.650 -25.788 -25.698 1.00 93.69 531 ILE A C 1
ATOM 4314 O O . ILE A 1 531 ? 5.451 -26.641 -26.071 1.00 93.69 531 ILE A O 1
ATOM 4318 N N . GLY A 1 532 ? 3.841 -25.151 -26.526 1.00 92.31 532 GLY A N 1
ATOM 4319 C CA . GLY A 1 532 ? 3.936 -25.283 -27.964 1.00 92.31 532 GLY A CA 1
ATOM 4320 C C . GLY A 1 532 ? 3.838 -23.946 -28.659 1.00 92.31 532 GLY A C 1
ATOM 4321 O O . GLY A 1 532 ? 3.288 -22.993 -28.115 1.00 92.31 532 GLY A O 1
ATOM 4322 N N . ILE A 1 533 ? 4.364 -23.891 -29.870 1.00 92.19 533 ILE A N 1
ATOM 4323 C CA . ILE A 1 533 ? 4.231 -22.742 -30.756 1.00 92.19 533 ILE A CA 1
ATOM 4324 C C . ILE A 1 533 ? 3.499 -23.167 -32.019 1.00 92.19 533 ILE A C 1
ATOM 4326 O O . ILE A 1 533 ? 3.695 -24.271 -32.533 1.00 92.19 533 ILE A O 1
ATOM 4330 N N . THR A 1 534 ? 2.675 -22.271 -32.539 1.00 90.56 534 THR A N 1
ATOM 4331 C CA . THR A 1 534 ? 2.063 -22.416 -33.852 1.00 90.56 534 THR A CA 1
ATOM 4332 C C . THR A 1 534 ? 2.344 -21.156 -34.653 1.00 90.56 534 THR A C 1
ATOM 4334 O O . THR A 1 534 ? 1.949 -20.057 -34.272 1.00 90.56 534 THR A O 1
ATOM 4337 N N . VAL A 1 535 ? 3.041 -21.321 -35.773 1.00 88.69 535 VAL A N 1
ATOM 4338 C CA . VAL A 1 535 ? 3.332 -20.256 -36.732 1.00 88.69 535 VAL A CA 1
ATOM 4339 C C . VAL A 1 535 ? 2.633 -20.608 -38.028 1.00 88.69 535 VAL A C 1
ATOM 4341 O O . VAL A 1 535 ? 2.890 -21.666 -38.603 1.00 88.69 535 VAL A O 1
ATOM 4344 N N . SER A 1 536 ? 1.743 -19.737 -38.489 1.00 87.94 536 SER A N 1
ATOM 4345 C CA . SER A 1 536 ? 1.010 -19.925 -39.742 1.00 87.94 536 SER A CA 1
ATOM 4346 C C . SER A 1 536 ? 1.221 -18.756 -40.692 1.00 87.94 536 SER A C 1
ATOM 4348 O O . SER A 1 536 ? 1.341 -17.615 -40.255 1.00 87.94 536 SER A O 1
ATOM 4350 N N . GLN A 1 537 ? 1.294 -19.047 -41.990 1.00 85.62 537 GLN A N 1
ATOM 4351 C CA . GLN A 1 537 ? 1.294 -18.035 -43.041 1.00 85.62 537 GLN A CA 1
ATOM 4352 C C . GLN A 1 537 ? -0.142 -17.602 -43.320 1.00 85.62 537 GLN A C 1
ATOM 4354 O O . GLN A 1 537 ? -0.991 -18.428 -43.688 1.00 85.62 537 GLN A O 1
ATOM 4359 N N . ASP A 1 538 ? -0.413 -16.309 -43.171 1.00 80.00 538 ASP A N 1
ATOM 4360 C CA . ASP A 1 538 ? -1.717 -15.767 -43.517 1.00 80.00 538 ASP A CA 1
ATOM 4361 C C . ASP A 1 538 ? -1.900 -15.862 -45.035 1.00 80.00 538 ASP A C 1
ATOM 4363 O O . ASP A 1 538 ? -0.971 -15.632 -45.815 1.00 80.00 538 ASP A O 1
ATOM 4367 N N . LYS A 1 539 ? -3.106 -16.226 -45.471 1.00 71.62 539 LYS A N 1
ATOM 4368 C CA . LYS A 1 539 ? -3.443 -16.173 -46.895 1.00 71.62 539 LYS A CA 1
ATOM 4369 C C . LYS A 1 539 ? -3.551 -14.701 -47.296 1.00 71.62 539 LYS A C 1
ATOM 4371 O O . LYS A 1 539 ? -4.243 -13.945 -46.616 1.00 71.62 539 LYS A O 1
ATOM 4376 N N . SER A 1 540 ? -2.831 -14.331 -48.356 1.00 54.09 540 SER A N 1
ATOM 4377 C CA . SER A 1 540 ? -2.863 -13.005 -48.987 1.00 54.09 540 SER A CA 1
ATOM 4378 C C . SER A 1 540 ? -4.256 -12.617 -49.450 1.00 54.09 540 SER A C 1
ATOM 4380 O O . SER A 1 540 ? -4.906 -13.512 -50.046 1.00 54.09 540 SER A O 1
#

Sequence (540 aa):
MKKETNIYNEFFTRGFHVKPNLISNNESFFKSGCCKLDSVNWLKDIPKKSLQQNEFVEVRFKSDRKDFFKKPKELQVHEGDIVAVESSPGHDVGVVSLTGRVVLYQMQKKGVNPKQHPLKSIYRKAKINDIEKWILSVNQEENAKVISRRIAHELGLEMKINDVEYQGDNTKAIFYYTAEERVDFRELIKLLADRFKIRIEMKQIGARQEAGKVGGIGSCGREMCCSTWLTSFQSVSTSSARTQQISLNPQKLAGQCGKLKCCLNYEQKLYEEALKEFPPNNARLITKKGIGILQKLDVYKQILWFSYEGDKFGMVPIALSNVNKIIKLNQANKEPESLEEFAIENKEKEIGFNSVVGQDDLNRFDKKSKNNRSNRNNRNKKRRRNKKTLSILLLFAALLSGCSSNYIANEYKSIDNKGWDMNDTISFDVNIPDAASTYTFDLNIRHDVNYQYQNLYFFTLTQFPDGNRVKDTIEVFLAKKNGEWMGKGYGAVKTVENRIIEKARFKQKGMYTFSFIQAMRKNKLEHIKEIGITVSQDKS

pLDDT: mean 79.14, std 17.73, range [27.09, 95.38]